Protein AF-A0A194VCU0-F1 (afdb_monomer)

Foldseek 3Di:
DDDDDDDDDDDDPPPPDDDDDDFPPDPPAGVVCVVVVHDGPGDDPPDDPPPDDDDDDDDDDDDDDDDDDDDDDDDDDDDDDDDDDDDDDDDDDDDDDDDDDDDDDDDDDDDDDDDDDDDDDDDDDDDDDDDDDDDDDDDDDDDDDDDDDDDDDDDDPPPPPDDDDDDDDDDDPDPQQQDALVRLLCVLVQDQQPCPDFQDPVLLVVLVVCQQPAQQVVLCLLLVANQLVADCDDPSHCCLVSVPRVLSSLSVSLVVLVPPPDPDPSSVSSSLSSLLVNLLVSLCSLVVDDAAADEEDQDDDHRSDSRQSSLSSVLLSLLLRLAADCDRRHYAQHNPDDPLSSLSNLLSSLSNQLRHDPDPVSVVVSLVSLVVSCPVRVSSLLSSLSSLLSNQVLVDDPPLVVVADPDADCVDSSSSNVVSLVLLVQLLDPPHNPGSSSNSSSVSSCSRRPVVNSNRDNPD

Nearest PDB structures (foldseek):
  6bqt-assembly4_K  TM=2.618E-01  e=9.697E+00  Homo sapiens
  7dgd-assembly1_B  TM=1.653E-01  e=5.837E+00  Homo sapiens

Solvent-accessible surface area (backbone atoms only — not comparable to full-atom values): 30221 Å² total; per-residue (Å²): 139,88,82,82,86,81,81,88,74,89,79,74,84,86,76,85,82,72,82,84,74,77,80,67,84,41,81,87,56,28,61,62,28,63,74,66,75,44,89,62,90,62,79,78,85,85,77,65,83,81,84,76,86,80,90,73,87,80,88,87,82,89,82,82,91,84,89,86,89,83,90,83,87,86,87,89,84,85,87,87,88,87,90,88,86,87,86,88,90,91,84,90,86,92,88,87,88,87,84,90,86,83,89,87,90,88,87,85,90,90,87,88,86,88,88,88,84,86,85,88,82,88,83,84,87,81,89,84,91,80,88,89,84,89,83,85,90,87,87,86,87,87,84,88,85,89,80,89,83,90,81,88,82,85,89,88,83,81,87,85,84,83,86,89,83,92,83,85,89,79,82,91,74,70,83,76,71,57,46,49,67,71,57,61,65,54,69,72,66,63,75,76,69,88,61,87,61,77,82,46,75,67,56,50,53,55,52,48,51,50,43,58,72,64,43,28,62,32,52,20,60,60,66,70,23,49,36,68,64,50,32,96,64,68,98,41,26,40,61,70,59,76,67,34,58,70,60,51,39,50,48,50,39,38,52,54,54,64,70,50,91,58,91,48,67,66,54,51,52,39,46,53,54,44,48,33,51,42,50,50,54,58,58,52,54,34,65,76,41,75,90,68,63,45,70,78,48,53,62,62,76,64,60,50,38,52,57,58,46,27,32,50,50,50,46,53,49,32,66,44,26,56,52,69,40,93,64,64,39,47,42,56,57,22,75,69,36,53,75,68,61,24,44,52,31,45,33,56,37,32,54,33,44,37,42,40,49,88,52,67,69,62,26,51,53,27,51,57,49,42,66,75,50,30,84,89,37,67,55,46,50,51,57,49,27,53,52,44,36,67,70,40,50,43,78,53,64,91,69,55,75,82,73,63,67,98,73,72,55,71,87,40,66,69,42,41,31,49,52,29,49,51,50,39,52,47,26,34,34,98,88,28,36,97,33,71,45,49,13,34,53,27,39,53,42,34,36,24,59,64,58,87,12,63,29,54,68,65,81,127

Secondary structure (DSSP, 8-state):
---PPPPP----TT------PPP---SSS-HHHHHHT-------TT-------------------------------------------------------------------------------------------------------------SSSSSS--------S------PPPPHHHHHHTT-PPPP---SPPPHHHHHHHHHHIIIIIHHHHHHHHT-GGGS-BSSSTTBTHHHHT-HHHHHHHHHHHHHHHS----HHHHHHHHHHHHHHHHHHHGGGGGSPP-PPPP-SSPPPTT-HHHHHHHHHHHHHHHHTPPPSS--SPP--TTS-HHHHHHHHHHHHHHHHHH--SHHHHHHHHHHHHHT-TT-HHHHHHHHHHHHHHHGGGS-TTGGGG--SS--TTSHHHHHHHHHHHHHHHTSTT-SSSHHHHHHHHHHHHHHTSS-TT-----

InterPro domains:
  IPR001138 Zn(2)Cys(6) fungal-type DNA-binding domain [cd00067] (19-40)
  IPR036864 Zn(2)-C6 fungal-type DNA-binding domain superfamily [G3DSA:4.10.240.10] (17-65)
  IPR036864 Zn(2)-C6 fungal-type DNA-binding domain superfamily [SSF57701] (18-46)
  IPR053175 DHMBA Cluster Regulating Transcription Factor [PTHR38791] (19-97)

Mean predicted aligned error: 19.29 Å

pLDDT: mean 71.58, std 27.47, range [25.47, 98.81]

Organism: Cytospora mali (NCBI:txid578113)

Structure (mmCIF, N/CA/C/O backbone):
data_AF-A0A194VCU0-F1
#
_entry.id   AF-A0A194VCU0-F1
#
loop_
_atom_site.group_PDB
_atom_site.id
_atom_site.type_symbol
_atom_site.label_atom_id
_atom_site.label_alt_id
_atom_site.label_comp_id
_atom_site.label_asym_id
_atom_site.label_entity_id
_atom_site.label_seq_id
_atom_site.pdbx_PDB_ins_code
_atom_site.Cartn_x
_atom_site.Cartn_y
_atom_site.Cartn_z
_atom_site.occupancy
_atom_site.B_iso_or_equiv
_atom_site.auth_seq_id
_atom_site.auth_comp_id
_atom_site.auth_asym_id
_atom_site.auth_atom_id
_atom_site.pdbx_PDB_model_num
ATOM 1 N N . MET A 1 1 ? -20.058 24.559 36.763 1.00 40.84 1 MET A N 1
ATOM 2 C CA . MET A 1 1 ? -18.798 25.332 36.704 1.00 40.84 1 MET A CA 1
ATOM 3 C C . MET A 1 1 ? -18.165 25.075 35.350 1.00 40.84 1 MET A C 1
ATOM 5 O O . MET A 1 1 ? -17.665 23.984 35.131 1.00 40.84 1 MET A O 1
ATOM 9 N N . GLY A 1 2 ? -18.308 26.016 34.417 1.00 33.47 2 GLY A N 1
ATOM 10 C CA . GLY A 1 2 ? -17.726 25.919 33.079 1.00 33.47 2 GLY A CA 1
ATOM 11 C C . GLY A 1 2 ? -16.385 26.645 33.022 1.00 33.47 2 GLY A C 1
ATOM 12 O O . GLY A 1 2 ? -16.276 27.763 33.519 1.00 33.47 2 GLY A O 1
ATOM 13 N N . MET A 1 3 ? -15.390 26.021 32.397 1.00 32.66 3 MET A N 1
ATOM 14 C CA . MET A 1 3 ? -14.140 26.660 31.985 1.00 32.66 3 MET A CA 1
ATOM 15 C C . MET A 1 3 ? -14.050 26.588 30.461 1.00 32.66 3 MET A C 1
ATOM 17 O O . MET A 1 3 ? -14.253 25.536 29.859 1.00 32.66 3 MET A O 1
ATOM 21 N N . ARG A 1 4 ? -13.834 27.760 29.861 1.00 31.41 4 ARG A N 1
ATOM 22 C CA . ARG A 1 4 ? -13.817 28.025 28.421 1.00 31.41 4 ARG A CA 1
ATOM 23 C C . ARG A 1 4 ? -12.513 27.513 27.805 1.00 31.41 4 ARG A C 1
ATOM 25 O O . ARG A 1 4 ? -11.439 27.849 28.291 1.00 31.41 4 ARG A O 1
ATOM 32 N N . TYR A 1 5 ? -12.623 26.764 26.712 1.00 34.56 5 TYR A N 1
ATOM 33 C CA . TYR A 1 5 ? -11.508 26.462 25.814 1.00 34.56 5 TYR A CA 1
ATOM 34 C C . TYR A 1 5 ? -11.119 27.725 25.026 1.00 34.56 5 TYR A C 1
ATOM 36 O O . TYR A 1 5 ? -11.992 28.413 24.494 1.00 34.56 5 TYR A O 1
ATOM 44 N N . ILE A 1 6 ? -9.820 28.025 24.948 1.00 37.00 6 ILE A N 1
ATOM 45 C CA . ILE A 1 6 ? -9.246 29.031 24.042 1.00 37.00 6 ILE A CA 1
ATOM 46 C C . ILE A 1 6 ? -8.748 28.282 22.794 1.00 37.00 6 ILE A C 1
ATOM 48 O O . ILE A 1 6 ? -7.950 27.357 22.948 1.00 37.00 6 ILE A O 1
ATOM 52 N N . PRO A 1 7 ? -9.185 28.638 21.574 1.00 35.50 7 PRO A N 1
ATOM 53 C CA . PRO A 1 7 ? -8.687 28.017 20.352 1.00 35.50 7 PRO A CA 1
ATOM 54 C C . PRO A 1 7 ? -7.359 28.658 19.903 1.00 35.50 7 PRO A C 1
ATOM 56 O O . PRO A 1 7 ? -7.217 29.883 19.978 1.00 35.50 7 PRO A O 1
ATOM 59 N N . PRO A 1 8 ? -6.390 27.882 19.390 1.00 36.38 8 PRO A N 1
ATOM 60 C CA . PRO A 1 8 ? -5.224 28.442 18.725 1.00 36.38 8 PRO A CA 1
ATOM 61 C C . PRO A 1 8 ? -5.575 28.913 17.301 1.00 36.38 8 PRO A C 1
ATOM 63 O O . PRO A 1 8 ? -5.913 28.114 16.437 1.00 36.38 8 PRO A O 1
ATOM 66 N N . GLY A 1 9 ? -5.450 30.227 17.087 1.00 34.12 9 GLY A N 1
ATOM 67 C CA . GLY A 1 9 ? -4.970 30.848 15.844 1.00 34.12 9 GLY A CA 1
ATOM 68 C C . GLY A 1 9 ? -5.833 30.738 14.584 1.00 34.12 9 GLY A C 1
ATOM 69 O O . GLY A 1 9 ? -5.638 29.847 13.767 1.00 34.12 9 GLY A O 1
ATOM 70 N N . LEU A 1 10 ? -6.670 31.753 14.355 1.00 32.94 10 LEU A N 1
ATOM 71 C CA . LEU A 1 10 ? -7.141 32.153 13.025 1.00 32.94 10 LEU A CA 1
ATOM 72 C C . LEU A 1 10 ? -5.953 32.661 12.189 1.00 32.94 10 LEU A C 1
ATOM 74 O O . LEU A 1 10 ? -5.435 33.747 12.444 1.00 32.94 10 LEU A O 1
ATOM 78 N N . TYR A 1 11 ? -5.537 31.898 11.183 1.00 35.34 11 TYR A N 1
ATOM 79 C CA . TYR A 1 11 ? -4.710 32.398 10.084 1.00 35.34 11 TYR A CA 1
ATOM 80 C C . TYR A 1 11 ? -5.622 33.082 9.052 1.00 35.34 11 TYR A C 1
ATOM 82 O O . TYR A 1 11 ? -6.497 32.452 8.461 1.00 35.34 11 TYR A O 1
ATOM 90 N N . ASP A 1 12 ? -5.425 34.390 8.872 1.00 32.22 12 ASP A N 1
ATOM 91 C CA . ASP A 1 12 ? -6.082 35.227 7.861 1.00 32.22 12 ASP A CA 1
ATOM 92 C C . ASP A 1 12 ? -5.668 34.771 6.439 1.00 32.22 12 ASP A C 1
ATOM 94 O O . ASP A 1 12 ? -4.474 34.799 6.122 1.00 32.22 12 ASP A O 1
ATOM 98 N N . PRO A 1 13 ? -6.601 34.370 5.551 1.00 35.56 13 PRO A N 1
ATOM 99 C CA . PRO A 1 13 ? -6.268 33.866 4.215 1.00 35.56 13 PRO A CA 1
ATOM 100 C C . PRO A 1 13 ? -5.786 34.926 3.207 1.00 35.56 13 PRO A C 1
ATOM 102 O O . PRO A 1 13 ? -5.643 34.613 2.027 1.00 35.56 13 PRO A O 1
ATOM 105 N N . ARG A 1 14 ? -5.540 36.186 3.595 1.00 34.75 14 ARG A N 1
ATOM 106 C CA . ARG A 1 14 ? -5.222 37.272 2.640 1.00 34.75 14 ARG A CA 1
ATOM 107 C C . ARG A 1 14 ? -3.744 37.522 2.327 1.00 34.75 14 ARG A C 1
ATOM 109 O O . ARG A 1 14 ? -3.429 38.532 1.706 1.00 34.75 14 ARG A O 1
ATOM 116 N N . MET A 1 15 ? -2.832 36.609 2.660 1.00 35.66 15 MET A N 1
ATOM 117 C CA . MET A 1 15 ? -1.406 36.738 2.298 1.00 35.66 15 MET A CA 1
ATOM 118 C C . MET A 1 15 ? -0.932 35.707 1.262 1.00 35.66 15 MET A C 1
ATOM 120 O O . MET A 1 15 ? 0.217 35.273 1.271 1.00 35.66 15 MET A O 1
ATOM 124 N N . THR A 1 16 ? -1.781 35.347 0.300 1.00 42.50 16 THR A N 1
ATOM 125 C CA . THR A 1 16 ? -1.320 34.712 -0.941 1.00 42.50 16 THR A CA 1
ATOM 126 C C . THR A 1 16 ? -0.751 35.776 -1.878 1.00 42.50 16 THR A C 1
ATOM 128 O O . THR A 1 16 ? -1.471 36.362 -2.685 1.00 42.50 16 THR A O 1
ATOM 131 N N . GLY A 1 17 ? 0.555 36.033 -1.771 1.00 44.88 17 GLY A N 1
ATOM 132 C CA . GLY A 1 17 ? 1.281 36.765 -2.809 1.00 44.88 17 GLY A CA 1
ATOM 133 C C . GLY A 1 17 ? 2.439 37.630 -2.331 1.00 44.88 17 GLY A C 1
ATOM 134 O O . GLY A 1 17 ? 2.417 38.839 -2.528 1.00 44.88 17 GLY A O 1
ATOM 135 N N . THR A 1 18 ? 3.514 37.039 -1.810 1.00 35.81 18 THR A N 1
ATOM 136 C CA . THR A 1 18 ? 4.816 37.724 -1.835 1.00 35.81 18 THR A CA 1
ATOM 137 C C . THR A 1 18 ? 5.916 36.775 -2.274 1.00 35.81 18 THR A C 1
ATOM 139 O O . THR A 1 18 ? 6.228 35.818 -1.575 1.00 35.81 18 THR A O 1
ATOM 142 N N . ARG A 1 19 ? 6.529 37.068 -3.433 1.00 47.62 19 ARG A N 1
ATOM 143 C CA . ARG A 1 19 ? 7.804 36.472 -3.861 1.00 47.62 19 ARG A CA 1
ATOM 144 C C . ARG A 1 19 ? 8.792 36.540 -2.697 1.00 47.62 19 ARG A C 1
ATOM 146 O O . ARG A 1 19 ? 9.108 37.643 -2.246 1.00 47.62 19 ARG A O 1
ATOM 153 N N . HIS A 1 20 ? 9.309 35.396 -2.253 1.00 56.28 20 HIS A N 1
ATOM 154 C CA . HIS A 1 20 ? 10.458 35.362 -1.353 1.00 56.28 20 HIS A CA 1
ATOM 155 C C . HIS A 1 20 ? 11.622 36.109 -2.018 1.00 56.28 20 HIS A C 1
ATOM 157 O O . HIS A 1 20 ? 12.102 35.736 -3.090 1.00 56.28 20 HIS A O 1
ATOM 163 N N . LYS A 1 21 ? 12.023 37.235 -1.423 1.00 64.19 21 LYS A N 1
ATOM 164 C CA . LYS A 1 21 ? 13.126 38.060 -1.919 1.00 64.19 21 LYS A CA 1
ATOM 165 C C . LYS A 1 21 ? 14.425 37.392 -1.469 1.00 64.19 21 LYS A C 1
ATOM 167 O O . LYS A 1 21 ? 14.605 37.197 -0.272 1.00 64.19 21 LYS A O 1
ATOM 172 N N . LYS A 1 22 ? 15.288 37.011 -2.416 1.00 67.06 22 LYS A N 1
ATOM 173 C CA . LYS A 1 22 ? 16.561 36.330 -2.122 1.00 67.06 22 LYS A CA 1
ATOM 174 C C . LYS A 1 22 ? 17.409 37.164 -1.148 1.00 67.06 22 LYS A C 1
ATOM 176 O O . LYS A 1 22 ? 17.577 38.370 -1.351 1.00 67.06 22 LYS A O 1
ATOM 181 N N . CYS A 1 23 ? 17.906 36.513 -0.099 1.00 78.12 23 CYS A N 1
ATOM 182 C CA . CYS A 1 23 ? 18.865 37.086 0.841 1.00 78.12 23 CYS A CA 1
ATOM 183 C C . CYS A 1 23 ? 20.226 37.236 0.144 1.00 78.12 23 CYS A C 1
ATOM 185 O O . CYS A 1 23 ? 20.592 36.370 -0.645 1.00 78.12 23 CYS A O 1
ATOM 187 N N . ASP A 1 24 ? 20.938 38.339 0.377 1.00 79.94 24 ASP A N 1
ATOM 188 C CA . ASP A 1 24 ? 22.233 38.643 -0.250 1.00 79.94 24 ASP A CA 1
ATOM 189 C C . ASP A 1 24 ? 23.434 38.441 0.689 1.00 79.94 24 ASP A C 1
ATOM 191 O O . ASP A 1 24 ? 24.523 38.919 0.395 1.00 79.94 24 ASP A O 1
ATOM 195 N N . GLU A 1 25 ? 23.238 37.743 1.813 1.00 78.69 25 GLU A N 1
ATOM 196 C CA . GLU A 1 25 ? 24.307 37.247 2.702 1.00 78.69 25 GLU A CA 1
ATOM 197 C C . GLU A 1 25 ? 25.254 38.319 3.280 1.00 78.69 25 GLU A C 1
ATOM 199 O O . GLU A 1 25 ? 26.279 38.003 3.876 1.00 78.69 25 GLU A O 1
ATOM 204 N N . THR A 1 26 ? 24.907 39.611 3.204 1.00 74.31 26 THR A N 1
ATOM 205 C CA . THR A 1 26 ? 25.687 40.670 3.861 1.00 74.31 26 THR A CA 1
ATOM 206 C C . THR A 1 26 ? 25.430 40.717 5.366 1.00 74.31 26 THR A C 1
ATOM 208 O O . THR A 1 26 ? 24.285 40.640 5.821 1.00 74.31 26 THR A O 1
ATOM 211 N N . HIS A 1 27 ? 26.500 40.886 6.147 1.00 77.50 27 HIS A N 1
ATOM 212 C CA . HIS A 1 27 ? 26.464 40.973 7.610 1.00 77.50 27 HIS A CA 1
ATOM 213 C C . HIS A 1 27 ? 26.631 42.436 8.072 1.00 77.50 27 HIS A C 1
ATOM 215 O O . HIS A 1 27 ? 27.390 43.184 7.454 1.00 77.50 27 HIS A O 1
ATOM 221 N N . PRO A 1 28 ? 25.955 42.876 9.154 1.00 73.06 28 PRO A N 1
ATOM 222 C CA . PRO A 1 28 ? 25.101 42.090 10.054 1.00 73.06 28 PRO A CA 1
ATOM 223 C C . PRO A 1 28 ? 23.640 41.945 9.586 1.00 73.06 28 PRO A C 1
ATOM 225 O O . PRO A 1 28 ? 22.886 41.192 10.190 1.00 73.06 28 PRO A O 1
ATOM 228 N N . THR A 1 29 ? 23.220 42.654 8.531 1.00 77.38 29 THR A N 1
ATOM 229 C CA . THR A 1 29 ? 21.867 42.550 7.949 1.00 77.38 29 THR A CA 1
ATOM 230 C C . THR A 1 29 ? 21.918 42.573 6.420 1.00 77.38 29 THR A C 1
ATOM 232 O O . THR A 1 29 ? 22.742 43.275 5.828 1.00 77.38 29 THR A O 1
ATOM 235 N N . CYS A 1 30 ? 21.020 41.821 5.777 1.00 87.81 30 CYS A N 1
ATOM 236 C CA . CYS A 1 30 ? 20.941 41.716 4.318 1.00 87.81 30 CYS A CA 1
ATOM 237 C C . CYS A 1 30 ? 20.548 43.069 3.679 1.00 87.81 30 CYS A C 1
ATOM 239 O O . CYS A 1 30 ? 19.638 43.747 4.183 1.00 87.81 30 CYS A O 1
ATOM 241 N N . ASN A 1 31 ? 21.172 43.502 2.571 1.00 83.56 31 ASN A N 1
ATOM 242 C CA . ASN A 1 31 ? 20.836 44.804 1.966 1.00 83.56 31 ASN A CA 1
ATOM 243 C C . ASN A 1 31 ? 19.409 44.824 1.423 1.00 83.56 31 ASN A C 1
ATOM 245 O O . ASN A 1 31 ? 18.759 45.873 1.421 1.00 83.56 31 ASN A O 1
ATOM 249 N N . ASN A 1 32 ? 18.881 43.674 0.999 1.00 82.75 32 ASN A N 1
ATOM 250 C CA . ASN A 1 32 ? 17.494 43.569 0.548 1.00 82.75 32 ASN A CA 1
ATOM 251 C C . ASN A 1 32 ? 16.487 43.815 1.687 1.00 82.75 32 ASN A C 1
ATOM 253 O O . ASN A 1 32 ? 15.443 44.440 1.470 1.00 82.75 32 ASN A O 1
ATOM 257 N N . CYS A 1 33 ? 16.824 43.399 2.905 1.00 83.75 33 CYS A N 1
ATOM 258 C CA . CYS A 1 33 ? 16.052 43.584 4.130 1.00 83.75 33 CYS A CA 1
ATOM 259 C C . CYS A 1 33 ? 16.108 45.059 4.551 1.00 83.75 33 CYS A C 1
ATOM 261 O O . CYS A 1 33 ? 15.076 45.713 4.717 1.00 83.75 33 CYS A O 1
ATOM 263 N N . LYS A 1 34 ? 17.320 45.631 4.545 1.00 80.94 34 LYS A N 1
ATOM 264 C CA . LYS A 1 34 ? 17.572 47.054 4.808 1.00 80.94 34 LYS A CA 1
ATOM 265 C C . LYS A 1 34 ? 16.821 47.969 3.837 1.00 80.94 34 LYS A C 1
ATOM 267 O O . LYS A 1 34 ? 16.155 48.912 4.255 1.00 80.94 34 LYS A O 1
ATOM 272 N N . LYS A 1 35 ? 16.869 47.672 2.534 1.00 83.25 35 LYS A N 1
ATOM 273 C CA . LYS A 1 35 ? 16.210 48.471 1.488 1.00 83.25 35 LYS A CA 1
ATOM 274 C C . LYS A 1 35 ? 14.687 48.345 1.518 1.00 83.25 35 LYS A C 1
ATOM 276 O O . LYS A 1 35 ? 13.994 49.294 1.166 1.00 83.25 35 LYS A O 1
ATOM 281 N N . SER A 1 36 ? 14.158 47.193 1.931 1.00 79.88 36 SER A N 1
ATOM 282 C CA . SER A 1 36 ? 12.709 46.971 2.036 1.00 79.88 36 SER A CA 1
ATOM 283 C C . SER A 1 36 ? 12.104 47.410 3.373 1.00 79.88 36 SER A C 1
ATOM 285 O O . SER A 1 36 ? 10.891 47.294 3.529 1.00 79.88 36 SER A O 1
ATOM 287 N N . LYS A 1 37 ? 12.920 47.938 4.303 1.00 80.00 37 LYS A N 1
ATOM 288 C CA . LYS A 1 37 ? 12.527 48.316 5.675 1.00 80.00 37 LYS A CA 1
ATOM 289 C C . LYS A 1 37 ? 11.800 47.192 6.429 1.00 80.00 37 LYS A C 1
ATOM 291 O O . LYS A 1 37 ? 10.953 47.463 7.275 1.00 80.00 37 LYS A O 1
ATOM 296 N N . ARG A 1 38 ? 12.108 45.936 6.103 1.00 80.75 38 ARG A N 1
ATOM 297 C CA . ARG A 1 38 ? 11.590 44.757 6.805 1.00 80.75 38 ARG A CA 1
ATOM 298 C C . ARG A 1 38 ? 12.615 44.284 7.825 1.00 80.75 38 ARG A C 1
ATOM 300 O O . ARG A 1 38 ? 13.817 44.465 7.626 1.00 80.75 38 ARG A O 1
ATOM 307 N N . GLU A 1 39 ? 12.129 43.675 8.897 1.00 78.31 39 GLU A N 1
ATOM 308 C CA . GLU A 1 39 ? 12.979 43.070 9.916 1.00 78.31 39 GLU A CA 1
ATOM 309 C C . GLU A 1 39 ? 13.788 41.916 9.308 1.00 78.31 39 GLU A C 1
ATOM 311 O O . GLU A 1 39 ? 13.244 41.018 8.664 1.00 78.31 39 GLU A O 1
ATOM 316 N N . CYS A 1 40 ? 15.112 41.989 9.445 1.00 78.81 40 CYS A N 1
ATOM 317 C CA . CYS A 1 40 ? 16.028 40.958 8.977 1.00 78.81 40 CYS A CA 1
ATOM 318 C C . CYS A 1 40 ? 16.182 39.945 10.106 1.00 78.81 40 CYS A C 1
ATOM 320 O O . CYS A 1 40 ? 16.806 40.267 11.112 1.00 78.81 40 CYS A O 1
ATOM 322 N N . LEU A 1 41 ? 15.661 38.731 9.929 1.00 74.12 41 LEU A N 1
ATOM 323 C CA . LEU A 1 41 ? 15.678 37.680 10.9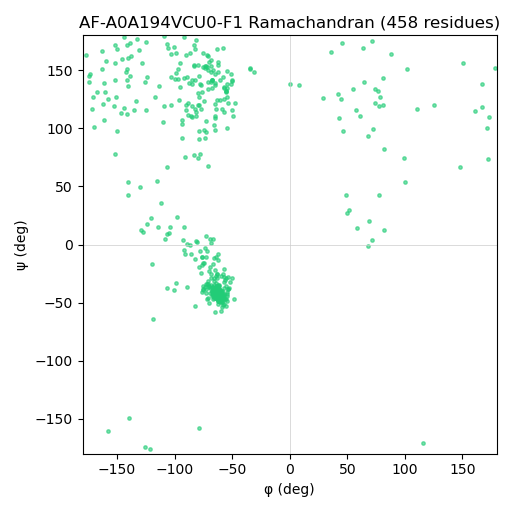59 1.00 74.12 41 LEU A CA 1
ATOM 324 C C . LEU A 1 41 ? 17.086 37.143 11.298 1.00 74.12 41 LEU A C 1
ATOM 326 O O . LEU A 1 41 ? 17.217 36.240 12.117 1.00 74.12 41 LEU A O 1
ATOM 330 N N . GLY A 1 42 ? 18.137 37.729 10.715 1.00 67.38 42 GLY A N 1
ATOM 331 C CA . GLY A 1 42 ? 19.533 37.382 10.974 1.00 67.38 42 GLY A CA 1
ATOM 332 C C . GLY A 1 42 ? 19.933 36.022 10.400 1.00 67.38 42 GLY A C 1
ATOM 333 O O . GLY A 1 42 ? 19.118 35.304 9.826 1.00 67.38 42 GLY A O 1
ATOM 334 N N . TYR A 1 43 ? 21.218 35.698 10.526 1.00 67.81 43 TYR A N 1
ATOM 335 C CA . TYR A 1 43 ? 21.757 34.373 10.215 1.00 67.81 43 TYR A CA 1
ATOM 336 C C . TYR A 1 43 ? 21.932 33.593 11.530 1.00 67.81 43 TYR A C 1
ATOM 338 O O . TYR A 1 43 ? 22.287 34.182 12.552 1.00 67.81 43 TYR A O 1
ATOM 346 N N . ASP A 1 44 ? 21.663 32.287 11.501 1.00 56.97 44 ASP A N 1
ATOM 347 C CA . ASP A 1 44 ? 21.771 31.352 12.633 1.00 56.97 44 ASP A CA 1
ATOM 348 C C . ASP A 1 44 ? 23.185 31.400 13.278 1.00 56.97 44 ASP A C 1
ATOM 350 O O . ASP A 1 44 ? 24.176 31.383 12.537 1.00 56.97 44 ASP A O 1
ATOM 354 N N . PRO A 1 45 ? 23.359 31.454 14.621 1.00 49.59 45 PRO A N 1
ATOM 355 C CA . PRO A 1 45 ? 24.678 31.626 15.247 1.00 49.59 45 PRO A CA 1
ATOM 356 C C . PRO A 1 45 ? 25.647 30.433 15.118 1.00 49.59 45 PRO A C 1
ATOM 358 O O . PRO A 1 45 ? 26.730 30.473 15.706 1.00 49.59 45 PRO A O 1
ATOM 361 N N . ILE A 1 46 ? 25.294 29.373 14.385 1.00 45.44 46 ILE A N 1
ATOM 362 C CA . ILE A 1 46 ? 26.048 28.107 14.331 1.00 45.44 46 ILE A CA 1
ATOM 363 C C . ILE A 1 46 ? 27.327 28.185 13.469 1.00 45.44 46 ILE A C 1
ATOM 365 O O . ILE A 1 46 ? 28.207 27.338 13.600 1.00 45.44 46 ILE A O 1
ATOM 369 N N . PHE A 1 47 ? 27.537 29.256 12.697 1.00 42.47 47 PHE A N 1
ATOM 370 C CA . PHE A 1 47 ? 28.805 29.510 11.999 1.00 42.47 47 PHE A CA 1
ATOM 371 C C . PHE A 1 47 ? 29.611 30.639 12.649 1.00 42.47 47 PHE A C 1
ATOM 373 O O . PHE A 1 47 ? 29.864 31.687 12.054 1.00 42.47 47 PHE A O 1
ATOM 380 N N . LYS A 1 48 ? 30.099 30.410 13.872 1.00 41.09 48 LYS A N 1
ATOM 381 C CA . LYS A 1 48 ? 31.358 31.043 14.279 1.00 41.09 48 LYS A CA 1
ATOM 382 C C . LYS A 1 48 ? 32.499 30.210 13.708 1.00 41.09 48 LYS A C 1
ATOM 384 O O . LYS A 1 48 ? 32.742 29.100 14.168 1.00 41.09 48 LYS A O 1
ATOM 389 N N . GLN A 1 49 ? 33.209 30.762 12.724 1.00 44.25 49 GLN A N 1
ATOM 390 C CA . GLN A 1 49 ? 34.557 30.314 12.381 1.00 44.25 49 GLN A CA 1
ATOM 391 C C . GLN A 1 49 ? 35.386 30.248 13.669 1.00 44.25 49 GLN A C 1
ATOM 393 O O . GLN A 1 49 ? 35.683 31.268 14.292 1.00 44.25 49 GLN A O 1
ATOM 398 N N . GLN A 1 50 ? 35.721 29.033 14.088 1.00 36.16 50 GLN A N 1
ATOM 399 C CA . GLN A 1 50 ? 36.632 28.774 15.188 1.00 36.16 50 GLN A CA 1
ATOM 400 C C . GLN A 1 50 ? 38.048 29.082 14.677 1.00 36.16 50 GLN A C 1
ATOM 402 O O . GLN A 1 50 ? 38.704 28.240 14.074 1.00 36.16 50 GLN A O 1
ATOM 407 N N . GLN A 1 51 ? 38.517 30.318 14.862 1.00 37.72 51 GLN A N 1
ATOM 408 C CA . GLN A 1 51 ? 39.950 30.601 14.818 1.00 37.72 51 GLN A CA 1
ATOM 409 C C . GLN A 1 51 ? 40.566 30.062 16.113 1.00 37.72 51 GLN A C 1
ATOM 411 O O . GLN A 1 51 ? 40.489 30.696 17.162 1.00 37.72 51 GLN A O 1
ATOM 416 N N . THR A 1 52 ? 41.153 28.870 16.053 1.00 32.94 52 THR A N 1
ATOM 417 C CA . THR A 1 52 ? 42.087 28.377 17.072 1.00 32.94 52 THR A CA 1
ATOM 418 C C . THR A 1 52 ? 43.511 28.788 16.687 1.00 32.94 52 THR A C 1
ATOM 420 O O . THR A 1 52 ? 43.978 28.358 15.631 1.00 32.94 52 THR A O 1
ATOM 423 N N . PRO A 1 53 ? 44.242 29.568 17.504 1.00 33.72 53 PRO A N 1
ATOM 424 C CA . PRO A 1 53 ? 45.676 29.736 17.328 1.00 33.72 53 PRO A CA 1
ATOM 425 C C . PRO A 1 53 ? 46.410 28.602 18.059 1.00 33.72 53 PRO A C 1
ATOM 427 O O . PRO A 1 53 ? 46.415 28.543 19.288 1.00 33.72 53 PRO A O 1
ATOM 430 N N . THR A 1 54 ? 47.034 27.691 17.310 1.00 34.84 54 THR A N 1
ATOM 431 C CA . THR A 1 54 ? 48.026 26.755 17.856 1.00 34.84 54 THR A CA 1
ATOM 432 C C . THR A 1 54 ? 49.412 27.356 17.664 1.00 34.84 54 THR A C 1
ATOM 434 O O . THR A 1 54 ? 49.958 27.372 16.564 1.00 34.84 54 THR A O 1
ATOM 437 N N . THR A 1 55 ? 49.977 27.871 18.752 1.00 30.83 55 THR A N 1
ATOM 438 C CA . THR A 1 55 ? 51.358 28.343 18.830 1.00 30.83 55 THR A CA 1
ATOM 439 C C . THR A 1 55 ? 52.285 27.135 18.992 1.00 30.83 55 THR A C 1
ATOM 441 O O . THR A 1 55 ? 52.467 26.630 20.096 1.00 30.83 55 THR A O 1
ATOM 444 N N . LEU A 1 56 ? 52.881 26.666 17.895 1.00 37.06 56 LEU A N 1
ATOM 445 C CA . LEU A 1 56 ? 54.140 25.920 17.919 1.00 37.06 56 LEU A CA 1
ATOM 446 C C . LEU A 1 56 ? 55.123 26.638 16.989 1.00 37.06 56 LEU A C 1
ATOM 448 O O . LEU A 1 56 ? 54.893 26.787 15.793 1.00 37.06 56 LEU A O 1
ATOM 452 N N . GLN A 1 57 ? 56.183 27.141 17.615 1.00 35.12 57 GLN A N 1
ATOM 453 C CA . GLN A 1 57 ? 57.331 27.851 17.051 1.00 35.12 57 GLN A CA 1
ATOM 454 C C . GLN A 1 57 ? 57.953 27.095 15.863 1.00 35.12 57 GLN A C 1
ATOM 456 O O . GLN A 1 57 ? 58.131 25.879 15.943 1.00 35.12 57 GLN A O 1
ATOM 461 N N . PRO A 1 58 ? 58.384 27.812 14.811 1.00 33.53 58 PRO A N 1
ATOM 462 C CA . PRO A 1 58 ? 59.829 27.992 14.622 1.00 33.53 58 PRO A CA 1
ATOM 463 C C . PRO A 1 58 ? 60.277 29.455 14.429 1.00 33.53 58 PRO A C 1
ATOM 465 O O . PRO A 1 58 ? 59.517 30.327 14.023 1.00 33.53 58 PRO A O 1
ATOM 468 N N . SER A 1 59 ? 61.553 29.675 14.752 1.00 29.94 59 SER A N 1
ATOM 469 C CA . SER A 1 59 ? 62.360 30.905 14.663 1.00 29.94 59 SER A CA 1
ATOM 470 C C . SER A 1 59 ? 62.478 31.540 13.249 1.00 29.94 59 SER A C 1
ATOM 472 O O . SER A 1 59 ? 62.088 30.912 12.268 1.00 29.94 59 SER A O 1
ATOM 474 N N . PRO A 1 60 ? 63.007 32.784 13.139 1.00 35.94 60 PRO A N 1
ATOM 475 C CA . PRO A 1 60 ? 62.478 33.852 12.278 1.00 35.94 60 PRO A CA 1
ATOM 476 C C . PRO A 1 60 ? 63.297 34.150 11.007 1.00 35.94 60 PRO A C 1
ATOM 478 O O . PRO A 1 60 ? 64.455 33.757 10.910 1.00 35.94 60 PRO A O 1
ATOM 481 N N . ASN A 1 61 ? 62.722 34.958 10.098 1.00 32.44 61 ASN A N 1
ATOM 482 C CA . ASN A 1 61 ? 63.418 36.110 9.497 1.00 32.44 61 ASN A CA 1
ATOM 483 C C . ASN A 1 61 ? 62.459 37.127 8.828 1.00 32.44 61 ASN A C 1
ATOM 485 O O . ASN A 1 61 ? 61.759 36.768 7.889 1.00 32.44 61 ASN A O 1
ATOM 489 N N . GLY A 1 62 ? 62.526 38.378 9.325 1.00 31.19 62 GLY A N 1
ATOM 490 C CA . GLY A 1 62 ? 62.211 39.688 8.703 1.00 31.19 62 GLY A CA 1
ATOM 491 C C . GLY A 1 62 ? 60.762 39.996 8.281 1.00 31.19 62 GLY A C 1
ATOM 492 O O . GLY A 1 62 ? 60.097 39.155 7.705 1.00 31.19 62 GLY A O 1
ATOM 493 N N . GLU A 1 63 ? 60.178 41.187 8.449 1.00 32.47 63 GLU A N 1
ATOM 494 C CA . GLU A 1 63 ? 60.616 42.485 8.977 1.00 32.47 63 GLU A CA 1
ATOM 495 C C . GLU A 1 63 ? 59.367 43.430 9.013 1.00 32.47 63 GLU A C 1
ATOM 497 O O . GLU A 1 63 ? 58.572 43.423 8.080 1.00 32.47 63 GLU A O 1
ATOM 502 N N . VAL A 1 64 ? 59.227 44.238 10.085 1.00 34.09 64 VAL A N 1
ATOM 503 C CA . VAL A 1 64 ? 58.594 45.593 10.193 1.00 34.09 64 VAL A CA 1
ATOM 504 C C . VAL A 1 64 ? 57.043 45.815 10.118 1.00 34.09 64 VAL A C 1
ATOM 506 O O . VAL A 1 64 ? 56.477 45.953 9.045 1.00 34.09 64 VAL A O 1
ATOM 509 N N . SER A 1 65 ? 56.410 45.968 11.312 1.00 37.75 65 SER A N 1
ATOM 510 C CA . SER A 1 65 ? 55.576 47.083 11.902 1.00 37.75 65 SER A CA 1
ATOM 511 C C . SER A 1 65 ? 54.594 47.988 11.095 1.00 37.75 65 SER A C 1
ATOM 513 O O . SER A 1 65 ? 54.823 48.196 9.910 1.00 37.75 65 SER A O 1
ATOM 515 N N . PRO A 1 66 ? 53.671 48.776 11.743 1.00 52.69 66 PRO A N 1
ATOM 516 C CA . PRO A 1 66 ? 53.019 48.653 13.078 1.00 52.69 66 PRO A CA 1
ATOM 517 C C . PRO A 1 66 ? 51.513 49.105 13.202 1.00 52.69 66 PRO A C 1
ATOM 519 O O . PRO A 1 66 ? 50.950 49.720 12.301 1.00 52.69 66 PRO A O 1
ATOM 522 N N . SER A 1 67 ? 50.972 48.930 14.435 1.00 37.28 67 SER A N 1
ATOM 523 C CA . SER A 1 67 ? 49.981 49.763 15.194 1.00 37.28 67 SER A CA 1
ATOM 524 C C . SER A 1 67 ? 48.463 49.639 14.908 1.00 37.28 67 SER A C 1
ATOM 526 O O . SER A 1 67 ? 48.064 49.523 13.763 1.00 37.28 67 SER A O 1
ATOM 528 N N . ALA A 1 68 ? 47.514 49.724 15.862 1.00 34.97 68 ALA A N 1
ATOM 529 C CA . ALA A 1 68 ? 47.502 49.940 17.321 1.00 34.97 68 ALA A CA 1
ATOM 530 C C . ALA A 1 68 ? 46.132 49.519 17.941 1.00 34.97 68 ALA A C 1
ATOM 532 O O . ALA A 1 68 ? 45.145 49.312 17.240 1.00 34.97 68 ALA A O 1
ATOM 533 N N . SER A 1 69 ? 46.130 49.406 19.272 1.00 34.53 69 SER A N 1
ATOM 534 C CA . SER A 1 69 ? 45.184 48.787 20.222 1.00 34.53 69 SER A CA 1
ATOM 535 C C . SER A 1 69 ? 43.943 49.609 20.640 1.00 34.53 69 SER A C 1
ATOM 537 O O . SER A 1 69 ? 43.924 50.821 20.454 1.00 34.53 69 SER A O 1
ATOM 539 N N . THR A 1 70 ? 42.966 48.958 21.308 1.00 33.38 70 THR A N 1
ATOM 540 C CA . THR A 1 70 ? 42.238 49.356 22.566 1.00 33.38 70 THR A CA 1
ATOM 541 C C . THR A 1 70 ? 41.074 48.350 22.826 1.00 33.38 70 THR A C 1
ATOM 543 O O . THR A 1 70 ? 40.259 48.143 21.939 1.00 33.38 70 THR A O 1
ATOM 546 N N . THR A 1 71 ? 41.075 47.456 23.841 1.00 30.84 71 THR A N 1
ATOM 547 C CA . THR A 1 71 ? 40.670 47.583 25.281 1.00 30.84 71 THR A CA 1
ATOM 548 C C . THR A 1 71 ? 39.227 48.107 25.475 1.00 30.84 71 THR A C 1
ATOM 550 O O . THR A 1 71 ? 38.908 49.117 24.874 1.00 30.84 71 THR A O 1
ATOM 553 N N . SER A 1 72 ? 38.303 47.600 26.312 1.00 28.70 72 SER A N 1
ATOM 554 C CA . SER A 1 72 ? 38.312 46.646 27.436 1.00 28.70 72 SER A CA 1
ATOM 555 C C . SER A 1 72 ? 36.866 46.414 27.971 1.00 28.70 72 SER A C 1
ATOM 557 O O . SER A 1 72 ? 36.009 47.277 27.807 1.00 28.70 72 SER A O 1
ATOM 559 N N . THR A 1 73 ? 36.687 45.322 28.736 1.00 29.97 73 THR A N 1
ATOM 560 C CA . THR A 1 73 ? 35.829 45.119 29.944 1.00 29.97 73 THR A CA 1
ATOM 561 C C . THR A 1 73 ? 34.287 44.989 29.909 1.00 29.97 73 THR A C 1
ATOM 563 O O . THR A 1 73 ? 33.551 45.907 29.571 1.00 29.97 73 THR A O 1
ATOM 566 N N . VAL A 1 74 ? 33.839 43.836 30.439 1.00 33.81 74 VAL A N 1
ATOM 567 C CA . VAL A 1 74 ? 32.525 43.482 31.044 1.00 33.81 74 VAL A CA 1
ATOM 568 C C . VAL A 1 74 ? 32.419 44.105 32.466 1.00 33.81 74 VAL A C 1
ATOM 570 O O . VAL A 1 74 ? 33.477 44.476 32.984 1.00 33.81 74 VAL A O 1
ATOM 573 N N . PRO A 1 75 ? 31.246 44.212 33.150 1.00 41.38 75 PRO A N 1
ATOM 574 C CA . PRO A 1 75 ? 30.643 43.064 33.865 1.00 41.38 75 PRO A CA 1
ATOM 575 C C . PRO A 1 75 ? 29.090 43.049 34.022 1.00 41.38 75 PRO A C 1
ATOM 577 O O . PRO A 1 75 ? 28.376 43.999 33.723 1.00 41.38 75 PRO A O 1
ATOM 580 N N . SER A 1 76 ? 28.635 41.892 34.516 1.00 28.86 76 SER A N 1
ATOM 581 C CA . SER A 1 76 ? 27.335 41.352 34.965 1.00 28.86 76 SER A CA 1
ATOM 582 C C . SER A 1 76 ? 26.302 42.255 35.675 1.00 28.86 76 SER A C 1
ATOM 584 O O . SER A 1 76 ? 26.689 43.099 36.470 1.00 28.86 76 SER A O 1
ATOM 586 N N . SER A 1 77 ? 24.995 41.944 35.537 1.00 29.73 77 SER A N 1
ATOM 587 C CA . SER A 1 77 ? 24.159 41.177 36.510 1.00 29.73 77 SER A CA 1
ATOM 588 C C . SER A 1 77 ? 22.651 41.540 36.511 1.00 29.73 77 SER A C 1
ATOM 590 O O . SER A 1 77 ? 22.264 42.675 36.257 1.00 29.73 77 SER A O 1
ATOM 592 N N . THR A 1 78 ? 21.836 40.574 36.977 1.00 28.11 78 THR A N 1
ATOM 593 C CA . THR A 1 78 ? 20.548 40.689 37.723 1.00 28.11 78 THR A CA 1
ATOM 594 C C . THR A 1 78 ? 19.203 40.972 37.014 1.00 28.11 78 THR A C 1
ATOM 596 O O . THR A 1 78 ? 18.964 42.031 36.453 1.00 28.11 78 THR A O 1
ATOM 599 N N . THR A 1 79 ? 18.272 40.019 37.182 1.00 34.31 79 THR A N 1
ATOM 600 C CA . THR A 1 79 ? 16.793 40.119 37.088 1.00 34.31 79 THR A CA 1
ATOM 601 C C . THR A 1 79 ? 16.185 40.843 38.304 1.00 34.31 79 THR A C 1
ATOM 603 O O . THR A 1 79 ? 16.783 40.755 39.380 1.00 34.31 79 THR A O 1
ATOM 606 N N . PRO A 1 80 ? 15.001 41.496 38.198 1.00 34.28 80 PRO A N 1
ATOM 607 C CA . PRO A 1 80 ? 13.728 40.868 38.633 1.00 34.28 80 PRO A CA 1
ATOM 608 C C . PRO A 1 80 ? 12.440 41.301 37.861 1.00 34.28 80 PRO A C 1
ATOM 610 O O . PRO A 1 80 ? 12.439 42.256 37.093 1.00 34.28 80 PRO A O 1
ATOM 613 N N . ALA A 1 81 ? 11.344 40.556 38.082 1.00 29.38 81 ALA A N 1
ATOM 614 C CA . ALA A 1 81 ? 9.968 40.686 37.543 1.00 29.38 81 ALA A CA 1
ATOM 615 C C . ALA A 1 81 ? 9.115 41.787 38.247 1.00 29.38 81 ALA A C 1
ATOM 617 O O . ALA A 1 81 ? 9.682 42.528 39.049 1.00 29.38 81 ALA A O 1
ATOM 618 N N . PRO A 1 82 ? 7.755 41.772 38.219 1.00 56.16 82 PRO A N 1
ATOM 619 C CA . PRO A 1 82 ? 6.714 41.710 37.156 1.00 56.16 82 PRO A CA 1
ATOM 620 C C . PRO A 1 82 ? 5.771 42.954 37.234 1.00 56.16 82 PRO A C 1
ATOM 622 O O . PRO A 1 82 ? 6.029 43.792 38.072 1.00 56.16 82 PRO A O 1
ATOM 625 N N . TYR A 1 83 ? 4.688 43.096 36.436 1.00 25.47 83 TYR A N 1
ATOM 626 C CA . TYR A 1 83 ? 3.366 43.643 36.868 1.00 25.47 83 TYR A CA 1
ATOM 627 C C . TYR A 1 83 ? 2.274 43.550 35.767 1.00 25.47 83 TYR A C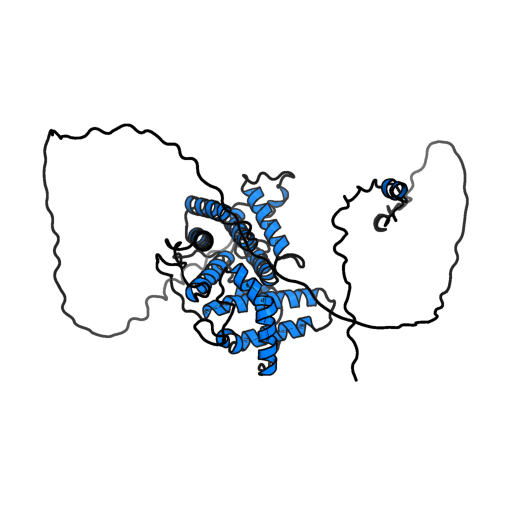 1
ATOM 629 O O . TYR A 1 83 ? 2.519 43.664 34.572 1.00 25.47 83 TYR A O 1
ATOM 637 N N . THR A 1 84 ? 1.063 43.314 36.267 1.00 29.62 84 THR A N 1
ATOM 638 C CA . THR A 1 84 ? -0.303 43.097 35.740 1.00 29.62 84 THR A CA 1
ATOM 639 C C . THR A 1 84 ? -0.969 44.235 34.944 1.00 29.62 84 THR A C 1
ATOM 641 O O . THR A 1 84 ? -0.700 45.395 35.232 1.00 29.62 84 THR A O 1
ATOM 644 N N . THR A 1 85 ? -1.963 43.924 34.082 1.00 30.11 85 THR A N 1
ATOM 645 C CA . THR A 1 85 ? -3.411 44.312 34.199 1.00 30.11 85 THR A CA 1
ATOM 646 C C . THR A 1 85 ? -4.231 44.080 32.901 1.00 30.11 85 THR A C 1
ATOM 648 O O . THR A 1 85 ? -3.774 44.371 31.802 1.00 30.11 85 THR A O 1
ATOM 651 N N . HIS A 1 86 ? -5.461 43.557 33.045 1.00 30.22 86 HIS A N 1
ATOM 652 C CA . HIS A 1 86 ? -6.545 43.495 32.033 1.00 30.22 86 HIS A CA 1
ATOM 653 C C . HIS A 1 86 ? -7.441 44.757 32.106 1.00 30.22 86 HIS A C 1
ATOM 655 O O . HIS A 1 86 ? -7.405 45.421 33.146 1.00 30.22 86 HIS A O 1
ATOM 661 N N . PRO A 1 87 ? -8.272 45.088 31.080 1.00 42.91 87 PRO A N 1
ATOM 662 C CA . PRO A 1 87 ? -9.697 44.662 31.081 1.00 42.91 87 PRO A CA 1
ATOM 663 C C . PRO A 1 87 ? -10.394 44.459 29.693 1.00 42.91 87 PRO A C 1
ATOM 665 O O . PRO A 1 87 ? -10.027 45.053 28.687 1.00 42.91 87 PRO A O 1
ATOM 668 N N . THR A 1 88 ? -11.451 43.629 29.672 1.00 32.81 88 THR A N 1
ATOM 669 C CA . THR A 1 88 ? -12.579 43.492 28.685 1.00 32.81 88 THR A CA 1
ATOM 670 C C . THR A 1 88 ? -13.692 44.552 28.943 1.00 32.81 88 THR A C 1
ATOM 672 O O . THR A 1 88 ? -13.544 45.179 29.995 1.00 32.81 88 THR A O 1
ATOM 675 N N . PRO A 1 89 ? -14.827 44.759 28.182 1.00 48.09 89 PRO A N 1
ATOM 676 C CA . PRO A 1 89 ? -15.721 43.771 27.492 1.00 48.09 89 PRO A CA 1
ATOM 677 C C . PRO A 1 89 ? -16.618 44.264 26.285 1.00 48.09 89 PRO A C 1
ATOM 679 O O . PRO A 1 89 ? -16.394 45.345 25.755 1.00 48.09 89 PRO A O 1
ATOM 682 N N . VAL A 1 90 ? -17.684 43.478 25.954 1.00 30.34 90 VAL A N 1
ATOM 683 C CA . VAL A 1 90 ? -18.987 43.774 25.243 1.00 30.34 90 VAL A CA 1
ATOM 684 C C . VAL A 1 90 ? -19.079 43.351 23.746 1.00 30.34 90 VAL A C 1
ATOM 686 O O . VAL A 1 90 ? -18.096 43.486 23.036 1.00 30.34 90 VAL A O 1
ATOM 689 N N . LEU A 1 91 ? -20.226 43.008 23.117 1.00 29.31 91 LEU A N 1
ATOM 690 C CA . LEU A 1 91 ? -21.242 41.915 23.178 1.00 29.31 91 LEU A CA 1
ATOM 691 C C . LEU A 1 91 ? -22.138 42.039 21.893 1.00 29.31 91 LEU A C 1
ATOM 693 O O . LEU A 1 91 ? -22.686 43.116 21.691 1.00 29.31 91 LEU A O 1
ATOM 697 N N . THR A 1 92 ? -22.377 40.939 21.136 1.00 28.67 92 THR A N 1
ATOM 698 C CA . THR A 1 92 ? -23.589 40.577 20.298 1.00 28.67 92 THR A CA 1
ATOM 699 C C . THR A 1 92 ? -24.027 41.428 19.062 1.00 28.67 92 THR A C 1
ATOM 701 O O . THR A 1 92 ? -23.627 42.584 18.996 1.00 28.67 92 THR A O 1
ATOM 704 N N . PRO A 1 93 ? -24.978 41.004 18.169 1.00 40.94 93 PRO A N 1
ATOM 705 C CA . PRO A 1 93 ? -25.328 39.680 17.564 1.00 40.94 93 PRO A CA 1
ATOM 706 C C . PRO A 1 93 ? -25.762 39.678 16.038 1.00 40.94 93 PRO A C 1
ATOM 708 O O . PRO A 1 93 ? -26.064 40.722 15.476 1.00 40.94 93 PRO A O 1
ATOM 711 N N . SER A 1 94 ? -25.901 38.462 15.453 1.00 31.75 94 SER A N 1
ATOM 712 C CA . SER A 1 94 ? -26.941 37.935 14.501 1.00 31.75 94 SER A CA 1
ATOM 713 C C . SER A 1 94 ? -27.066 38.239 12.969 1.00 31.75 94 SER A C 1
ATOM 715 O O . SER A 1 94 ? -27.187 39.384 12.551 1.00 31.75 94 SER A O 1
ATOM 717 N N . ASP A 1 95 ? -27.251 37.122 12.216 1.00 32.19 95 ASP A N 1
ATOM 718 C CA . ASP A 1 95 ? -28.117 36.837 11.020 1.00 32.19 95 ASP A CA 1
ATOM 719 C C . ASP A 1 95 ? -27.617 37.100 9.548 1.00 32.19 95 ASP A C 1
ATOM 721 O O . ASP A 1 95 ? -26.571 37.715 9.367 1.00 32.19 95 ASP A O 1
ATOM 725 N N . PRO A 1 96 ? -28.258 36.549 8.468 1.00 43.16 96 PRO A N 1
ATOM 726 C CA . PRO A 1 96 ? -27.902 35.315 7.713 1.00 43.16 96 PRO A CA 1
ATOM 727 C C . PRO A 1 96 ? -27.736 35.550 6.165 1.00 43.16 96 PRO A C 1
ATOM 729 O O . PRO A 1 96 ? -27.789 36.702 5.732 1.00 43.16 96 PRO A O 1
ATOM 732 N N . PRO A 1 97 ? -27.532 34.530 5.281 1.00 44.53 97 PRO A N 1
ATOM 733 C CA . PRO A 1 97 ? -27.273 34.757 3.846 1.00 44.53 97 PRO A CA 1
ATOM 734 C C . PRO A 1 97 ? -28.536 34.675 2.953 1.00 44.53 97 PRO A C 1
ATOM 736 O O . PRO A 1 97 ? -29.484 33.971 3.310 1.00 44.53 97 PRO A O 1
ATOM 739 N N . PRO A 1 98 ? -28.551 35.315 1.761 1.00 44.03 98 PRO A N 1
ATOM 740 C CA . PRO A 1 98 ? -29.624 35.149 0.778 1.00 44.03 98 PRO A CA 1
ATOM 741 C C . PRO A 1 98 ? -29.301 34.145 -0.362 1.00 44.03 98 PRO A C 1
ATOM 743 O O . PRO A 1 98 ? -28.135 33.786 -0.549 1.00 44.03 98 PRO A O 1
ATOM 746 N N . PRO A 1 99 ? -30.326 33.695 -1.126 1.00 48.06 99 PRO A N 1
ATOM 747 C CA . PRO A 1 99 ? -30.303 32.466 -1.923 1.00 48.06 99 PRO A CA 1
ATOM 748 C C . PRO A 1 99 ? -30.255 32.654 -3.462 1.00 48.06 99 PRO A C 1
ATOM 750 O O . PRO A 1 99 ? -30.264 33.760 -3.997 1.00 48.06 99 PRO A O 1
ATOM 753 N N . THR A 1 100 ? -30.218 31.491 -4.119 1.00 38.03 100 THR A N 1
ATOM 754 C CA . THR A 1 100 ? -30.301 31.063 -5.532 1.00 38.03 100 THR A CA 1
ATOM 755 C C . THR A 1 100 ? -31.205 31.855 -6.495 1.00 38.03 100 THR A C 1
ATOM 757 O O . THR A 1 100 ? -32.279 32.318 -6.112 1.00 38.03 100 THR A O 1
ATOM 760 N N . ARG A 1 101 ? -30.849 31.862 -7.796 1.00 31.41 101 ARG A N 1
ATOM 761 C CA . ARG A 1 101 ? -31.806 32.035 -8.909 1.00 31.41 101 ARG A CA 1
ATOM 762 C C . ARG A 1 101 ? -31.359 31.329 -10.202 1.00 31.41 101 ARG A C 1
ATOM 764 O O . ARG A 1 101 ? -30.253 31.557 -10.683 1.00 31.41 101 ARG A O 1
ATOM 771 N N . ASP A 1 102 ? -32.268 30.513 -10.732 1.00 30.78 102 ASP A N 1
ATOM 772 C CA . ASP A 1 102 ? -32.238 29.773 -12.001 1.00 30.78 102 ASP A CA 1
ATOM 773 C C . ASP A 1 102 ? -32.563 30.636 -13.246 1.00 30.78 102 ASP A C 1
ATOM 775 O O . ASP A 1 102 ? -33.425 31.510 -13.153 1.00 30.78 102 ASP A O 1
ATOM 779 N N . GLN A 1 103 ? -31.884 30.304 -14.369 1.00 34.56 103 GLN A N 1
ATOM 780 C CA . GLN A 1 103 ? -32.292 30.197 -15.807 1.00 34.56 103 GLN A CA 1
ATOM 781 C C . GLN A 1 103 ? -33.163 31.278 -16.516 1.00 34.56 103 GLN A C 1
ATOM 783 O O . GLN A 1 103 ? -33.797 32.095 -15.855 1.00 34.56 103 GLN A O 1
ATOM 788 N N . PRO A 1 104 ? -33.387 31.203 -17.857 1.00 49.53 104 PRO A N 1
ATOM 789 C CA . PRO A 1 104 ? -32.550 30.795 -19.016 1.00 49.53 104 PRO A CA 1
ATOM 790 C C . PRO A 1 104 ? -32.635 31.827 -20.187 1.00 49.53 104 PRO A C 1
ATOM 792 O O . PRO A 1 104 ? -33.433 32.752 -20.105 1.00 49.53 104 PRO A O 1
ATOM 795 N N . ASP A 1 105 ? -31.887 31.654 -21.296 1.00 30.67 105 ASP A N 1
ATOM 796 C CA . ASP A 1 105 ? -32.443 31.949 -22.638 1.00 30.67 105 ASP A CA 1
ATOM 797 C C . ASP A 1 105 ? -31.671 31.342 -23.831 1.00 30.67 105 ASP A C 1
ATOM 799 O O . ASP A 1 105 ? -30.465 31.094 -23.788 1.00 30.67 105 ASP A O 1
ATOM 803 N N . GLU A 1 106 ? -32.453 31.096 -24.878 1.00 34.88 106 GLU A N 1
ATOM 804 C CA . GLU A 1 106 ? -32.259 30.370 -26.139 1.00 34.88 106 GLU A CA 1
ATOM 805 C C . GLU A 1 106 ? -31.574 31.210 -27.243 1.00 34.88 106 GLU A C 1
ATOM 807 O O . GLU A 1 106 ? -31.746 32.426 -27.266 1.00 34.88 106 GLU A O 1
ATOM 812 N N . SER A 1 107 ? -30.882 30.586 -28.218 1.00 33.47 107 SER A N 1
ATOM 813 C CA . SER A 1 107 ? -30.770 31.057 -29.626 1.00 33.47 107 SER A CA 1
ATOM 814 C C . SER A 1 107 ? -30.049 30.049 -30.544 1.00 33.47 107 SER A C 1
ATOM 816 O O . SER A 1 107 ? -29.147 29.330 -30.127 1.00 33.47 107 SER A O 1
ATOM 818 N N . ALA A 1 108 ? -30.474 30.013 -31.810 1.00 32.09 108 ALA A N 1
ATOM 819 C CA . ALA A 1 108 ? -30.514 28.846 -32.690 1.00 32.09 108 ALA A CA 1
ATOM 820 C C . ALA A 1 108 ? -29.388 28.670 -33.747 1.00 32.09 108 ALA A C 1
ATOM 822 O O . ALA A 1 108 ? -28.589 29.556 -34.034 1.00 32.09 108 ALA A O 1
ATOM 823 N N . ALA A 1 109 ? -29.434 27.464 -34.330 1.00 31.27 109 ALA A N 1
ATOM 824 C CA . ALA A 1 109 ? -28.745 26.808 -35.452 1.00 31.27 109 ALA A CA 1
ATOM 825 C C . ALA A 1 109 ? -28.241 27.611 -36.677 1.00 31.27 109 ALA A C 1
ATOM 827 O O . ALA A 1 109 ? -28.953 28.459 -37.205 1.00 31.27 109 ALA A O 1
ATOM 828 N N . VAL A 1 110 ? -27.132 27.122 -37.274 1.00 31.83 110 VAL A N 1
ATOM 829 C CA . VAL A 1 110 ? -26.924 27.020 -38.741 1.00 31.83 110 VAL A CA 1
ATOM 830 C C . VAL A 1 110 ? -26.183 25.709 -39.084 1.00 31.83 110 VAL A C 1
ATOM 832 O O . VAL A 1 110 ? -25.299 25.263 -38.362 1.00 31.83 110 VAL A O 1
ATOM 835 N N . LYS A 1 111 ? -26.604 25.099 -40.196 1.00 31.41 111 LYS A N 1
ATOM 836 C CA . LYS A 1 111 ? -26.367 23.748 -40.727 1.00 31.41 111 LYS A CA 1
ATOM 837 C C . LYS A 1 111 ? -25.537 23.845 -42.016 1.00 31.41 111 LYS A C 1
ATOM 839 O O . LYS A 1 111 ? -25.909 24.675 -42.834 1.00 31.41 111 LYS A O 1
ATOM 844 N N . TYR A 1 112 ? -24.519 23.003 -42.236 1.00 27.05 112 TYR A N 1
ATOM 845 C CA . TYR A 1 112 ? -23.996 22.673 -43.581 1.00 27.05 112 TYR A CA 1
ATOM 846 C C . TYR A 1 112 ? -23.236 21.323 -43.600 1.00 27.05 112 TYR A C 1
ATOM 848 O O . TYR A 1 112 ? -22.293 21.114 -42.846 1.00 27.05 112 TYR A O 1
ATOM 856 N N . GLU A 1 113 ? -23.678 20.451 -44.506 1.00 31.47 113 GLU A N 1
ATOM 857 C CA . GLU A 1 113 ? -23.055 19.264 -45.149 1.00 31.47 113 GLU A CA 1
ATOM 858 C C . GLU A 1 113 ? -23.168 19.538 -46.685 1.00 31.47 113 GLU A C 1
ATOM 860 O O . GLU A 1 113 ? -23.876 20.512 -46.993 1.00 31.47 113 GLU A O 1
ATOM 865 N N . PRO A 1 114 ? -22.635 18.780 -47.690 1.00 43.28 114 PRO A N 1
ATOM 866 C CA . PRO A 1 114 ? -21.979 17.440 -47.771 1.00 43.28 114 PRO A CA 1
ATOM 867 C C . PRO A 1 114 ? -20.754 17.468 -48.774 1.00 43.28 114 PRO A C 1
ATOM 869 O O . PRO A 1 114 ? -20.210 18.568 -48.905 1.00 43.28 114 PRO A O 1
ATOM 872 N N . PRO A 1 115 ? -20.284 16.428 -49.542 1.00 43.16 115 PRO A N 1
ATOM 873 C CA . PRO A 1 115 ? -20.678 15.008 -49.690 1.00 43.16 115 PRO A CA 1
ATOM 874 C C . PRO A 1 115 ? -19.552 13.931 -49.803 1.00 43.16 115 PRO A C 1
ATOM 876 O O . PRO A 1 115 ? -18.362 14.211 -49.931 1.00 43.16 115 PRO A O 1
ATOM 879 N N . GLU A 1 116 ? -20.000 12.670 -49.793 1.00 38.75 116 GLU A N 1
ATOM 880 C CA . GLU A 1 116 ? -19.308 11.385 -50.034 1.00 38.75 116 GLU A CA 1
ATOM 881 C C . GLU A 1 116 ? -19.259 11.017 -51.543 1.00 38.75 116 GLU A C 1
ATOM 883 O O . GLU A 1 116 ? -20.055 11.558 -52.318 1.00 38.75 116 GLU A O 1
ATOM 888 N N . PRO A 1 117 ? -18.412 10.052 -51.972 1.00 40.94 117 PRO A N 1
ATOM 889 C CA . PRO A 1 117 ? -18.805 9.177 -53.082 1.00 40.94 117 PRO A CA 1
ATOM 890 C C . PRO A 1 117 ? -18.545 7.665 -52.860 1.00 40.94 117 PRO A C 1
ATOM 892 O O . PRO A 1 117 ? -17.426 7.222 -52.622 1.00 40.94 117 PRO A O 1
ATOM 895 N N . GLU A 1 118 ? -19.643 6.914 -52.992 1.00 31.42 118 GLU A N 1
ATOM 896 C CA . GLU A 1 118 ? -19.909 5.659 -53.731 1.00 31.42 118 GLU A CA 1
ATOM 897 C C . GLU A 1 118 ? -18.928 4.455 -53.771 1.00 31.42 118 GLU A C 1
ATOM 899 O O . GLU A 1 118 ? -17.779 4.516 -54.205 1.00 31.42 118 GLU A O 1
ATOM 904 N N . LYS A 1 119 ? -19.508 3.279 -53.463 1.00 33.81 119 LYS A N 1
ATOM 905 C CA . LYS A 1 119 ? -19.046 1.910 -53.784 1.00 33.81 119 LYS A CA 1
ATOM 906 C C . LYS A 1 119 ? -19.198 1.575 -55.278 1.00 33.81 119 LYS A C 1
ATOM 908 O O . LYS A 1 119 ? -20.123 2.065 -55.920 1.00 33.81 119 LYS A O 1
ATOM 913 N N . PRO A 1 120 ? -18.498 0.521 -55.743 1.00 34.91 120 PRO A N 1
ATOM 914 C CA . PRO A 1 120 ? -19.203 -0.541 -56.467 1.00 34.91 120 PRO A CA 1
ATOM 915 C C . PRO A 1 120 ? -18.879 -1.966 -55.980 1.00 34.91 120 PRO A C 1
ATOM 917 O O . PRO A 1 120 ? -17.986 -2.206 -55.170 1.00 34.91 120 PRO A O 1
ATOM 920 N N . ALA A 1 121 ? -19.700 -2.902 -56.455 1.00 30.23 121 ALA A N 1
ATOM 921 C CA . ALA A 1 121 ? -19.929 -4.240 -55.935 1.00 30.23 121 ALA A CA 1
ATOM 922 C C . ALA A 1 121 ? -19.302 -5.376 -56.780 1.00 30.23 121 ALA A C 1
ATOM 924 O O . ALA A 1 121 ? -18.916 -5.183 -57.927 1.00 30.23 121 ALA A O 1
ATOM 925 N N . THR A 1 122 ? -19.388 -6.590 -56.216 1.00 31.14 122 THR A N 1
ATOM 926 C CA . THR A 1 122 ? -19.487 -7.926 -56.854 1.00 31.14 122 THR A CA 1
ATOM 927 C C . THR A 1 122 ? -18.275 -8.592 -57.531 1.00 31.14 122 THR A C 1
ATOM 929 O O . THR A 1 122 ? -17.663 -8.049 -58.439 1.00 31.14 122 THR A O 1
ATOM 932 N N . ASN A 1 123 ? -18.143 -9.881 -57.171 1.00 28.34 123 ASN A N 1
ATOM 933 C CA . ASN A 1 123 ? -17.918 -11.073 -58.010 1.00 28.34 123 ASN A CA 1
ATOM 934 C C . ASN A 1 123 ? -16.563 -11.817 -57.977 1.00 28.34 123 ASN A C 1
ATOM 936 O O . ASN A 1 123 ? -15.553 -11.342 -58.472 1.00 28.34 123 ASN A O 1
ATOM 940 N N . ILE A 1 124 ? -16.689 -13.078 -57.527 1.00 31.16 124 ILE A N 1
ATOM 941 C CA . ILE A 1 124 ? -16.281 -14.332 -58.195 1.00 31.16 124 ILE A CA 1
ATOM 942 C C . ILE A 1 124 ? -14.788 -14.726 -58.186 1.00 31.16 124 ILE A C 1
ATOM 944 O O . ILE A 1 124 ? -13.919 -14.075 -58.752 1.00 31.16 124 ILE A O 1
ATOM 948 N N . ASP A 1 125 ? -14.574 -15.896 -57.580 1.00 37.66 125 ASP A N 1
ATOM 949 C CA . ASP A 1 125 ? -13.422 -16.809 -57.610 1.00 37.66 125 ASP A CA 1
ATOM 950 C C . ASP A 1 125 ? -13.152 -17.368 -59.029 1.00 37.66 125 ASP A C 1
ATOM 952 O O . ASP A 1 125 ? -14.104 -17.596 -59.783 1.00 37.66 125 ASP A O 1
ATOM 956 N N . PRO A 1 126 ? -11.889 -17.653 -59.407 1.00 36.09 126 PRO A N 1
ATOM 957 C CA . PRO A 1 126 ? -11.601 -19.035 -59.806 1.00 36.09 126 PRO A CA 1
ATOM 958 C C . PRO A 1 126 ? -10.201 -19.551 -59.403 1.00 36.09 126 PRO A C 1
ATOM 960 O O . PRO A 1 126 ? -9.170 -19.105 -59.902 1.00 36.09 126 PRO A O 1
ATOM 963 N N . ALA A 1 127 ? -10.200 -20.585 -58.561 1.00 30.36 127 ALA A N 1
ATOM 964 C CA . ALA A 1 127 ? -9.607 -21.919 -58.756 1.00 30.36 127 ALA A CA 1
ATOM 965 C C . ALA A 1 127 ? -8.361 -22.096 -59.664 1.00 30.36 127 ALA A C 1
ATOM 967 O O . ALA A 1 127 ? -8.441 -21.914 -60.875 1.00 30.36 127 ALA A O 1
ATOM 968 N N . LEU A 1 128 ? -7.297 -22.709 -59.109 1.00 31.20 128 LEU A N 1
ATOM 969 C CA . LEU A 1 128 ? -6.639 -23.927 -59.649 1.00 31.20 128 LEU A CA 1
ATOM 970 C C . LEU A 1 128 ? -5.617 -24.493 -58.628 1.00 31.20 128 LEU A C 1
ATOM 972 O O . LEU A 1 128 ? -4.595 -23.880 -58.352 1.00 31.20 128 LEU A O 1
ATOM 976 N N . ASN A 1 129 ? -5.962 -25.548 -57.882 1.00 29.44 129 ASN A N 1
ATOM 977 C CA . ASN A 1 129 ? -5.683 -26.976 -58.137 1.00 29.44 129 ASN A CA 1
ATOM 978 C C . ASN A 1 129 ? -4.199 -27.392 -58.216 1.00 29.44 129 ASN A C 1
ATOM 980 O O . ASN A 1 129 ? -3.559 -27.205 -59.249 1.00 29.44 129 ASN A O 1
ATOM 984 N N . LYS A 1 130 ? -3.740 -28.150 -57.201 1.00 31.98 130 LYS A N 1
ATOM 985 C CA . LYS A 1 130 ? -3.347 -29.571 -57.358 1.00 31.98 130 LYS A CA 1
ATOM 986 C C . LYS A 1 130 ? -3.044 -30.265 -56.011 1.00 31.98 130 LYS A C 1
ATOM 988 O O . LYS A 1 130 ? -2.102 -29.889 -55.331 1.00 31.98 130 LYS A O 1
ATOM 993 N N . THR A 1 131 ? -3.872 -31.281 -55.708 1.00 31.80 131 THR A N 1
ATOM 994 C CA . THR A 1 131 ? -3.551 -32.650 -55.207 1.00 31.80 131 THR A CA 1
ATOM 995 C C . THR A 1 131 ? -2.514 -32.794 -54.079 1.00 31.80 131 THR A C 1
ATOM 997 O O . THR A 1 131 ? -1.372 -32.404 -54.265 1.00 31.80 131 THR A O 1
ATOM 1000 N N . GLY A 1 132 ? -2.750 -33.427 -52.927 1.00 27.97 132 GLY A N 1
ATOM 1001 C CA . GLY A 1 132 ? -3.741 -34.430 -52.523 1.00 27.97 132 GLY A CA 1
ATOM 1002 C C . GLY A 1 132 ? -3.009 -35.649 -51.936 1.00 27.97 132 GLY A C 1
ATOM 1003 O O . GLY A 1 132 ? -2.204 -36.227 -52.654 1.00 27.97 132 GLY A O 1
ATOM 1004 N N . SER A 1 133 ? -3.274 -36.001 -50.669 1.00 31.39 133 SER A N 1
ATOM 1005 C CA . SER A 1 133 ? -3.349 -37.383 -50.137 1.00 31.39 133 SER A CA 1
ATOM 1006 C C . SER A 1 133 ? -3.461 -37.387 -48.601 1.00 31.39 133 SER A C 1
ATOM 1008 O O . SER A 1 133 ? -2.481 -37.181 -47.887 1.00 31.39 133 SER A O 1
ATOM 1010 N N . ASP A 1 134 ? -4.698 -37.570 -48.146 1.00 29.83 134 ASP A N 1
ATOM 1011 C CA . ASP A 1 134 ? -5.209 -38.368 -47.019 1.00 29.83 134 ASP A CA 1
ATOM 1012 C C . ASP A 1 134 ? -4.226 -39.027 -46.027 1.00 29.83 134 ASP A C 1
ATOM 1014 O O . ASP A 1 134 ? -3.298 -39.716 -46.434 1.00 29.83 134 ASP A O 1
ATOM 1018 N N . PHE A 1 135 ? -4.535 -38.945 -44.720 1.00 33.12 135 PHE A N 1
ATOM 1019 C CA . PHE A 1 135 ? -4.984 -40.108 -43.926 1.00 33.12 135 PHE A CA 1
ATOM 1020 C C . PHE A 1 135 ? -5.699 -39.692 -42.612 1.00 33.12 135 PHE A C 1
ATOM 1022 O O . PHE A 1 135 ? -5.313 -38.746 -41.931 1.00 33.12 135 PHE A O 1
ATOM 1029 N N . ALA A 1 136 ? -6.777 -40.436 -42.329 1.00 28.88 136 ALA A N 1
ATOM 1030 C CA . ALA A 1 136 ? -7.813 -40.377 -41.283 1.00 28.88 136 ALA A CA 1
ATOM 1031 C C . ALA A 1 136 ? -7.321 -40.258 -39.816 1.00 28.88 136 ALA A C 1
ATOM 1033 O O . ALA A 1 136 ? -6.265 -40.774 -39.473 1.00 28.88 136 ALA A O 1
ATOM 1034 N N . VAL A 1 137 ? -7.973 -39.487 -38.928 1.00 30.59 137 VAL A N 1
ATOM 1035 C CA . VAL A 1 137 ? -9.221 -39.734 -38.145 1.00 30.59 137 VAL A CA 1
ATOM 1036 C C . VAL A 1 137 ? -9.182 -40.976 -37.244 1.00 30.59 137 VAL A C 1
ATOM 1038 O O . VAL A 1 137 ? -9.240 -42.094 -37.740 1.00 30.59 137 VAL A O 1
ATOM 1041 N N . ALA A 1 138 ? -9.262 -40.758 -35.924 1.00 28.44 138 ALA A N 1
ATOM 1042 C CA . ALA A 1 138 ? -10.113 -41.544 -35.021 1.00 28.44 138 ALA A CA 1
ATOM 1043 C C . ALA A 1 138 ? -10.345 -40.794 -33.696 1.00 28.44 138 ALA A C 1
ATOM 1045 O O . ALA A 1 138 ? -9.465 -40.699 -32.844 1.00 28.44 138 ALA A O 1
ATOM 1046 N N . ALA A 1 139 ? -11.563 -40.280 -33.532 1.00 30.64 139 ALA A N 1
ATOM 1047 C CA . ALA A 1 139 ? -12.168 -39.985 -32.242 1.00 30.64 139 ALA A CA 1
ATOM 1048 C C . ALA A 1 139 ? -12.969 -41.215 -31.790 1.00 30.64 139 ALA A C 1
ATOM 1050 O O . ALA A 1 139 ? -13.627 -41.845 -32.616 1.00 30.64 139 ALA A O 1
ATOM 1051 N N . ALA A 1 140 ? -12.979 -41.515 -30.491 1.00 27.75 140 ALA A N 1
ATOM 1052 C CA . ALA A 1 140 ? -14.028 -42.326 -29.881 1.00 27.75 140 ALA A CA 1
ATOM 1053 C C . ALA A 1 140 ? -14.191 -41.958 -28.401 1.00 27.75 140 ALA A C 1
ATOM 1055 O O . ALA A 1 140 ? -13.268 -42.084 -27.600 1.00 27.75 140 ALA A O 1
ATOM 1056 N N . ALA A 1 141 ? -15.394 -41.504 -28.064 1.00 31.03 141 ALA A N 1
ATOM 1057 C CA . ALA A 1 141 ? -15.921 -41.391 -26.714 1.00 31.03 141 ALA A CA 1
ATOM 1058 C C . ALA A 1 141 ? -16.792 -42.619 -26.418 1.00 31.03 141 ALA A C 1
ATOM 1060 O O . ALA A 1 141 ? -17.558 -43.009 -27.299 1.00 31.03 141 ALA A O 1
ATOM 1061 N N . THR A 1 142 ? -16.777 -43.170 -25.196 1.00 28.78 142 THR A N 1
ATOM 1062 C CA . THR A 1 142 ? -17.984 -43.758 -24.567 1.00 28.78 142 THR A CA 1
ATOM 1063 C C . THR A 1 142 ? -17.864 -43.874 -23.036 1.00 28.78 142 THR A C 1
ATOM 1065 O O . THR A 1 142 ? -16.777 -43.851 -22.471 1.00 28.78 142 THR A O 1
ATOM 1068 N N . ALA A 1 143 ? -19.041 -43.937 -22.412 1.00 29.64 143 ALA A N 1
ATOM 1069 C CA . ALA A 1 143 ? -19.458 -43.676 -21.038 1.00 29.64 143 ALA A CA 1
ATOM 1070 C C . ALA A 1 143 ? -19.038 -44.635 -19.894 1.00 29.64 143 ALA A C 1
ATOM 1072 O O . ALA A 1 143 ? -18.820 -45.826 -20.076 1.00 29.64 143 ALA A O 1
ATOM 1073 N N . ALA A 1 144 ? -19.059 -44.025 -18.700 1.00 28.97 144 ALA A N 1
ATOM 1074 C CA . ALA A 1 144 ? -19.374 -44.464 -17.329 1.00 28.97 144 ALA A CA 1
ATOM 1075 C C . ALA A 1 144 ? -19.792 -45.918 -17.009 1.00 28.97 144 ALA A C 1
ATOM 1077 O O . ALA A 1 144 ? -20.745 -46.409 -17.599 1.00 28.97 144 ALA A O 1
ATOM 1078 N N . VAL A 1 145 ? -19.244 -46.461 -15.900 1.00 29.45 145 VAL A N 1
ATOM 1079 C CA . VAL A 1 145 ? -19.960 -47.169 -14.802 1.00 29.45 145 VAL A CA 1
ATOM 1080 C C . VAL A 1 145 ? -19.175 -46.997 -13.480 1.00 29.45 145 VAL A C 1
ATOM 1082 O O . VAL A 1 145 ? -17.948 -46.990 -13.468 1.00 29.45 145 VAL A O 1
ATOM 1085 N N . ALA A 1 146 ? -19.910 -46.827 -12.378 1.00 31.56 146 ALA A N 1
ATOM 1086 C CA . ALA A 1 146 ? -19.467 -46.619 -10.999 1.00 31.56 146 ALA A CA 1
ATOM 1087 C C . ALA A 1 146 ? -18.841 -47.851 -10.308 1.00 31.56 146 ALA A C 1
ATOM 1089 O O . ALA A 1 146 ? -19.301 -48.967 -10.528 1.00 31.56 146 ALA A O 1
ATOM 1090 N N . ALA A 1 147 ? -17.909 -47.616 -9.371 1.00 28.91 147 ALA A N 1
ATOM 1091 C CA . ALA A 1 147 ? -17.773 -48.346 -8.098 1.00 28.91 147 ALA A CA 1
ATOM 1092 C C . ALA A 1 147 ? -16.737 -47.661 -7.175 1.00 28.91 147 ALA A C 1
ATOM 1094 O O . ALA A 1 147 ? -15.596 -47.441 -7.571 1.00 28.91 147 ALA A O 1
ATOM 1095 N N . ASN A 1 148 ? -17.137 -47.353 -5.936 1.00 30.62 148 ASN A N 1
ATOM 1096 C CA . ASN A 1 148 ? -16.236 -47.065 -4.807 1.00 30.62 148 ASN A CA 1
ATOM 1097 C C . ASN A 1 148 ? -15.454 -48.340 -4.422 1.00 30.62 148 ASN A C 1
ATOM 1099 O O . ASN A 1 148 ? -16.007 -49.436 -4.544 1.00 30.62 148 ASN A O 1
ATOM 1103 N N . PRO A 1 149 ? -14.221 -48.219 -3.890 1.00 35.88 149 PRO A N 1
ATOM 1104 C CA . PRO A 1 149 ? -14.092 -48.308 -2.434 1.00 35.88 149 PRO A CA 1
ATOM 1105 C C . PRO A 1 149 ? -13.061 -47.352 -1.803 1.00 35.88 149 PRO A C 1
ATOM 1107 O O . PRO A 1 149 ? -12.013 -47.025 -2.350 1.00 35.88 149 PRO A O 1
ATOM 1110 N N . THR A 1 150 ? -13.405 -46.960 -0.582 1.00 29.58 150 THR A N 1
ATOM 1111 C CA . THR A 1 150 ? -12.635 -46.272 0.457 1.00 29.58 150 THR A CA 1
ATOM 1112 C C . THR A 1 150 ? -11.358 -47.030 0.851 1.00 29.58 150 THR A C 1
ATOM 1114 O O . THR A 1 150 ? -11.460 -48.224 1.117 1.00 29.58 150 THR A O 1
ATOM 1117 N N . ALA A 1 151 ? -10.208 -46.342 0.973 1.00 29.22 151 ALA A N 1
ATOM 1118 C CA . ALA A 1 151 ? -9.240 -46.446 2.091 1.00 29.22 151 ALA A CA 1
ATOM 1119 C C . ALA A 1 151 ? -7.881 -45.765 1.781 1.00 29.22 151 ALA A C 1
ATOM 1121 O O . ALA A 1 151 ? -7.149 -46.180 0.891 1.00 29.22 151 ALA A O 1
ATOM 1122 N N . THR A 1 152 ? -7.557 -44.746 2.589 1.00 31.78 152 THR A N 1
ATOM 1123 C CA . THR A 1 152 ? -6.228 -44.393 3.146 1.00 31.78 152 THR A CA 1
ATOM 1124 C C . THR A 1 152 ? -4.978 -44.464 2.257 1.00 31.78 152 THR A C 1
ATOM 1126 O O . THR A 1 152 ? -4.407 -45.534 2.059 1.00 31.78 152 THR A O 1
ATOM 1129 N N . THR A 1 153 ? -4.422 -43.299 1.898 1.00 32.09 153 THR A N 1
ATOM 1130 C CA . THR A 1 153 ? -2.962 -43.129 1.745 1.00 32.09 153 THR A CA 1
ATOM 1131 C C . THR A 1 153 ? -2.551 -41.675 2.021 1.00 32.09 153 THR A C 1
ATOM 1133 O O . THR A 1 153 ? -2.306 -40.879 1.121 1.00 32.09 153 THR A O 1
ATOM 1136 N N . GLU A 1 154 ? -2.487 -41.316 3.303 1.00 33.06 154 GLU A N 1
ATOM 1137 C CA . GLU A 1 154 ? -1.468 -40.371 3.771 1.00 33.06 154 GLU A CA 1
ATOM 1138 C C . GLU A 1 154 ? -0.104 -41.082 3.664 1.00 33.06 154 GLU A C 1
ATOM 1140 O O . GLU A 1 154 ? -0.058 -42.310 3.759 1.00 33.06 154 GLU A O 1
ATOM 1145 N N . THR A 1 155 ? 0.998 -40.335 3.511 1.00 36.53 155 THR A N 1
ATOM 1146 C CA . THR A 1 155 ? 2.413 -40.801 3.458 1.00 36.53 155 THR A CA 1
ATOM 1147 C C . THR A 1 155 ? 3.075 -40.924 2.069 1.00 36.53 155 THR A C 1
ATOM 1149 O O . THR A 1 155 ? 3.685 -41.942 1.775 1.00 36.53 155 THR A O 1
ATOM 1152 N N . ILE A 1 156 ? 3.071 -39.869 1.233 1.00 31.94 156 ILE A N 1
ATOM 1153 C CA . ILE A 1 156 ? 4.128 -39.651 0.199 1.00 31.94 156 ILE A CA 1
ATOM 1154 C C . ILE A 1 156 ? 4.516 -38.153 0.096 1.00 31.94 156 ILE A C 1
ATOM 1156 O O . ILE A 1 156 ? 4.677 -37.597 -0.984 1.00 31.94 156 ILE A O 1
ATOM 1160 N N . ALA A 1 157 ? 4.657 -37.455 1.229 1.00 34.50 157 ALA A N 1
ATOM 1161 C CA . ALA A 1 157 ? 5.106 -36.049 1.249 1.00 34.50 157 ALA A CA 1
ATOM 1162 C C . ALA A 1 157 ? 6.267 -35.769 2.226 1.00 34.50 157 ALA A C 1
ATOM 1164 O O . ALA A 1 157 ? 6.578 -34.614 2.495 1.00 34.50 157 ALA A O 1
ATOM 1165 N N . GLN A 1 158 ? 6.931 -36.804 2.758 1.00 33.00 158 GLN A N 1
ATOM 1166 C CA . GLN A 1 158 ? 7.942 -36.653 3.820 1.00 33.00 158 GLN A CA 1
ATOM 1167 C C . GLN A 1 158 ? 9.330 -37.242 3.510 1.00 33.00 158 GLN A C 1
ATOM 1169 O O . GLN A 1 158 ? 10.141 -37.381 4.415 1.00 33.00 158 GLN A O 1
ATOM 1174 N N . GLN A 1 159 ? 9.673 -37.525 2.249 1.00 30.34 159 GLN A N 1
ATOM 1175 C CA . GLN A 1 159 ? 11.011 -38.042 1.897 1.00 30.34 159 GLN A CA 1
ATOM 1176 C C . GLN A 1 159 ? 11.683 -37.281 0.745 1.00 30.34 159 GLN A C 1
ATOM 1178 O O . GLN A 1 159 ? 12.202 -37.872 -0.195 1.00 30.34 159 GLN A O 1
ATOM 1183 N N . ALA A 1 160 ? 11.702 -35.948 0.833 1.00 31.05 160 ALA A N 1
ATOM 1184 C CA . ALA A 1 160 ? 12.547 -35.099 -0.018 1.00 31.05 160 ALA A CA 1
ATOM 1185 C C . ALA A 1 160 ? 13.412 -34.101 0.783 1.00 31.05 160 ALA A C 1
ATOM 1187 O O . ALA A 1 160 ? 14.013 -33.204 0.201 1.00 31.05 160 ALA A O 1
ATOM 1188 N N . ALA A 1 161 ? 13.484 -34.243 2.114 1.00 34.25 161 ALA A N 1
ATOM 1189 C CA . ALA A 1 161 ? 14.130 -33.274 3.006 1.00 34.25 161 ALA A CA 1
ATOM 1190 C C . ALA A 1 161 ? 15.491 -33.719 3.579 1.00 34.25 161 ALA A C 1
ATOM 1192 O O . ALA A 1 161 ? 16.021 -33.040 4.452 1.00 34.25 161 ALA A O 1
ATOM 1193 N N . GLU A 1 162 ? 16.084 -34.823 3.117 1.00 32.59 162 GLU A N 1
ATOM 1194 C CA . GLU A 1 162 ? 17.238 -35.401 3.819 1.00 32.59 162 GLU A CA 1
ATOM 1195 C C . GLU A 1 162 ? 18.332 -35.943 2.893 1.00 32.59 162 GLU A C 1
ATOM 1197 O O . GLU A 1 162 ? 18.755 -37.079 3.020 1.00 32.59 162 GLU A O 1
ATOM 1202 N N . VAL A 1 163 ? 18.835 -35.124 1.963 1.00 33.28 163 VAL A N 1
ATOM 1203 C CA . VAL A 1 163 ? 20.198 -35.292 1.423 1.00 33.28 163 VAL A CA 1
ATOM 1204 C C . VAL A 1 163 ? 20.735 -33.918 1.027 1.00 33.28 163 VAL A C 1
ATOM 1206 O O . VAL A 1 163 ? 20.399 -33.415 -0.037 1.00 33.28 163 VAL A O 1
ATOM 1209 N N . THR A 1 164 ? 21.526 -33.289 1.901 1.00 32.03 164 THR A N 1
ATOM 1210 C CA . THR A 1 164 ? 22.771 -32.536 1.607 1.00 32.03 164 THR A CA 1
ATOM 1211 C C . THR A 1 164 ? 23.206 -31.839 2.901 1.00 32.03 164 THR A C 1
ATOM 1213 O O . THR A 1 164 ? 23.075 -30.631 3.077 1.00 32.03 164 THR A O 1
ATOM 1216 N N . GLN A 1 165 ? 23.732 -32.615 3.843 1.00 36.22 165 GLN A N 1
ATOM 1217 C CA . GLN A 1 165 ? 24.722 -32.108 4.787 1.00 36.22 165 GLN A CA 1
ATOM 1218 C C . GLN A 1 165 ? 25.951 -33.005 4.685 1.00 36.22 165 GLN A C 1
ATOM 1220 O O . GLN A 1 165 ? 25.811 -34.209 4.496 1.00 36.22 165 GLN A O 1
ATOM 1225 N N . LEU A 1 166 ? 27.126 -32.383 4.834 1.00 32.72 166 LEU A N 1
ATOM 1226 C CA . LEU A 1 166 ? 28.492 -32.930 4.770 1.00 32.72 166 LEU A CA 1
ATOM 1227 C C . LEU A 1 166 ? 29.235 -32.736 3.433 1.00 32.72 166 LEU A C 1
ATOM 1229 O O . LEU A 1 166 ? 29.545 -33.691 2.728 1.00 32.72 166 LEU A O 1
ATOM 1233 N N . ARG A 1 167 ? 29.687 -31.499 3.174 1.00 29.42 167 ARG A N 1
ATOM 1234 C CA . ARG A 1 167 ? 31.107 -31.245 2.847 1.00 29.42 167 ARG A CA 1
ATOM 1235 C C . ARG A 1 167 ? 31.468 -29.774 3.071 1.00 29.42 167 ARG A C 1
ATOM 1237 O O . ARG A 1 167 ? 30.722 -28.887 2.678 1.00 29.42 167 ARG A O 1
ATOM 1244 N N . GLY A 1 168 ? 32.571 -29.542 3.780 1.00 25.94 168 GLY A N 1
ATOM 1245 C CA . GLY A 1 168 ? 32.917 -28.252 4.372 1.00 25.94 168 GLY A CA 1
ATOM 1246 C C . GLY A 1 168 ? 33.606 -27.230 3.464 1.00 25.94 168 GLY A C 1
ATOM 1247 O O . GLY A 1 168 ? 34.074 -27.548 2.376 1.00 25.94 168 GLY A O 1
ATOM 1248 N N . GLY A 1 169 ? 33.721 -26.020 4.024 1.00 31.20 169 GLY A N 1
ATOM 1249 C CA . GLY A 1 169 ? 34.790 -25.052 3.760 1.00 31.20 169 GLY A CA 1
ATOM 1250 C C . GLY A 1 169 ? 34.646 -24.177 2.515 1.00 31.20 169 GLY A C 1
ATOM 1251 O O . GLY A 1 169 ? 35.317 -24.429 1.523 1.00 31.20 169 GLY A O 1
ATOM 1252 N N . GLY A 1 170 ? 33.871 -23.088 2.602 1.00 27.08 170 GLY A N 1
ATOM 1253 C CA . GLY A 1 170 ? 33.943 -21.980 1.639 1.00 27.08 170 GLY A CA 1
ATOM 1254 C C . GLY A 1 170 ? 32.706 -21.077 1.622 1.00 27.08 170 GLY A C 1
ATOM 1255 O O . GLY A 1 170 ? 31.640 -21.524 1.232 1.00 27.08 170 GLY A O 1
ATOM 1256 N N . SER A 1 171 ? 32.882 -19.812 2.024 1.00 33.72 171 SER A N 1
ATOM 1257 C CA . SER A 1 171 ? 31.988 -18.651 1.831 1.00 33.72 171 SER A CA 1
ATOM 1258 C C . SER A 1 171 ? 30.485 -18.838 2.117 1.00 33.72 171 SER A C 1
ATOM 1260 O O . SER A 1 171 ? 29.695 -19.264 1.278 1.00 33.72 171 SER A O 1
ATOM 1262 N N . GLN A 1 172 ? 30.079 -18.436 3.320 1.00 34.44 172 GLN A N 1
ATOM 1263 C CA . GLN A 1 172 ? 28.709 -18.477 3.822 1.00 34.44 172 GLN A CA 1
ATOM 1264 C C . GLN A 1 172 ? 27.872 -17.320 3.238 1.00 34.44 172 GLN A C 1
ATOM 1266 O O . GLN A 1 172 ? 27.612 -16.334 3.917 1.00 34.44 172 GLN A O 1
ATOM 1271 N N . PHE A 1 173 ? 27.430 -17.435 1.986 1.00 34.66 173 PHE A N 1
ATOM 1272 C CA . PHE A 1 173 ? 26.199 -16.766 1.557 1.00 34.66 173 PHE A CA 1
ATOM 1273 C C . PHE A 1 173 ? 25.068 -17.774 1.722 1.00 34.66 173 PHE A C 1
ATOM 1275 O O . PHE A 1 173 ? 24.808 -18.608 0.857 1.00 34.66 173 PHE A O 1
ATOM 1282 N N . THR A 1 174 ? 24.440 -17.751 2.895 1.00 38.50 174 THR A N 1
ATOM 1283 C CA . THR A 1 174 ? 23.151 -18.402 3.104 1.00 38.50 174 THR A CA 1
ATOM 1284 C C . THR A 1 174 ? 22.176 -17.860 2.062 1.00 38.50 174 THR A C 1
ATOM 1286 O O . THR A 1 174 ? 22.085 -16.650 1.867 1.00 38.50 174 THR A O 1
ATOM 1289 N N . TYR A 1 175 ? 21.438 -18.740 1.384 1.00 40.91 175 TYR A N 1
ATOM 1290 C CA . TYR A 1 175 ? 20.213 -18.345 0.694 1.00 40.91 175 TYR A CA 1
ATOM 1291 C C . TYR A 1 175 ? 19.329 -17.656 1.739 1.00 40.91 175 TYR A C 1
ATOM 1293 O O . TYR A 1 175 ? 18.755 -18.326 2.600 1.00 40.91 175 TYR A O 1
ATOM 1301 N N . LEU A 1 176 ? 19.308 -16.322 1.752 1.00 53.94 176 LEU A N 1
ATOM 1302 C CA . LEU A 1 176 ? 18.500 -15.570 2.700 1.00 53.94 176 LEU A CA 1
ATOM 1303 C C . LEU A 1 176 ? 17.042 -15.879 2.370 1.00 53.94 176 LEU A C 1
ATOM 1305 O O . LEU A 1 176 ? 16.538 -15.523 1.306 1.00 53.94 176 LEU A O 1
ATOM 1309 N N . LYS A 1 177 ? 16.391 -16.615 3.271 1.00 69.62 177 LYS A N 1
ATOM 1310 C CA . LYS A 1 177 ? 14.948 -16.828 3.256 1.00 69.62 177 LYS A CA 1
ATOM 1311 C C . LYS A 1 177 ? 14.288 -15.447 3.215 1.00 69.62 177 LYS A C 1
ATOM 1313 O O . LYS A 1 177 ? 14.532 -14.642 4.111 1.00 69.62 177 LYS A O 1
ATOM 1318 N N . THR A 1 178 ? 13.471 -15.186 2.196 1.00 80.75 178 THR A N 1
ATOM 1319 C CA . THR A 1 178 ? 12.618 -13.992 2.157 1.00 80.75 178 THR A CA 1
ATOM 1320 C C . THR A 1 178 ? 11.749 -13.958 3.412 1.00 80.75 178 THR A C 1
ATOM 1322 O O . THR A 1 178 ? 11.154 -14.973 3.788 1.00 80.75 178 THR A O 1
ATOM 1325 N N . MET A 1 179 ? 11.693 -12.808 4.071 1.00 88.06 179 MET A N 1
ATOM 1326 C CA . MET A 1 179 ? 10.954 -12.606 5.309 1.00 88.06 179 MET A CA 1
ATOM 1327 C C . MET A 1 179 ? 9.504 -12.225 5.026 1.00 88.06 179 MET A C 1
ATOM 1329 O O . MET A 1 179 ? 9.218 -11.408 4.148 1.00 88.06 179 MET A O 1
ATOM 1333 N N . LYS A 1 180 ? 8.580 -12.782 5.808 1.00 92.38 180 LYS A N 1
ATOM 1334 C CA . LYS A 1 180 ? 7.167 -12.380 5.770 1.00 92.38 180 LYS A CA 1
ATOM 1335 C C . LYS A 1 180 ? 6.988 -10.997 6.396 1.00 92.38 180 LYS A C 1
ATOM 1337 O O . LYS A 1 180 ? 7.727 -10.636 7.311 1.00 92.38 180 LYS A O 1
ATOM 1342 N N . VAL A 1 181 ? 5.965 -10.252 5.971 1.00 92.69 181 VAL A N 1
ATOM 1343 C CA . VAL A 1 181 ? 5.641 -8.923 6.524 1.00 92.69 181 VAL A CA 1
ATOM 1344 C C . VAL A 1 181 ? 5.606 -8.917 8.057 1.00 92.69 181 VAL A C 1
ATOM 1346 O O . VAL A 1 181 ? 6.230 -8.060 8.680 1.00 92.69 181 VAL A O 1
ATOM 1349 N N . ASP A 1 182 ? 4.933 -9.888 8.678 1.00 92.25 182 ASP A N 1
ATOM 1350 C CA . ASP A 1 182 ? 4.864 -9.983 10.141 1.00 92.25 182 ASP A CA 1
ATOM 1351 C C . ASP A 1 182 ? 6.248 -10.193 10.787 1.00 92.25 182 ASP A C 1
ATOM 1353 O O . ASP A 1 182 ? 6.533 -9.620 11.838 1.00 92.25 182 ASP A O 1
ATOM 1357 N N . GLU A 1 183 ? 7.145 -10.952 10.150 1.00 91.56 183 GLU A N 1
ATOM 1358 C CA . GLU A 1 183 ? 8.524 -11.124 10.626 1.00 91.56 183 GLU A CA 1
ATOM 1359 C C . GLU A 1 183 ? 9.295 -9.795 10.539 1.00 91.56 183 GLU A C 1
ATOM 1361 O O . GLU A 1 183 ? 9.950 -9.407 11.504 1.00 91.56 183 GLU A O 1
ATOM 1366 N N . ILE A 1 184 ? 9.150 -9.048 9.436 1.00 90.81 184 ILE A N 1
ATOM 1367 C CA . ILE A 1 184 ? 9.793 -7.735 9.229 1.00 90.81 184 ILE A CA 1
ATOM 1368 C C . ILE A 1 184 ? 9.339 -6.720 10.279 1.00 90.81 184 ILE A C 1
ATOM 1370 O O . ILE A 1 184 ? 10.156 -5.985 10.836 1.00 90.81 184 ILE A O 1
ATOM 1374 N N . ILE A 1 185 ? 8.039 -6.687 10.577 1.00 90.31 185 ILE A N 1
ATOM 1375 C CA . ILE A 1 185 ? 7.474 -5.813 11.610 1.00 90.31 185 ILE A CA 1
ATOM 1376 C C . ILE A 1 185 ? 8.048 -6.155 12.993 1.00 90.31 185 ILE A C 1
ATOM 1378 O O . ILE A 1 185 ? 8.281 -5.259 13.808 1.00 90.31 185 ILE A O 1
ATOM 1382 N N . ASN A 1 186 ? 8.312 -7.434 13.262 1.00 86.25 186 ASN A N 1
ATOM 1383 C CA . ASN A 1 186 ? 8.780 -7.897 14.566 1.00 86.25 186 ASN A CA 1
ATOM 1384 C C . ASN A 1 186 ? 10.276 -7.669 14.826 1.00 86.25 186 ASN A C 1
ATOM 1386 O O . ASN A 1 186 ? 10.670 -7.596 15.989 1.00 86.25 186 ASN A O 1
ATOM 1390 N N . ILE A 1 187 ? 11.095 -7.456 13.791 1.00 81.56 187 ILE A N 1
ATOM 1391 C CA . ILE A 1 187 ? 12.530 -7.140 13.946 1.00 81.56 187 ILE A CA 1
ATOM 1392 C C . ILE A 1 187 ? 12.757 -5.816 14.686 1.00 81.56 187 ILE A C 1
ATOM 1394 O O . ILE A 1 187 ? 13.774 -5.653 15.354 1.00 81.56 187 ILE A O 1
ATOM 1398 N N . GLY A 1 188 ? 11.794 -4.889 14.635 1.00 66.44 188 GLY A N 1
ATOM 1399 C CA . GLY A 1 188 ? 11.856 -3.621 15.367 1.00 66.44 188 GLY A CA 1
ATOM 1400 C C . GLY A 1 188 ? 11.893 -3.765 16.895 1.00 66.44 188 GLY A C 1
ATOM 1401 O O . GLY A 1 188 ? 12.070 -2.765 17.583 1.00 66.44 188 GLY A O 1
ATOM 1402 N N . GLY A 1 189 ? 11.710 -4.976 17.439 1.00 60.66 189 GLY A N 1
ATOM 1403 C CA . GLY A 1 189 ? 11.980 -5.294 18.846 1.00 60.66 189 GLY A CA 1
ATOM 1404 C C . GLY A 1 189 ? 11.049 -4.637 19.867 1.00 60.66 189 GLY A C 1
ATOM 1405 O O . GLY A 1 189 ? 11.187 -4.900 21.056 1.00 60.66 189 GLY A O 1
ATOM 1406 N N . ALA A 1 190 ? 10.088 -3.816 19.432 1.00 68.06 190 ALA A N 1
ATOM 1407 C CA . ALA A 1 190 ? 9.087 -3.226 20.307 1.00 68.06 190 ALA A CA 1
ATOM 1408 C C . ALA A 1 190 ? 8.306 -4.357 21.004 1.00 68.06 190 ALA A C 1
ATOM 1410 O O . ALA A 1 190 ? 7.643 -5.139 20.305 1.00 68.06 190 ALA A O 1
ATOM 1411 N N . PRO A 1 191 ? 8.364 -4.492 22.343 1.00 72.75 191 PRO A N 1
ATOM 1412 C CA . PRO A 1 191 ? 7.519 -5.451 23.037 1.00 72.75 191 PRO A CA 1
ATOM 1413 C C . PRO A 1 191 ? 6.055 -5.126 22.730 1.00 72.75 191 PRO A C 1
ATOM 1415 O O . PRO A 1 191 ? 5.689 -3.968 22.527 1.00 72.75 191 PRO A O 1
ATOM 1418 N N . LEU A 1 192 ? 5.209 -6.147 22.600 1.00 74.62 192 LEU A N 1
ATOM 1419 C CA . LEU A 1 192 ? 3.775 -5.881 22.545 1.00 74.62 192 LEU A CA 1
ATOM 1420 C C . LEU A 1 192 ? 3.360 -5.296 23.902 1.00 74.62 192 LEU A C 1
ATOM 1422 O O . LEU A 1 192 ? 3.845 -5.790 24.922 1.00 74.62 192 LEU A O 1
ATOM 1426 N N . PRO A 1 193 ? 2.492 -4.270 23.940 1.00 69.69 193 PRO A N 1
ATOM 1427 C CA . PRO A 1 193 ? 1.980 -3.768 25.203 1.00 69.69 193 PRO A CA 1
ATOM 1428 C C . PRO A 1 193 ? 1.351 -4.929 25.979 1.00 69.69 193 PRO A C 1
ATOM 1430 O O . PRO A 1 193 ? 0.500 -5.642 25.435 1.00 69.69 193 PRO A O 1
ATOM 1433 N N . GLU A 1 194 ? 1.763 -5.128 27.234 1.00 60.97 194 GLU A N 1
ATOM 1434 C CA . GLU A 1 194 ? 1.167 -6.110 28.147 1.00 60.97 194 GLU A CA 1
ATOM 1435 C C . GLU A 1 194 ? -0.233 -5.646 28.570 1.00 60.97 194 GLU A C 1
ATOM 1437 O O . GLU A 1 194 ? -0.504 -5.282 29.711 1.00 60.97 194 GLU A O 1
ATOM 1442 N N . THR A 1 195 ? -1.160 -5.619 27.621 1.00 59.19 195 THR A N 1
ATOM 1443 C CA . THR A 1 195 ? -2.553 -5.267 27.877 1.00 59.19 195 THR A CA 1
ATOM 1444 C C . THR A 1 195 ? -3.306 -6.553 28.193 1.00 59.19 195 THR A C 1
ATOM 1446 O O . THR A 1 195 ? -4.054 -7.075 27.376 1.00 59.19 195 THR A O 1
ATOM 1449 N N . ASN A 1 196 ? -3.099 -7.083 29.404 1.00 55.00 196 ASN A N 1
ATOM 1450 C CA . ASN A 1 196 ? -3.881 -8.207 29.948 1.00 55.00 196 ASN A CA 1
ATOM 1451 C C . ASN A 1 196 ? -5.344 -7.825 30.259 1.00 55.00 196 ASN A C 1
ATOM 1453 O O . ASN A 1 196 ? -6.118 -8.640 30.760 1.00 55.00 196 ASN A O 1
ATOM 1457 N N . LEU A 1 197 ? -5.731 -6.576 29.995 1.00 60.00 197 LEU A N 1
ATOM 1458 C CA . LEU A 1 197 ? -7.083 -6.082 30.196 1.00 60.00 197 LEU A CA 1
ATOM 1459 C C . LEU A 1 197 ? -7.928 -6.410 28.964 1.00 60.00 197 LEU A C 1
ATOM 1461 O O . LEU A 1 197 ? -7.640 -5.946 27.859 1.00 60.00 197 LEU A O 1
ATOM 1465 N N . MET A 1 198 ? -8.984 -7.202 29.163 1.00 68.81 198 MET A N 1
ATOM 1466 C CA . MET A 1 198 ? -10.022 -7.365 28.147 1.00 68.81 198 MET A CA 1
ATOM 1467 C C . MET A 1 198 ? -10.604 -5.989 27.787 1.00 68.81 198 MET A C 1
ATOM 1469 O O . MET A 1 198 ? -10.897 -5.210 28.701 1.00 68.81 198 MET A O 1
ATOM 1473 N N . PRO A 1 199 ? -10.804 -5.684 26.493 1.00 77.94 199 PRO A N 1
ATOM 1474 C CA . PRO A 1 199 ? -11.436 -4.437 26.086 1.00 77.94 199 PRO A CA 1
ATOM 1475 C C . PRO A 1 199 ? -12.823 -4.287 26.721 1.00 77.94 199 PRO A C 1
ATOM 1477 O O . PRO A 1 199 ? -13.676 -5.165 26.593 1.00 77.94 199 PRO A O 1
ATOM 1480 N N . THR A 1 200 ? -13.066 -3.174 27.414 1.00 85.19 200 THR A N 1
ATOM 1481 C CA . THR A 1 200 ? -14.406 -2.840 27.915 1.00 85.19 200 THR A CA 1
ATOM 1482 C C . THR A 1 200 ? -15.287 -2.358 26.757 1.00 85.19 200 THR A C 1
ATOM 1484 O O . THR A 1 200 ? -14.756 -1.766 25.813 1.00 85.19 200 THR A O 1
ATOM 1487 N N . PRO A 1 201 ? -16.624 -2.513 26.815 1.00 86.81 201 PRO A N 1
ATOM 1488 C CA . PRO A 1 201 ? -17.513 -2.021 25.758 1.00 86.81 201 PRO A CA 1
ATOM 1489 C C . PRO A 1 201 ? -17.321 -0.531 25.435 1.00 86.81 201 PRO A C 1
ATOM 1491 O O . PRO A 1 201 ? -17.322 -0.152 24.269 1.00 86.81 201 PRO A O 1
ATOM 1494 N N . GLN A 1 202 ? -17.079 0.298 26.457 1.00 87.62 202 GLN A N 1
ATOM 1495 C CA . GLN A 1 202 ? -16.790 1.722 26.277 1.00 87.62 202 GLN A CA 1
ATOM 1496 C C . GLN A 1 202 ? -15.471 1.949 25.523 1.00 87.62 202 GLN A C 1
ATOM 1498 O O . GLN A 1 202 ? -15.434 2.732 24.578 1.00 87.62 202 GLN A O 1
ATOM 1503 N N . SER A 1 203 ? -14.403 1.231 25.893 1.00 86.88 203 SER A N 1
ATOM 1504 C CA . SER A 1 203 ? -13.123 1.342 25.184 1.00 86.88 203 SER A CA 1
ATOM 1505 C C . SER A 1 203 ? -13.256 0.916 23.721 1.00 86.88 203 SER A C 1
ATOM 1507 O O . SER A 1 203 ? -12.717 1.574 22.841 1.00 86.88 203 SER A O 1
ATOM 1509 N N . VAL A 1 204 ? -14.048 -0.121 23.427 1.00 91.19 204 VAL A N 1
ATOM 1510 C CA . VAL A 1 204 ? -14.312 -0.556 22.048 1.00 91.19 204 VAL A CA 1
ATOM 1511 C C . VAL A 1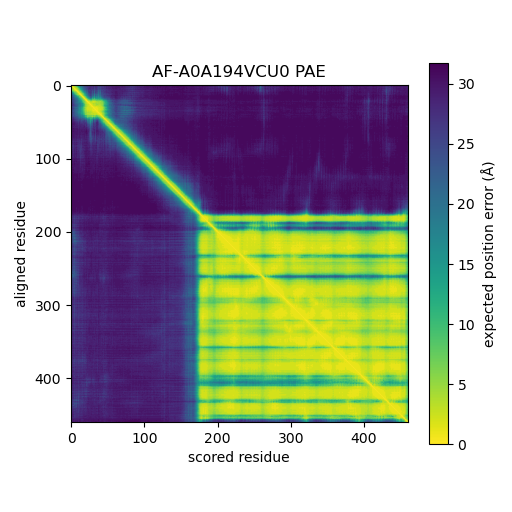 204 ? -15.014 0.545 21.251 1.00 91.19 204 VAL A C 1
ATOM 1513 O O . VAL A 1 204 ? -14.661 0.765 20.094 1.00 91.19 204 VAL A O 1
ATOM 1516 N N . GLU A 1 205 ? -15.970 1.266 21.842 1.00 93.06 205 GLU A N 1
ATOM 1517 C CA . GLU A 1 205 ? -16.664 2.374 21.173 1.00 93.06 205 GLU A CA 1
ATOM 1518 C C . GLU A 1 205 ? -15.711 3.535 20.842 1.00 93.06 205 GLU A C 1
ATOM 1520 O O . GLU A 1 205 ? -15.710 4.039 19.718 1.00 93.06 205 GLU A O 1
ATOM 1525 N N . GLU A 1 206 ? -14.866 3.938 21.793 1.00 93.50 206 GLU A N 1
ATOM 1526 C CA . GLU A 1 206 ? -13.864 4.996 21.598 1.00 93.50 206 GLU A CA 1
ATOM 1527 C C . GLU A 1 206 ? -12.837 4.607 20.523 1.00 93.50 206 GLU A C 1
ATOM 1529 O O . GLU A 1 206 ? -12.567 5.374 19.598 1.00 93.50 206 GLU A O 1
ATOM 1534 N N . LEU A 1 207 ? -12.332 3.374 20.582 1.00 94.62 207 LEU A N 1
ATOM 1535 C CA . LEU A 1 207 ? -11.405 2.828 19.592 1.00 94.62 207 LEU A CA 1
ATOM 1536 C C . LEU A 1 207 ? -12.041 2.705 18.203 1.00 94.62 207 LEU A C 1
ATOM 1538 O O . LEU A 1 207 ? -11.368 2.916 17.195 1.00 94.62 207 LEU A O 1
ATOM 1542 N N . THR A 1 208 ? -13.342 2.419 18.141 1.00 95.62 208 THR A N 1
ATOM 1543 C CA . THR A 1 208 ? -14.104 2.401 16.888 1.00 95.62 208 THR A CA 1
ATOM 1544 C C . THR A 1 208 ? -14.178 3.794 16.263 1.00 95.62 208 THR A C 1
ATOM 1546 O O . THR A 1 208 ? -13.978 3.923 15.057 1.00 95.62 208 THR A O 1
ATOM 1549 N N . LYS A 1 209 ? -14.396 4.852 17.056 1.00 96.06 209 LYS A N 1
ATOM 1550 C CA . LYS A 1 209 ? -14.383 6.240 16.551 1.00 96.06 209 LYS A CA 1
ATOM 1551 C C . LYS A 1 209 ? -13.021 6.594 15.954 1.00 96.06 209 LYS A C 1
ATOM 1553 O O . LYS A 1 209 ? -12.953 7.043 14.814 1.00 96.06 209 LYS A O 1
ATOM 1558 N N . ILE A 1 210 ? -11.940 6.279 16.669 1.00 95.94 210 ILE A N 1
ATOM 1559 C CA . ILE A 1 210 ? -10.564 6.510 16.198 1.00 95.94 210 ILE A CA 1
ATOM 1560 C C . ILE A 1 210 ? -10.277 5.730 14.910 1.00 95.94 210 ILE A C 1
ATOM 1562 O O . ILE A 1 210 ? -9.653 6.263 13.993 1.00 95.94 210 ILE A O 1
ATOM 1566 N N . TYR A 1 211 ? -10.746 4.484 14.813 1.00 96.94 211 TYR A N 1
ATOM 1567 C CA . TYR A 1 211 ? -10.634 3.693 13.590 1.00 96.94 211 TYR A CA 1
ATOM 1568 C C . TYR A 1 211 ? -11.244 4.417 12.380 1.00 96.94 211 TYR A C 1
ATOM 1570 O O . TYR A 1 211 ? -10.555 4.603 11.371 1.00 96.94 211 TYR A O 1
ATOM 1578 N N . PHE A 1 212 ? -12.497 4.868 12.498 1.00 97.50 212 PHE A N 1
ATOM 1579 C CA . PHE A 1 212 ? -13.198 5.569 11.420 1.00 97.50 212 PHE A CA 1
ATOM 1580 C C . PHE A 1 212 ? -12.585 6.929 11.081 1.00 97.50 212 PHE A C 1
ATOM 1582 O O . PHE A 1 212 ? -12.499 7.273 9.906 1.00 97.50 212 PHE A O 1
ATOM 1589 N N . GLU A 1 213 ? -12.152 7.697 12.078 1.00 96.50 213 GLU A N 1
ATOM 1590 C CA . GLU A 1 213 ? -11.634 9.050 11.861 1.00 96.50 213 GLU A CA 1
ATOM 1591 C C . GLU A 1 213 ? -10.213 9.054 11.289 1.00 96.50 213 GLU A C 1
ATOM 1593 O O . GLU A 1 213 ? -9.907 9.843 10.397 1.00 96.50 213 GLU A O 1
ATOM 1598 N N . ILE A 1 214 ? -9.340 8.171 11.783 1.00 95.69 214 ILE A N 1
ATOM 1599 C CA . ILE A 1 214 ? -7.900 8.240 11.498 1.00 95.69 214 ILE A CA 1
ATOM 1600 C C . ILE A 1 214 ? -7.471 7.248 10.416 1.00 95.69 214 ILE A C 1
ATOM 1602 O O . ILE A 1 214 ? -6.628 7.576 9.579 1.00 95.69 214 ILE A O 1
ATOM 1606 N N . TYR A 1 215 ? -8.022 6.031 10.415 1.00 97.88 215 TYR A N 1
ATOM 1607 C CA . TYR A 1 215 ? -7.478 4.935 9.606 1.00 97.88 215 TYR A CA 1
ATOM 1608 C C . TYR A 1 215 ? -8.322 4.595 8.381 1.00 97.88 215 TYR A C 1
ATOM 1610 O O . TYR A 1 215 ? -7.751 4.300 7.331 1.00 97.88 215 TYR A O 1
ATOM 1618 N N . VAL A 1 216 ? -9.655 4.654 8.473 1.00 97.94 216 VAL A N 1
ATOM 1619 C CA . VAL A 1 216 ? -10.542 4.315 7.344 1.00 97.94 216 VAL A CA 1
ATOM 1620 C C . VAL A 1 216 ? -10.242 5.141 6.086 1.00 97.94 216 VAL A C 1
ATOM 1622 O O . VAL A 1 216 ? -10.077 4.519 5.036 1.00 97.94 216 VAL A O 1
ATOM 1625 N N . PRO A 1 217 ? -10.076 6.482 6.135 1.00 97.62 217 PRO A N 1
ATOM 1626 C CA . PRO A 1 217 ? -9.780 7.258 4.930 1.00 97.62 217 PRO A CA 1
ATOM 1627 C C . PRO A 1 217 ? -8.499 6.787 4.231 1.00 97.62 217 PRO A C 1
ATOM 1629 O O . PRO A 1 217 ? -8.506 6.560 3.022 1.00 97.62 217 PRO A O 1
ATOM 1632 N N . GLY A 1 218 ? -7.425 6.565 4.996 1.00 97.69 218 GLY A N 1
ATOM 1633 C CA . GLY A 1 218 ? -6.142 6.105 4.463 1.00 97.69 218 GLY A CA 1
ATOM 1634 C C . GLY A 1 218 ? -6.195 4.678 3.916 1.00 97.69 218 GLY A C 1
ATOM 1635 O O . GLY A 1 218 ? -5.681 4.425 2.830 1.00 97.69 218 GLY A O 1
ATOM 1636 N N . LEU A 1 219 ? -6.860 3.750 4.614 1.00 98.56 219 LEU A N 1
ATOM 1637 C CA . LEU A 1 219 ? -7.028 2.365 4.156 1.00 98.56 219 LEU A CA 1
ATOM 1638 C C . LEU A 1 219 ? -7.850 2.300 2.864 1.00 98.56 219 LEU A C 1
ATOM 1640 O O . LEU A 1 219 ? -7.444 1.629 1.911 1.00 98.56 219 LEU A O 1
ATOM 1644 N N . CYS A 1 220 ? -8.969 3.027 2.809 1.00 98.19 220 CYS A N 1
ATOM 1645 C CA . CYS A 1 220 ? -9.824 3.064 1.628 1.00 98.19 220 CYS A CA 1
ATOM 1646 C C . CYS A 1 220 ? -9.103 3.672 0.425 1.00 98.19 220 CYS A C 1
ATOM 1648 O O . CYS A 1 220 ? -9.185 3.131 -0.677 1.00 98.19 220 CYS A O 1
ATOM 1650 N N . GLN A 1 221 ? -8.376 4.774 0.625 1.00 97.50 221 GLN A N 1
ATOM 1651 C CA . GLN A 1 221 ? -7.625 5.422 -0.448 1.00 97.50 221 GLN A CA 1
ATOM 1652 C C . GLN A 1 221 ? -6.427 4.587 -0.911 1.00 97.50 221 GLN A C 1
ATOM 1654 O O . GLN A 1 221 ? -6.130 4.583 -2.104 1.00 97.50 221 GLN A O 1
ATOM 1659 N N . PHE A 1 222 ? -5.721 3.904 -0.004 1.00 98.50 222 PHE A N 1
ATOM 1660 C CA . PHE A 1 222 ? -4.534 3.125 -0.362 1.00 98.50 222 PHE A CA 1
ATOM 1661 C C . PHE A 1 222 ? -4.893 1.867 -1.155 1.00 98.50 222 PHE A C 1
ATOM 1663 O O . PHE A 1 222 ? -4.289 1.601 -2.189 1.00 98.50 222 PHE A O 1
ATOM 1670 N N . PHE A 1 223 ? -5.903 1.115 -0.706 1.00 98.50 223 PHE A N 1
ATOM 1671 C CA . PHE A 1 223 ? -6.357 -0.110 -1.378 1.00 98.50 223 PHE A CA 1
ATOM 1672 C C . PHE A 1 223 ? -7.436 0.134 -2.448 1.00 98.50 223 PHE A C 1
ATOM 1674 O O . PHE A 1 223 ? -7.918 -0.816 -3.069 1.00 98.50 223 PHE A O 1
ATOM 1681 N N . GLU A 1 224 ? -7.825 1.394 -2.664 1.00 98.00 224 GLU A N 1
ATOM 1682 C CA . GLU A 1 224 ? -8.910 1.827 -3.556 1.00 98.00 224 GLU A CA 1
ATOM 1683 C C . GLU A 1 224 ? -10.220 1.037 -3.332 1.00 98.00 224 GLU A C 1
ATOM 1685 O O . GLU A 1 224 ? -10.886 0.615 -4.272 1.00 98.00 224 GLU A O 1
ATOM 1690 N N . SER A 1 225 ? -10.587 0.787 -2.071 1.00 97.69 225 SER A N 1
ATOM 1691 C CA . SER A 1 225 ? -11.789 0.020 -1.716 1.00 97.69 225 SER A CA 1
ATOM 1692 C C . SER A 1 225 ? -12.506 0.609 -0.511 1.00 97.69 225 SER A C 1
ATOM 1694 O O . SER A 1 225 ? -11.886 0.901 0.504 1.00 97.69 225 SER A O 1
ATOM 1696 N N . GLN A 1 226 ? -13.834 0.687 -0.585 1.00 97.38 226 GLN A N 1
ATOM 1697 C CA . GLN A 1 226 ? -14.680 1.135 0.524 1.00 97.38 226 GLN A CA 1
ATOM 1698 C C . GLN A 1 226 ? -14.944 0.042 1.567 1.00 97.38 226 GLN A C 1
ATOM 1700 O O . GLN A 1 226 ? -15.672 0.275 2.528 1.00 97.38 226 GLN A O 1
ATOM 1705 N N . TRP A 1 227 ? -14.367 -1.155 1.417 1.00 97.69 227 TRP A N 1
ATOM 1706 C CA . TRP A 1 227 ? -14.648 -2.281 2.311 1.00 97.69 227 TRP A CA 1
ATOM 1707 C C . TRP A 1 227 ? -14.265 -1.999 3.771 1.00 97.69 227 TRP A C 1
ATOM 1709 O O . TRP A 1 227 ? -15.007 -2.388 4.673 1.00 97.69 227 TRP A O 1
ATOM 1719 N N . PHE A 1 228 ? -13.170 -1.263 4.000 1.00 97.81 228 PHE A N 1
ATOM 1720 C CA . PHE A 1 228 ? -12.736 -0.843 5.339 1.00 97.81 228 PHE A CA 1
ATOM 1721 C C . PHE A 1 228 ? -13.704 0.149 6.001 1.00 97.81 228 PHE A C 1
ATOM 1723 O O . PHE A 1 228 ? -13.674 0.325 7.212 1.00 97.81 228 PHE A O 1
ATOM 1730 N N . ASN A 1 229 ? -14.599 0.787 5.248 1.00 97.00 229 ASN A N 1
ATOM 1731 C CA . ASN A 1 229 ? -15.661 1.596 5.829 1.00 97.00 229 ASN A CA 1
ATOM 1732 C C . ASN A 1 229 ? -16.802 0.684 6.310 1.00 97.00 229 ASN A C 1
ATOM 1734 O O . ASN A 1 229 ? -17.836 0.536 5.649 1.00 97.00 229 ASN A O 1
ATOM 1738 N N . PHE A 1 230 ? -16.558 -0.005 7.428 1.00 96.12 230 PHE A N 1
ATOM 1739 C CA . PHE A 1 230 ? -17.467 -1.016 7.948 1.00 96.12 230 PHE A CA 1
ATOM 1740 C C . PHE A 1 230 ? -18.850 -0.447 8.275 1.00 96.12 230 PHE A C 1
ATOM 1742 O O . PHE A 1 230 ? -19.000 0.644 8.822 1.00 96.12 230 PHE A O 1
ATOM 1749 N N . LYS A 1 231 ? -19.880 -1.237 7.977 1.00 92.25 231 LYS A N 1
ATOM 1750 C CA . LYS A 1 231 ? -21.288 -0.886 8.186 1.00 92.25 231 LYS A CA 1
ATOM 1751 C C . LYS A 1 231 ? -21.834 -1.590 9.425 1.00 92.25 231 LYS A C 1
ATOM 1753 O O . LYS A 1 231 ? -21.259 -2.559 9.913 1.00 92.25 231 LYS A O 1
ATOM 1758 N N . SER A 1 232 ? -22.977 -1.138 9.935 1.00 88.50 232 SER A N 1
ATOM 1759 C CA . SER A 1 232 ? -23.648 -1.807 11.062 1.00 88.50 232 SER A CA 1
ATOM 1760 C C . SER A 1 232 ? -24.097 -3.234 10.723 1.00 88.50 232 SER A C 1
ATOM 1762 O O . SER A 1 232 ? -24.172 -4.079 11.612 1.00 88.50 232 SER A O 1
ATOM 1764 N N . GLN A 1 233 ? -24.390 -3.505 9.448 1.00 79.69 233 GLN A N 1
ATOM 1765 C CA . GLN A 1 233 ? -24.784 -4.810 8.919 1.00 79.69 233 GLN A CA 1
ATOM 1766 C C . GLN A 1 233 ? -24.244 -4.995 7.492 1.00 79.69 233 GLN A C 1
ATOM 1768 O O . GLN A 1 233 ? -23.945 -4.019 6.805 1.00 79.69 233 GLN A O 1
ATOM 1773 N N . GLY A 1 234 ? -24.158 -6.248 7.037 1.00 81.56 234 GLY A N 1
ATOM 1774 C CA . GLY A 1 234 ? -23.720 -6.615 5.686 1.00 81.56 234 GLY A CA 1
ATOM 1775 C C . GLY A 1 234 ? -22.416 -7.413 5.663 1.00 81.56 234 GLY A C 1
ATOM 1776 O O . GLY A 1 234 ? -21.917 -7.856 6.697 1.00 81.56 234 GLY A O 1
ATOM 1777 N N . HIS A 1 235 ? -21.864 -7.606 4.464 1.00 78.44 235 HIS A N 1
ATOM 1778 C CA . HIS A 1 235 ? -20.643 -8.397 4.256 1.00 78.44 235 HIS A CA 1
ATOM 1779 C C . HIS A 1 235 ? -19.373 -7.736 4.818 1.00 78.44 235 HIS A C 1
ATOM 1781 O O . HIS A 1 235 ? -18.392 -8.427 5.070 1.00 78.44 235 HIS A O 1
ATOM 1787 N N . ASN A 1 236 ? -19.394 -6.423 5.054 1.00 88.50 236 ASN A N 1
ATOM 1788 C CA . ASN A 1 236 ? -18.345 -5.665 5.732 1.00 88.50 236 ASN A CA 1
ATOM 1789 C C . ASN A 1 236 ? -18.881 -5.085 7.059 1.00 88.50 236 ASN A C 1
ATOM 1791 O O . ASN A 1 236 ? -18.883 -3.880 7.298 1.00 88.50 236 ASN A O 1
ATOM 1795 N N . SER A 1 237 ? -19.415 -5.960 7.912 1.00 93.06 237 SER A N 1
ATOM 1796 C CA . SER A 1 237 ? -19.954 -5.582 9.223 1.00 93.06 237 SER A CA 1
ATOM 1797 C C . SER A 1 237 ? -18.857 -5.105 10.182 1.00 93.06 237 SER A C 1
ATOM 1799 O O . SER A 1 237 ? -17.797 -5.723 10.276 1.00 93.06 237 SER A O 1
ATOM 1801 N N . ILE A 1 238 ? -19.150 -4.076 10.984 1.00 94.62 238 ILE A N 1
ATOM 1802 C CA . ILE A 1 238 ? -18.265 -3.543 12.036 1.00 94.62 238 ILE A CA 1
ATOM 1803 C C . ILE A 1 238 ? -17.858 -4.597 13.070 1.00 94.62 238 ILE A C 1
ATOM 1805 O O . ILE A 1 238 ? -16.818 -4.464 13.711 1.00 94.62 238 ILE A O 1
ATOM 1809 N N . SER A 1 239 ? -18.623 -5.688 13.184 1.00 93.31 239 SER A N 1
ATOM 1810 C CA . SER A 1 239 ? -18.259 -6.848 14.003 1.00 93.31 239 SER A CA 1
ATOM 1811 C C . SER A 1 239 ? -16.893 -7.441 13.641 1.00 93.31 239 SER A C 1
ATOM 1813 O O . SER A 1 239 ? -16.227 -7.970 14.523 1.00 93.31 239 SER A O 1
ATOM 1815 N N . ILE A 1 240 ? -16.446 -7.317 12.383 1.00 93.94 240 ILE A N 1
ATOM 1816 C CA . ILE A 1 240 ? -15.114 -7.760 11.933 1.00 93.94 240 ILE A CA 1
ATOM 1817 C C . ILE A 1 240 ? -14.003 -7.049 12.719 1.00 93.94 240 ILE A C 1
ATOM 1819 O O . ILE A 1 240 ? -13.010 -7.670 13.095 1.00 93.94 240 ILE A O 1
ATOM 1823 N N . PHE A 1 241 ? -14.183 -5.756 12.991 1.00 94.69 241 PHE A N 1
ATOM 1824 C CA . PHE A 1 241 ? -13.269 -4.965 13.808 1.00 94.69 241 PHE A CA 1
ATOM 1825 C C . PHE A 1 241 ? -13.541 -5.161 15.303 1.00 94.69 241 PHE A C 1
ATOM 1827 O O . PHE A 1 241 ? -12.632 -5.512 16.053 1.00 94.69 241 PHE A O 1
ATOM 1834 N N . SER A 1 242 ? -14.789 -4.977 15.744 1.00 92.19 242 SER A N 1
ATOM 1835 C CA . SER A 1 242 ? -15.114 -4.898 17.174 1.00 92.19 242 SER A CA 1
ATOM 1836 C C . SER A 1 242 ? -14.978 -6.226 17.924 1.00 92.19 242 SER A C 1
ATOM 1838 O O . SER A 1 242 ? -14.773 -6.213 19.134 1.00 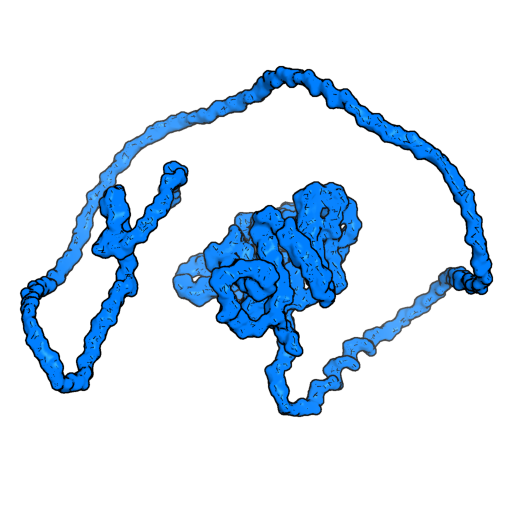92.19 242 SER A O 1
ATOM 1840 N N . GLN A 1 243 ? -15.048 -7.369 17.231 1.00 91.12 243 GLN A N 1
ATOM 1841 C CA . GLN A 1 243 ? -14.830 -8.695 17.825 1.00 91.12 243 GLN A CA 1
ATOM 1842 C C . GLN A 1 243 ? -13.368 -9.161 17.736 1.00 91.12 243 GLN A C 1
ATOM 1844 O O . GLN A 1 243 ? -13.016 -10.206 18.287 1.00 91.12 243 GLN A O 1
ATOM 1849 N N . ASN A 1 244 ? -12.490 -8.401 17.072 1.00 92.56 244 ASN A N 1
ATOM 1850 C CA . ASN A 1 244 ? -11.069 -8.719 16.995 1.00 92.56 244 ASN A CA 1
ATOM 1851 C C . ASN A 1 244 ? -10.335 -8.211 18.245 1.00 92.56 244 ASN A C 1
ATOM 1853 O O . ASN A 1 244 ? -9.644 -7.193 18.219 1.00 92.56 244 ASN A O 1
ATOM 1857 N N . ASN A 1 245 ? -10.480 -8.945 19.353 1.00 90.31 245 ASN A N 1
ATOM 1858 C CA . ASN A 1 245 ? -9.918 -8.569 20.656 1.00 90.31 245 ASN A CA 1
ATOM 1859 C C . ASN A 1 245 ? -8.413 -8.263 20.599 1.00 90.31 245 ASN A C 1
ATOM 1861 O O . ASN A 1 245 ? -7.957 -7.336 21.256 1.00 90.31 245 ASN A O 1
ATOM 1865 N N . GLN A 1 246 ? -7.644 -9.004 19.794 1.00 90.50 246 GLN A N 1
ATOM 1866 C CA . GLN A 1 246 ? -6.199 -8.788 19.661 1.00 90.50 246 GLN A CA 1
ATOM 1867 C C . GLN A 1 246 ? -5.875 -7.434 19.024 1.00 90.50 246 GLN A C 1
ATOM 1869 O O . GLN A 1 246 ? -5.024 -6.703 19.528 1.00 90.50 246 GLN A O 1
ATOM 1874 N N . LEU A 1 247 ? -6.569 -7.080 17.939 1.00 92.81 247 LEU A N 1
ATOM 1875 C CA . LEU A 1 247 ? -6.411 -5.787 17.279 1.00 92.81 247 LEU A CA 1
ATOM 1876 C C . LEU A 1 247 ? -6.872 -4.636 18.179 1.00 92.81 247 LEU A C 1
ATOM 1878 O O . LEU A 1 247 ? -6.193 -3.615 18.258 1.00 92.81 247 LEU A O 1
ATOM 1882 N N . ILE A 1 248 ? -7.998 -4.806 18.874 1.00 92.56 248 ILE A N 1
ATOM 1883 C CA . ILE A 1 248 ? -8.520 -3.802 19.804 1.00 92.56 248 ILE A CA 1
ATOM 1884 C C . ILE A 1 248 ? -7.522 -3.555 20.943 1.00 92.56 248 ILE A C 1
ATOM 1886 O O . ILE A 1 248 ? -7.197 -2.403 21.226 1.00 92.56 248 ILE A O 1
ATOM 1890 N N . SER A 1 249 ? -6.974 -4.611 21.552 1.00 90.56 249 SER A N 1
ATOM 1891 C CA . SER A 1 249 ? -5.935 -4.487 22.581 1.00 90.56 249 SER A CA 1
ATOM 1892 C C . SER A 1 249 ? -4.660 -3.830 22.041 1.00 90.56 249 SER A C 1
ATOM 1894 O O . SER A 1 249 ? -4.084 -2.982 22.718 1.00 90.56 249 SER A O 1
ATOM 1896 N N . LEU A 1 250 ? -4.235 -4.162 20.816 1.00 92.31 250 LEU A N 1
ATOM 1897 C CA . LEU A 1 250 ? -3.075 -3.541 20.169 1.00 92.31 250 LEU A CA 1
ATOM 1898 C C . LEU A 1 250 ? -3.287 -2.037 19.934 1.00 92.31 250 LEU A C 1
ATOM 1900 O O . LEU A 1 250 ? -2.407 -1.240 20.260 1.00 92.31 250 LEU A O 1
ATOM 1904 N N . LEU A 1 251 ? -4.447 -1.645 19.400 1.00 93.50 251 LEU A N 1
ATOM 1905 C CA . LEU A 1 251 ? -4.790 -0.244 19.158 1.00 93.50 251 LEU A CA 1
ATOM 1906 C C . LEU A 1 251 ? -4.911 0.533 20.477 1.00 93.50 251 LEU A C 1
ATOM 1908 O O . LEU A 1 251 ? -4.361 1.626 20.593 1.00 93.50 251 LEU A O 1
ATOM 1912 N N . GLY A 1 252 ? -5.559 -0.045 21.491 1.00 91.62 252 GLY A N 1
ATOM 1913 C CA . GLY A 1 252 ? -5.638 0.546 22.827 1.00 91.62 252 GLY A CA 1
ATOM 1914 C C . GLY A 1 252 ? -4.260 0.743 23.460 1.00 91.62 252 GLY A C 1
ATOM 1915 O O . GLY A 1 252 ? -3.937 1.842 23.908 1.00 91.62 252 GLY A O 1
ATOM 1916 N N . GLY A 1 253 ? -3.407 -0.285 23.433 1.00 90.00 253 GLY A N 1
ATOM 1917 C CA . GLY A 1 253 ? -2.040 -0.209 23.954 1.00 90.00 253 GLY A CA 1
ATOM 1918 C C . GLY A 1 253 ? -1.170 0.815 23.217 1.00 90.00 253 GLY A C 1
ATOM 1919 O O . GLY A 1 253 ? -0.383 1.527 23.845 1.00 90.00 253 GLY A O 1
ATOM 1920 N N . PHE A 1 254 ? -1.345 0.949 21.900 1.00 91.88 254 PHE A N 1
ATOM 1921 C CA . PHE A 1 254 ? -0.709 2.002 21.110 1.00 91.88 254 PHE A CA 1
ATOM 1922 C C . PHE A 1 254 ? -1.129 3.402 21.573 1.00 91.88 254 PHE A C 1
ATOM 1924 O O . PHE A 1 254 ? -0.265 4.237 21.839 1.00 91.88 254 PHE A O 1
ATOM 1931 N N . LEU A 1 255 ? -2.429 3.655 21.739 1.00 90.75 255 LEU A N 1
ATOM 1932 C CA . LEU A 1 255 ? -2.920 4.965 22.172 1.00 90.75 255 LEU A CA 1
ATOM 1933 C C . LEU A 1 255 ? -2.465 5.315 23.592 1.00 90.75 255 LEU A C 1
ATOM 1935 O O . LEU A 1 255 ? -2.036 6.440 23.837 1.00 90.75 255 LEU A O 1
ATOM 1939 N N . VAL A 1 256 ? -2.467 4.350 24.517 1.00 88.94 256 VAL A N 1
ATOM 1940 C CA . VAL A 1 256 ? -1.907 4.545 25.867 1.00 88.94 256 VAL A CA 1
ATOM 1941 C C . VAL A 1 256 ? -0.422 4.924 25.792 1.00 88.94 256 VAL A C 1
ATOM 1943 O O . VAL A 1 256 ? 0.023 5.846 26.480 1.00 88.94 256 VAL A O 1
ATOM 1946 N N . SER A 1 257 ? 0.340 4.264 24.915 1.00 87.44 257 SER A N 1
ATOM 1947 C CA . SER A 1 257 ? 1.763 4.563 24.709 1.00 87.44 257 SER A CA 1
ATOM 1948 C C . SER A 1 257 ? 1.976 5.970 24.138 1.00 87.44 257 SER A C 1
ATOM 1950 O O . SER A 1 257 ? 2.871 6.678 24.597 1.00 87.44 257 SER A O 1
ATOM 1952 N N . LEU A 1 258 ? 1.123 6.412 23.206 1.00 86.44 258 LEU A N 1
ATOM 1953 C CA . LEU A 1 258 ? 1.152 7.775 22.663 1.00 86.44 258 LEU A CA 1
ATOM 1954 C C . LEU A 1 258 ? 0.819 8.850 23.704 1.00 86.44 258 LEU A C 1
ATOM 1956 O O . LEU A 1 258 ? 1.430 9.915 23.696 1.00 86.44 258 LEU A O 1
ATOM 1960 N N . HIS A 1 259 ? -0.138 8.590 24.597 1.00 84.00 259 HIS A N 1
ATOM 1961 C CA . HIS A 1 259 ? -0.528 9.540 25.646 1.00 84.00 259 HIS A CA 1
ATOM 1962 C C . HIS A 1 259 ? 0.489 9.641 26.785 1.00 84.00 259 HIS A C 1
ATOM 1964 O O . HIS A 1 259 ? 0.459 10.597 27.564 1.00 84.00 259 HIS A O 1
ATOM 1970 N N . THR A 1 260 ? 1.402 8.677 26.888 1.00 82.31 260 THR A N 1
ATOM 1971 C CA . THR A 1 260 ? 2.487 8.727 27.864 1.00 82.31 260 THR A CA 1
ATOM 1972 C C . THR A 1 260 ? 3.498 9.780 27.416 1.00 82.31 260 THR A C 1
ATOM 1974 O O . THR A 1 260 ? 4.245 9.566 26.462 1.00 82.31 260 THR A O 1
ATOM 1977 N N . VAL A 1 261 ? 3.514 10.935 28.092 1.00 69.44 261 VAL A N 1
ATOM 1978 C CA . VAL A 1 261 ? 4.450 12.031 27.799 1.00 69.44 261 VAL A CA 1
ATOM 1979 C C . VAL A 1 261 ? 5.870 11.563 28.101 1.00 69.44 261 VAL A C 1
ATOM 1981 O O . VAL A 1 261 ? 6.316 11.567 29.246 1.00 69.44 261 VAL A O 1
ATOM 1984 N N . ASN A 1 262 ? 6.578 11.150 27.058 1.00 74.44 262 ASN A N 1
ATOM 1985 C CA . ASN A 1 262 ? 7.970 10.751 27.125 1.00 74.44 262 ASN A CA 1
ATOM 1986 C C . ASN A 1 262 ? 8.682 11.252 25.863 1.00 74.44 262 ASN A C 1
ATOM 1988 O O . ASN A 1 262 ? 8.388 10.812 24.754 1.00 74.44 262 ASN A O 1
ATOM 1992 N N . ALA A 1 263 ? 9.595 12.206 26.050 1.00 75.62 263 ALA A N 1
ATOM 1993 C CA . ALA A 1 263 ? 10.367 12.822 24.972 1.00 75.62 263 ALA A CA 1
ATOM 1994 C C . ALA A 1 263 ? 11.576 11.974 24.529 1.00 75.62 263 ALA A C 1
ATOM 1996 O O . ALA A 1 263 ? 12.354 12.420 23.688 1.00 75.62 263 ALA A O 1
ATOM 1997 N N . ASP A 1 264 ? 11.759 10.774 25.094 1.00 83.12 264 ASP A N 1
ATOM 1998 C CA . ASP A 1 264 ? 12.808 9.843 24.684 1.00 83.12 264 ASP A CA 1
ATOM 1999 C C . ASP A 1 264 ? 12.622 9.446 23.202 1.00 83.12 264 ASP A C 1
ATOM 2001 O O . ASP A 1 264 ? 11.562 8.924 22.821 1.00 83.12 264 ASP A O 1
ATOM 2005 N N . PRO A 1 265 ? 13.640 9.648 22.342 1.00 82.12 265 PRO A N 1
ATOM 2006 C CA . PRO A 1 265 ? 13.626 9.163 20.964 1.00 82.12 265 PRO A CA 1
ATOM 2007 C C . PRO A 1 265 ? 13.308 7.666 20.843 1.00 82.12 265 PRO A C 1
ATOM 2009 O O . PRO A 1 265 ? 12.648 7.255 19.885 1.00 82.12 265 PRO A O 1
ATOM 2012 N N . ASN A 1 266 ? 13.711 6.847 21.821 1.00 85.06 266 ASN A N 1
ATOM 2013 C CA . ASN A 1 266 ? 13.391 5.419 21.843 1.00 85.06 266 ASN A CA 1
ATOM 2014 C C . ASN A 1 266 ? 11.891 5.173 22.030 1.00 85.06 266 ASN A C 1
ATOM 2016 O O . ASN A 1 266 ? 11.332 4.288 21.384 1.00 85.06 266 ASN A O 1
ATOM 2020 N N . HIS A 1 267 ? 11.223 5.985 22.857 1.00 85.44 267 HIS A N 1
ATOM 2021 C CA . HIS A 1 267 ? 9.772 5.920 23.049 1.00 85.44 267 HIS A CA 1
ATOM 2022 C C . HIS A 1 267 ? 9.021 6.351 21.789 1.00 85.44 267 HIS A C 1
ATOM 2024 O O . HIS A 1 267 ? 8.068 5.699 21.371 1.00 85.44 267 HIS A O 1
ATOM 2030 N N . THR A 1 268 ? 9.503 7.398 21.117 1.00 85.25 268 THR A N 1
ATOM 2031 C CA . THR A 1 268 ? 8.933 7.844 19.835 1.00 85.25 268 THR A CA 1
ATOM 2032 C C . THR A 1 268 ? 9.054 6.753 18.764 1.00 85.25 268 THR A C 1
ATOM 2034 O O . THR A 1 268 ? 8.086 6.445 18.068 1.00 85.25 268 THR A O 1
ATOM 2037 N N . SER A 1 269 ? 10.223 6.109 18.672 1.00 85.69 269 SER A N 1
ATOM 2038 C CA . SER A 1 269 ? 10.456 4.961 17.787 1.00 85.69 269 SER A CA 1
ATOM 2039 C C . SER A 1 269 ? 9.557 3.773 18.142 1.00 85.69 269 SER A C 1
ATOM 2041 O O . SER A 1 269 ? 8.969 3.147 17.259 1.00 85.69 269 SER A O 1
ATOM 2043 N N . TYR A 1 270 ? 9.395 3.474 19.431 1.00 87.62 270 TYR A N 1
ATOM 2044 C CA . TYR A 1 270 ? 8.497 2.431 19.923 1.00 87.62 270 TYR A CA 1
ATOM 2045 C C . TYR A 1 270 ? 7.038 2.679 19.509 1.00 87.62 270 TYR A C 1
ATOM 2047 O O . TYR A 1 270 ? 6.415 1.798 18.915 1.00 87.62 270 TYR A O 1
ATOM 2055 N N . CYS A 1 271 ? 6.517 3.890 19.725 1.00 89.00 271 CYS A N 1
ATOM 2056 C CA . CYS A 1 271 ? 5.178 4.278 19.278 1.00 89.00 271 CYS A CA 1
ATOM 2057 C C . CYS A 1 271 ? 5.024 4.144 17.756 1.00 89.00 271 CYS A C 1
ATOM 2059 O O . CYS A 1 271 ? 4.025 3.600 17.289 1.00 89.00 271 CYS A O 1
ATOM 2061 N N . GLY A 1 272 ? 6.038 4.554 16.986 1.00 89.31 272 GLY A N 1
ATOM 2062 C CA . GLY A 1 272 ? 6.058 4.376 15.534 1.00 89.31 272 GLY A CA 1
ATOM 2063 C C . GLY A 1 272 ? 5.936 2.908 15.111 1.00 89.31 272 GLY A C 1
ATOM 2064 O O . GLY A 1 272 ? 5.136 2.596 14.231 1.00 89.31 272 GLY A O 1
ATOM 2065 N N . HIS A 1 273 ? 6.663 1.998 15.771 1.00 89.44 273 HIS A N 1
ATOM 2066 C CA . HIS A 1 273 ? 6.567 0.553 15.528 1.00 89.44 273 HIS A CA 1
ATOM 2067 C C . HIS A 1 273 ? 5.192 -0.027 15.878 1.00 89.44 273 HIS A C 1
ATOM 2069 O O . HIS A 1 273 ? 4.682 -0.880 15.146 1.00 89.44 273 HIS A O 1
ATOM 2075 N N . LEU A 1 274 ? 4.595 0.407 16.992 1.00 91.94 274 LEU A N 1
ATOM 2076 C CA . LEU A 1 274 ? 3.248 -0.020 17.370 1.00 91.94 274 LEU A CA 1
ATOM 2077 C C . LEU A 1 274 ? 2.213 0.428 16.341 1.00 91.94 274 LEU A C 1
ATOM 2079 O O . LEU A 1 274 ? 1.358 -0.364 15.956 1.00 91.94 274 LEU A O 1
ATOM 2083 N N . GLU A 1 275 ? 2.316 1.655 15.843 1.00 94.06 275 GLU A N 1
ATOM 2084 C CA . GLU A 1 275 ? 1.415 2.142 14.804 1.00 94.06 275 GLU A CA 1
ATOM 2085 C C . GLU A 1 275 ? 1.588 1.360 13.492 1.00 94.06 275 GLU A C 1
ATOM 2087 O O . GLU A 1 275 ? 0.592 0.997 12.869 1.00 94.06 275 GLU A O 1
ATOM 2092 N N . THR A 1 276 ? 2.819 0.995 13.096 1.00 94.56 276 THR A N 1
ATOM 2093 C CA . THR A 1 276 ? 3.032 0.098 11.942 1.00 94.56 276 THR A CA 1
ATOM 2094 C C . THR A 1 276 ? 2.304 -1.239 12.134 1.00 94.56 276 THR A C 1
ATOM 2096 O O . THR A 1 276 ? 1.657 -1.730 11.206 1.00 94.56 276 THR A O 1
ATOM 2099 N N . ARG A 1 277 ? 2.364 -1.823 13.343 1.00 94.56 277 ARG A N 1
ATOM 2100 C CA . ARG A 1 277 ? 1.630 -3.057 13.682 1.00 94.56 277 ARG A CA 1
ATOM 2101 C C . ARG A 1 277 ? 0.122 -2.861 13.581 1.00 94.56 277 ARG A C 1
ATOM 2103 O O . ARG A 1 277 ? -0.546 -3.719 13.012 1.00 94.56 277 ARG A O 1
ATOM 2110 N N . VAL A 1 278 ? -0.400 -1.754 14.110 1.00 96.25 278 VAL A N 1
ATOM 2111 C CA . VAL A 1 278 ? -1.825 -1.400 14.038 1.00 96.25 278 VAL A CA 1
ATOM 2112 C C . VAL A 1 278 ? -2.272 -1.302 12.582 1.00 96.25 278 VAL A C 1
ATOM 2114 O O . VAL A 1 278 ? -3.208 -1.992 12.193 1.00 96.25 278 VAL A O 1
ATOM 2117 N N . VAL A 1 279 ? -1.583 -0.508 11.758 1.00 97.81 279 VAL A N 1
ATOM 2118 C CA . VAL A 1 279 ? -1.941 -0.307 10.345 1.00 97.81 279 VAL A CA 1
ATOM 2119 C C . VAL A 1 279 ? -1.923 -1.628 9.575 1.00 97.81 279 VAL A C 1
ATOM 2121 O O . VAL A 1 279 ? -2.867 -1.921 8.840 1.00 97.81 279 VAL A O 1
ATOM 2124 N N . TRP A 1 280 ? -0.900 -2.464 9.777 1.00 97.75 280 TRP A N 1
ATOM 2125 C CA . TRP A 1 280 ? -0.846 -3.774 9.126 1.00 97.75 280 TRP A CA 1
ATOM 2126 C C . TRP A 1 280 ? -1.949 -4.720 9.614 1.00 97.75 280 TRP A C 1
ATOM 2128 O O . TRP A 1 280 ? -2.595 -5.390 8.809 1.00 97.75 280 TRP A O 1
ATOM 2138 N N . ALA A 1 281 ? -2.219 -4.757 10.920 1.00 97.38 281 ALA A N 1
ATOM 2139 C CA . ALA A 1 281 ? -3.291 -5.573 11.482 1.00 97.38 281 ALA A CA 1
ATOM 2140 C C . ALA A 1 281 ? -4.681 -5.137 10.979 1.00 97.38 281 ALA A C 1
ATOM 2142 O O . ALA A 1 281 ? -5.523 -5.994 10.713 1.00 97.38 281 ALA A O 1
ATOM 2143 N N . LEU A 1 282 ? -4.898 -3.833 10.773 1.00 98.38 282 LEU A N 1
ATOM 2144 C CA . LEU A 1 282 ? -6.114 -3.296 10.158 1.00 98.38 282 LEU A CA 1
ATOM 2145 C C . LEU A 1 282 ? -6.255 -3.723 8.693 1.00 98.38 282 LEU A C 1
ATOM 2147 O O . LEU A 1 282 ? -7.326 -4.182 8.300 1.00 98.38 282 LEU A O 1
ATOM 2151 N N . ALA A 1 283 ? -5.185 -3.641 7.894 1.00 98.38 283 ALA A N 1
ATOM 2152 C CA . ALA A 1 283 ? -5.198 -4.126 6.511 1.00 98.38 283 ALA A CA 1
ATOM 2153 C C . ALA A 1 283 ? -5.522 -5.632 6.444 1.00 98.38 283 ALA A C 1
ATOM 2155 O O . ALA A 1 283 ? -6.349 -6.065 5.638 1.00 98.38 283 ALA A O 1
ATOM 2156 N N . LYS A 1 284 ? -4.945 -6.426 7.359 1.00 97.88 284 LYS A N 1
ATOM 2157 C CA . LYS A 1 284 ? -5.187 -7.873 7.469 1.00 97.88 284 LYS A CA 1
ATOM 2158 C C . LYS A 1 284 ? -6.613 -8.254 7.864 1.00 97.88 284 LYS A C 1
ATOM 2160 O O . LYS A 1 284 ? -6.963 -9.421 7.699 1.00 97.88 284 LYS A O 1
ATOM 2165 N N . LEU A 1 285 ? -7.469 -7.325 8.304 1.00 97.75 285 LEU A N 1
ATOM 2166 C CA . LEU A 1 285 ? -8.893 -7.629 8.493 1.00 97.75 285 LEU A CA 1
ATOM 2167 C C . LEU A 1 285 ? -9.530 -8.170 7.207 1.00 97.75 285 LEU A C 1
ATOM 2169 O O . LEU A 1 285 ? -10.413 -9.023 7.286 1.00 97.75 285 LEU A O 1
ATOM 2173 N N . ALA A 1 286 ? -9.047 -7.758 6.029 1.00 97.50 286 ALA A N 1
ATOM 2174 C CA . ALA A 1 286 ? -9.522 -8.272 4.746 1.00 97.50 286 ALA A CA 1
ATOM 2175 C C . ALA A 1 286 ? -9.361 -9.800 4.610 1.00 97.50 286 ALA A C 1
ATOM 2177 O O . ALA A 1 286 ? -10.153 -10.439 3.920 1.00 97.50 286 ALA A O 1
ATOM 2178 N N . TYR A 1 287 ? -8.408 -10.415 5.323 1.00 97.25 287 TYR A N 1
ATOM 2179 C CA . TYR A 1 287 ? -8.199 -11.869 5.345 1.00 97.25 287 TYR A CA 1
ATOM 2180 C C . TYR A 1 287 ? -9.238 -12.659 6.141 1.00 97.25 287 TYR A C 1
ATOM 2182 O O . TYR A 1 287 ? -9.216 -13.886 6.108 1.00 97.25 287 TYR A O 1
ATOM 2190 N N . THR A 1 288 ? -10.197 -11.987 6.782 1.00 95.12 288 THR A N 1
ATOM 2191 C CA . THR A 1 288 ? -11.439 -12.648 7.219 1.00 95.12 288 THR A CA 1
ATOM 2192 C C . THR A 1 288 ? -12.277 -13.131 6.033 1.00 95.12 288 THR A C 1
ATOM 2194 O O . THR A 1 288 ? -13.063 -14.068 6.171 1.00 95.12 288 THR A O 1
ATOM 2197 N N . THR A 1 289 ? -12.075 -12.543 4.850 1.00 95.50 289 THR A N 1
ATOM 2198 C CA . THR A 1 289 ? -12.659 -13.027 3.601 1.00 95.50 289 THR A CA 1
ATOM 2199 C C . THR A 1 289 ? -11.853 -14.217 3.067 1.00 95.50 289 THR A C 1
ATOM 2201 O O . THR A 1 289 ? -10.627 -14.105 2.932 1.00 95.50 289 THR A O 1
ATOM 2204 N N . PRO A 1 290 ? -12.505 -15.342 2.709 1.00 94.69 290 PRO A N 1
ATOM 2205 C CA . PRO A 1 290 ? -11.828 -16.510 2.153 1.00 94.69 290 PRO A CA 1
ATOM 2206 C C . PRO A 1 290 ? -10.965 -16.193 0.927 1.00 94.69 290 PRO A C 1
ATOM 2208 O O . PRO A 1 290 ? -11.270 -15.296 0.138 1.00 94.69 290 PRO A O 1
ATOM 2211 N N . SER A 1 291 ? -9.886 -16.957 0.753 1.00 94.50 291 SER A N 1
ATOM 2212 C CA . SER A 1 291 ? -9.051 -16.876 -0.442 1.00 94.50 291 SER A CA 1
ATOM 2213 C C . SER A 1 291 ? -9.781 -17.384 -1.682 1.00 94.50 291 SER A C 1
ATOM 2215 O O . SER A 1 291 ? -10.495 -18.382 -1.646 1.00 94.50 291 SER A O 1
ATOM 2217 N N . GLY A 1 292 ? -9.578 -16.692 -2.800 1.00 93.06 292 GLY A N 1
ATOM 2218 C CA . GLY A 1 292 ? -10.145 -17.059 -4.090 1.00 93.06 292 GLY A CA 1
ATOM 2219 C C . GLY A 1 292 ? -9.763 -16.043 -5.158 1.00 93.06 292 GLY A C 1
ATOM 2220 O O . GLY A 1 292 ? -9.522 -14.878 -4.846 1.00 93.06 292 GLY A O 1
ATOM 2221 N N . ALA A 1 293 ? -9.685 -16.492 -6.409 1.00 93.81 293 ALA A N 1
ATOM 2222 C CA . ALA A 1 293 ? -9.510 -15.603 -7.550 1.00 93.81 293 ALA A CA 1
ATOM 2223 C C . ALA A 1 293 ? -10.872 -15.063 -8.004 1.00 93.81 293 ALA A C 1
ATOM 2225 O O . ALA A 1 293 ? -11.853 -15.809 -8.074 1.00 93.81 293 ALA A O 1
ATOM 2226 N N . ASN A 1 294 ? -10.926 -13.776 -8.336 1.00 94.81 294 ASN A N 1
ATOM 2227 C CA . ASN A 1 294 ? -12.129 -13.168 -8.883 1.00 94.81 294 ASN A CA 1
ATOM 2228 C C . ASN A 1 294 ? -12.265 -13.514 -10.368 1.00 94.81 294 ASN A C 1
ATOM 2230 O O . ASN A 1 294 ? -11.414 -13.177 -11.188 1.00 94.81 294 ASN A O 1
ATOM 2234 N N . MET A 1 295 ? -13.364 -14.182 -10.718 1.00 93.88 295 MET A N 1
ATOM 2235 C CA . MET A 1 295 ? -13.639 -14.553 -12.104 1.00 93.88 295 MET A CA 1
ATOM 2236 C C . MET A 1 295 ? -13.944 -13.316 -12.965 1.00 93.88 295 MET A C 1
ATOM 2238 O O . MET A 1 295 ? -14.556 -12.372 -12.456 1.00 93.88 295 MET A O 1
ATOM 2242 N N . PRO A 1 296 ? -13.591 -13.329 -14.267 1.00 95.31 296 PRO A N 1
ATOM 2243 C CA . PRO A 1 296 ? -13.925 -12.248 -15.189 1.00 95.31 296 PRO A CA 1
ATOM 2244 C C . PRO A 1 296 ? -15.425 -11.943 -15.207 1.00 95.31 296 PRO A C 1
ATOM 2246 O O . PRO A 1 296 ? -16.251 -12.860 -15.231 1.00 95.31 296 PRO A O 1
ATOM 2249 N N . ARG A 1 297 ? -15.774 -10.654 -15.223 1.00 94.94 297 ARG A N 1
ATOM 2250 C CA . ARG A 1 297 ? -17.148 -10.161 -15.383 1.00 94.94 297 ARG A CA 1
ATOM 2251 C C . ARG A 1 297 ? -17.155 -8.910 -16.251 1.00 94.94 297 ARG A C 1
ATOM 2253 O O . ARG A 1 297 ? -16.184 -8.157 -16.254 1.00 94.94 297 ARG A O 1
ATOM 2260 N N . ASP A 1 298 ? -18.257 -8.694 -16.964 1.00 95.88 298 ASP A N 1
ATOM 2261 C CA . ASP A 1 298 ? -18.438 -7.478 -17.760 1.00 95.88 298 ASP A CA 1
ATOM 2262 C C . ASP A 1 298 ? -18.765 -6.268 -16.873 1.00 95.88 298 ASP A C 1
ATOM 2264 O O . ASP A 1 298 ? -18.268 -5.173 -17.137 1.00 95.88 298 ASP A O 1
ATOM 2268 N N . ASP A 1 299 ? -19.527 -6.469 -15.795 1.00 97.25 299 ASP A N 1
ATOM 2269 C CA . ASP A 1 299 ? -19.910 -5.414 -14.854 1.00 97.25 299 ASP A CA 1
ATOM 2270 C C . ASP A 1 299 ? -18.896 -5.243 -13.711 1.00 97.25 299 ASP A C 1
ATOM 2272 O O . ASP A 1 299 ? -18.334 -6.236 -13.225 1.00 97.25 299 ASP A O 1
ATOM 2276 N N . PRO A 1 300 ? -18.664 -4.001 -13.242 1.00 96.75 300 PRO A N 1
ATOM 2277 C CA . PRO A 1 300 ? -17.787 -3.747 -12.108 1.00 96.75 300 PRO A CA 1
ATOM 2278 C C . PRO A 1 300 ? -18.323 -4.355 -10.809 1.00 96.75 300 PRO A C 1
ATOM 2280 O O . PRO A 1 300 ? -19.528 -4.413 -10.564 1.00 96.75 300 PRO A O 1
ATOM 2283 N N . LEU A 1 301 ? -17.402 -4.786 -9.944 1.00 95.69 301 LEU A N 1
ATOM 2284 C CA . LEU A 1 301 ? -17.747 -5.201 -8.586 1.00 95.69 301 LEU A CA 1
ATOM 2285 C C . LEU A 1 301 ? -18.083 -3.967 -7.729 1.00 95.69 301 LEU A C 1
ATOM 2287 O O . LEU A 1 301 ? -17.497 -2.901 -7.955 1.00 95.69 301 LEU A O 1
ATOM 2291 N N . PRO A 1 302 ? -18.943 -4.116 -6.701 1.00 95.12 302 PRO A N 1
ATOM 2292 C CA . PRO A 1 302 ? -19.157 -3.077 -5.697 1.00 95.12 302 PRO A CA 1
ATOM 2293 C C . PRO A 1 302 ? -17.837 -2.564 -5.103 1.00 95.12 302 PRO A C 1
ATOM 2295 O O . PRO A 1 302 ? -16.879 -3.325 -4.949 1.00 95.12 302 PRO A O 1
ATOM 2298 N N . GLU A 1 303 ? -17.778 -1.282 -4.741 1.00 94.50 303 GLU A N 1
ATOM 2299 C CA . GLU A 1 303 ? -16.561 -0.663 -4.188 1.00 94.50 303 GLU A CA 1
ATOM 2300 C C . GLU A 1 303 ? -16.117 -1.277 -2.850 1.00 94.50 303 GLU A C 1
ATOM 2302 O O . GLU A 1 303 ? -14.932 -1.259 -2.506 1.00 94.50 303 GLU A O 1
ATOM 2307 N N . ASP A 1 304 ? -17.064 -1.853 -2.111 1.00 95.44 304 ASP A N 1
ATOM 2308 C CA . ASP A 1 304 ? -16.875 -2.579 -0.858 1.00 95.44 304 ASP A CA 1
ATOM 2309 C C . ASP A 1 304 ? -16.824 -4.105 -1.057 1.00 95.44 304 ASP A C 1
ATOM 2311 O O . ASP A 1 304 ? -17.091 -4.869 -0.129 1.00 95.44 304 ASP A O 1
ATOM 2315 N N . ASN A 1 305 ? -16.477 -4.591 -2.255 1.00 96.38 305 ASN A N 1
ATOM 2316 C CA . ASN A 1 305 ? -16.351 -6.025 -2.494 1.00 96.38 305 ASN A CA 1
ATOM 2317 C C . ASN A 1 305 ? -15.221 -6.648 -1.650 1.00 96.38 305 ASN A C 1
ATOM 2319 O O . ASN A 1 305 ? -14.037 -6.367 -1.842 1.00 96.38 305 ASN A O 1
ATOM 2323 N N . ALA A 1 306 ? -15.608 -7.559 -0.756 1.00 96.56 306 ALA A N 1
ATOM 2324 C CA . ALA A 1 306 ? -14.721 -8.192 0.215 1.00 96.56 306 ALA A CA 1
ATOM 2325 C C . ALA A 1 306 ? -13.613 -9.055 -0.420 1.00 96.56 306 ALA A C 1
ATOM 2327 O O . ALA A 1 306 ? -12.478 -9.071 0.055 1.00 96.56 306 ALA A O 1
ATOM 2328 N N . SER A 1 307 ? -13.918 -9.767 -1.510 1.00 97.31 307 SER A N 1
ATOM 2329 C CA . SER A 1 307 ? -12.936 -10.635 -2.171 1.00 97.31 307 SER A CA 1
ATOM 2330 C C . SER A 1 307 ? -11.884 -9.815 -2.919 1.00 97.31 307 SER A C 1
ATOM 2332 O O . SER A 1 307 ? -10.690 -10.088 -2.813 1.00 97.31 307 SER A O 1
ATOM 2334 N N . GLU A 1 308 ? -12.311 -8.755 -3.607 1.00 97.88 308 GLU A N 1
ATOM 2335 C CA . GLU A 1 308 ? -11.418 -7.843 -4.321 1.00 97.88 308 GLU A CA 1
ATOM 2336 C C . GLU A 1 308 ? -10.442 -7.132 -3.373 1.00 97.88 308 GLU A C 1
ATOM 2338 O O . GLU A 1 308 ? -9.236 -7.180 -3.610 1.00 97.88 308 GLU A O 1
ATOM 2343 N N . VAL A 1 309 ? -10.907 -6.554 -2.255 1.00 98.19 309 VAL A N 1
ATOM 2344 C CA . VAL A 1 309 ? -9.994 -5.909 -1.289 1.00 98.19 309 VAL A CA 1
ATOM 2345 C C . VAL A 1 309 ? -9.018 -6.907 -0.666 1.00 98.19 309 VAL A C 1
ATOM 2347 O O . VAL A 1 309 ? -7.831 -6.613 -0.543 1.00 98.19 309 VAL A O 1
ATOM 2350 N N . ARG A 1 310 ? -9.478 -8.122 -0.344 1.00 98.12 310 ARG A N 1
ATOM 2351 C CA . ARG A 1 310 ? -8.632 -9.196 0.182 1.00 98.12 310 ARG A CA 1
ATOM 2352 C C . ARG A 1 310 ? -7.518 -9.552 -0.800 1.00 98.12 310 ARG A C 1
ATOM 2354 O O . ARG A 1 310 ? -6.368 -9.737 -0.401 1.00 98.12 310 ARG A O 1
ATOM 2361 N N . ASN A 1 311 ? -7.840 -9.608 -2.087 1.00 98.62 311 ASN A N 1
ATOM 2362 C CA . ASN A 1 311 ? -6.869 -9.878 -3.138 1.00 98.62 311 ASN A CA 1
ATOM 2363 C C . ASN A 1 311 ? -5.900 -8.708 -3.348 1.00 98.62 311 ASN A C 1
ATOM 2365 O O . ASN A 1 311 ? -4.712 -8.957 -3.533 1.00 98.62 311 ASN A O 1
ATOM 2369 N N . ARG A 1 312 ? -6.339 -7.451 -3.213 1.00 98.69 312 ARG A N 1
ATOM 2370 C CA . ARG A 1 312 ? -5.445 -6.278 -3.253 1.00 98.69 312 ARG A CA 1
ATOM 2371 C C . ARG A 1 312 ? -4.471 -6.239 -2.078 1.00 98.69 312 ARG A C 1
ATOM 2373 O O . ARG A 1 312 ? -3.284 -6.001 -2.292 1.00 98.69 312 ARG A O 1
ATOM 2380 N N . VAL A 1 313 ? -4.932 -6.554 -0.863 1.00 98.69 313 VAL A N 1
ATOM 2381 C CA . VAL A 1 313 ? -4.050 -6.713 0.310 1.00 98.69 313 VAL A CA 1
ATOM 2382 C C . VAL A 1 313 ? -3.037 -7.832 0.058 1.00 98.69 313 VAL A C 1
ATOM 2384 O O . VAL A 1 313 ? -1.851 -7.634 0.297 1.00 98.69 313 VAL A O 1
ATOM 2387 N N . SER A 1 314 ? -3.465 -8.958 -0.522 1.00 98.31 314 SER A N 1
ATOM 2388 C CA . SER A 1 314 ? -2.571 -10.069 -0.880 1.00 98.31 314 SER A CA 1
ATOM 2389 C C . SER A 1 314 ? -1.543 -9.704 -1.956 1.00 98.31 314 SER A C 1
ATOM 2391 O O . SER A 1 314 ? -0.386 -10.111 -1.852 1.00 98.31 314 SER A O 1
ATOM 2393 N N . VAL A 1 315 ? -1.921 -8.915 -2.964 1.00 98.62 315 VAL A N 1
ATOM 2394 C CA . VAL A 1 315 ? -1.010 -8.393 -3.998 1.00 98.62 315 VAL A CA 1
ATOM 2395 C C . VAL A 1 315 ? 0.027 -7.461 -3.377 1.00 98.62 315 VAL A C 1
ATOM 2397 O O . VAL A 1 315 ? 1.219 -7.613 -3.638 1.00 98.62 315 VAL A O 1
ATOM 2400 N N . PHE A 1 316 ? -0.402 -6.546 -2.506 1.00 98.62 316 PHE A N 1
ATOM 2401 C CA . PHE A 1 316 ? 0.507 -5.666 -1.777 1.00 98.62 316 PHE A CA 1
ATOM 2402 C C . PHE A 1 316 ? 1.438 -6.447 -0.837 1.00 98.62 316 PHE A C 1
ATOM 2404 O O . PHE A 1 316 ? 2.644 -6.223 -0.836 1.00 98.62 316 PHE A O 1
ATOM 2411 N N . GLU A 1 317 ? 0.923 -7.424 -0.090 1.00 97.69 317 GLU A N 1
ATOM 2412 C CA . GLU A 1 317 ? 1.747 -8.290 0.757 1.00 97.69 317 GLU A CA 1
ATOM 2413 C C . GLU A 1 317 ? 2.793 -9.049 -0.068 1.00 97.69 317 GLU A C 1
ATOM 2415 O O . GLU A 1 317 ? 3.968 -9.108 0.293 1.00 97.69 317 GLU A O 1
ATOM 2420 N N . THR A 1 318 ? 2.378 -9.584 -1.216 1.00 96.75 318 THR A N 1
ATOM 2421 C CA . THR A 1 318 ? 3.266 -10.293 -2.138 1.00 96.75 318 THR A CA 1
ATOM 2422 C C . THR A 1 318 ? 4.348 -9.362 -2.669 1.00 96.75 318 THR A C 1
ATOM 2424 O O . THR A 1 318 ? 5.510 -9.767 -2.713 1.00 96.75 318 THR A O 1
ATOM 2427 N N . LEU A 1 319 ? 3.997 -8.111 -3.005 1.00 96.62 319 LEU A N 1
ATOM 2428 C CA . LEU A 1 319 ? 4.937 -7.066 -3.419 1.00 96.62 319 LEU A CA 1
ATOM 2429 C C . LEU A 1 319 ? 6.047 -6.877 -2.377 1.00 96.62 319 LEU A C 1
ATOM 2431 O O . LEU A 1 319 ? 7.218 -6.850 -2.759 1.00 96.62 319 LEU A O 1
ATOM 2435 N N . LEU A 1 320 ? 5.691 -6.838 -1.090 1.00 95.62 320 LEU A N 1
ATOM 2436 C CA . LEU A 1 320 ? 6.630 -6.669 0.022 1.00 95.62 320 LEU A CA 1
ATOM 2437 C C . LEU A 1 320 ? 7.448 -7.923 0.341 1.00 95.62 320 LEU A C 1
ATOM 2439 O O . LEU A 1 320 ? 8.629 -7.804 0.656 1.00 95.62 320 LEU A O 1
ATOM 2443 N N . ASN A 1 321 ? 6.853 -9.114 0.259 1.00 91.69 321 ASN A N 1
ATOM 2444 C CA . ASN A 1 321 ? 7.497 -10.377 0.641 1.00 91.69 321 ASN A CA 1
ATOM 2445 C C . ASN A 1 321 ? 8.585 -10.847 -0.340 1.00 91.69 321 ASN A C 1
ATOM 2447 O O . ASN A 1 321 ? 9.292 -11.807 -0.053 1.00 91.69 321 ASN A O 1
ATOM 2451 N N . GLY A 1 322 ? 8.702 -10.234 -1.522 1.00 85.12 322 GLY A N 1
ATOM 2452 C CA . GLY A 1 322 ? 9.601 -10.719 -2.579 1.00 85.12 322 GLY A CA 1
ATOM 2453 C C . GLY A 1 322 ? 9.131 -12.020 -3.252 1.00 85.12 322 GLY A C 1
ATOM 2454 O O . GLY A 1 322 ? 9.808 -12.536 -4.139 1.00 85.12 322 GLY A O 1
ATOM 2455 N N . GLU A 1 323 ? 7.954 -12.533 -2.879 1.00 90.25 323 GLU A N 1
ATOM 2456 C CA . GLU A 1 323 ? 7.335 -13.740 -3.442 1.00 90.25 323 GLU A CA 1
ATOM 2457 C C . GLU A 1 323 ? 6.639 -13.458 -4.773 1.00 90.25 323 GLU A C 1
ATOM 2459 O O . GLU A 1 323 ? 6.215 -12.334 -5.028 1.00 90.25 323 GLU A O 1
ATOM 2464 N N . VAL A 1 324 ? 6.493 -14.468 -5.626 1.00 92.50 324 VAL A N 1
ATOM 2465 C CA . VAL A 1 324 ? 5.766 -14.352 -6.900 1.00 92.50 324 VAL A CA 1
ATOM 2466 C C . VAL A 1 324 ? 4.347 -14.894 -6.772 1.00 92.50 324 VAL A C 1
ATOM 2468 O O . VAL A 1 324 ? 4.099 -15.847 -6.033 1.00 92.50 324 VAL A O 1
ATOM 2471 N N . LEU A 1 325 ? 3.410 -14.306 -7.513 1.00 95.31 325 LEU A N 1
ATOM 2472 C CA . LEU A 1 325 ? 2.044 -14.818 -7.590 1.00 95.31 325 LEU A CA 1
ATOM 2473 C C . LEU A 1 325 ? 1.983 -16.035 -8.521 1.00 95.31 325 LEU A C 1
ATOM 2475 O O . LEU A 1 325 ? 2.550 -16.018 -9.609 1.00 95.31 325 LEU A O 1
ATOM 2479 N N . ALA A 1 326 ? 1.244 -17.076 -8.131 1.00 93.62 326 ALA A N 1
ATOM 2480 C CA . ALA A 1 326 ? 0.986 -18.225 -9.008 1.00 93.62 326 ALA A CA 1
ATOM 2481 C C . ALA A 1 326 ? -0.051 -17.894 -10.098 1.00 93.62 326 ALA A C 1
ATOM 2483 O O . ALA A 1 326 ? 0.077 -18.297 -11.252 1.00 93.62 326 ALA A O 1
ATOM 2484 N N . THR A 1 327 ? -1.084 -17.139 -9.727 1.00 95.62 327 THR A N 1
ATOM 2485 C CA . THR A 1 327 ? -2.148 -16.645 -10.611 1.00 95.62 327 THR A CA 1
ATOM 2486 C C . THR A 1 327 ? -2.504 -15.221 -10.209 1.00 95.62 327 THR A C 1
ATOM 2488 O O . THR A 1 327 ? -2.183 -14.801 -9.097 1.00 95.62 327 THR A O 1
ATOM 2491 N N . ASN A 1 328 ? -3.147 -14.469 -11.101 1.00 97.75 328 ASN A N 1
ATOM 2492 C CA . ASN A 1 328 ? -3.667 -13.153 -10.761 1.00 97.75 328 ASN A CA 1
ATOM 2493 C C . ASN A 1 328 ? -5.015 -13.314 -10.045 1.00 97.75 328 ASN A C 1
ATOM 2495 O O . ASN A 1 328 ? -5.958 -13.819 -10.658 1.00 97.75 328 ASN A O 1
ATOM 2499 N N . PRO A 1 329 ? -5.116 -12.948 -8.756 1.00 97.88 329 PRO A N 1
ATOM 2500 C CA . PRO A 1 329 ? -6.340 -13.161 -7.997 1.00 97.88 329 PRO A CA 1
ATOM 2501 C C . PRO A 1 329 ? -7.384 -12.059 -8.239 1.00 97.88 329 PRO A C 1
ATOM 2503 O O . PRO A 1 329 ? -8.531 -12.203 -7.818 1.00 97.88 329 PRO A O 1
ATOM 2506 N N . LEU A 1 330 ? -7.002 -10.948 -8.873 1.00 98.44 330 LEU A N 1
ATOM 2507 C CA . LEU A 1 330 ? -7.869 -9.795 -9.088 1.00 98.44 330 LEU A CA 1
ATOM 2508 C C . LEU A 1 330 ? -8.757 -9.984 -10.311 1.00 98.44 330 LEU A C 1
ATOM 2510 O O . LEU A 1 330 ? -8.398 -10.675 -11.266 1.00 98.44 330 LEU A O 1
ATOM 2514 N N . ILE A 1 331 ? -9.907 -9.314 -10.301 1.00 97.50 331 ILE A N 1
ATOM 2515 C CA . ILE A 1 331 ? -10.776 -9.302 -11.472 1.00 97.50 331 ILE A CA 1
ATOM 2516 C C . ILE A 1 331 ? -10.094 -8.531 -12.620 1.00 97.50 331 ILE A C 1
ATOM 2518 O O . ILE A 1 331 ? -9.552 -7.443 -12.391 1.00 97.50 331 ILE A O 1
ATOM 2522 N N . PRO A 1 332 ? -10.102 -9.045 -13.863 1.00 97.25 332 PRO A N 1
ATOM 2523 C CA . PRO A 1 332 ? -9.673 -8.253 -15.009 1.00 97.25 332 PRO A CA 1
ATOM 2524 C C . PRO A 1 332 ? -10.584 -7.029 -15.209 1.00 97.25 332 PRO A C 1
ATOM 2526 O O . PRO A 1 332 ? -11.754 -7.077 -14.828 1.00 97.25 332 PRO A O 1
ATOM 2529 N N . PRO A 1 333 ? -10.084 -5.946 -15.837 1.00 97.12 333 PRO A N 1
ATOM 2530 C CA . PRO A 1 333 ? -10.849 -4.723 -16.074 1.00 97.12 333 PRO A CA 1
ATOM 2531 C C . PRO A 1 333 ? -12.222 -4.990 -16.718 1.00 97.12 333 PRO A C 1
ATOM 2533 O O . PRO A 1 333 ? -12.275 -5.457 -17.860 1.00 97.12 333 PRO A O 1
ATOM 2536 N N . PRO A 1 334 ? -13.332 -4.689 -16.018 1.00 96.88 334 PRO A N 1
ATOM 2537 C CA . PRO A 1 334 ? -14.678 -4.928 -16.524 1.00 96.88 334 PRO A CA 1
ATOM 2538 C C . PRO A 1 334 ? -15.008 -4.024 -17.718 1.00 96.88 334 PRO A C 1
ATOM 2540 O O . PRO A 1 334 ? -14.654 -2.838 -17.750 1.00 96.88 334 PRO A O 1
ATOM 2543 N N . ARG A 1 335 ? -15.722 -4.572 -18.707 1.00 95.44 335 ARG A N 1
ATOM 2544 C CA . ARG A 1 335 ? -16.090 -3.851 -19.939 1.00 95.44 335 ARG A CA 1
ATOM 2545 C C . ARG A 1 335 ? -17.060 -2.706 -19.681 1.00 95.44 335 ARG A C 1
ATOM 2547 O O . ARG A 1 335 ? -16.917 -1.655 -20.295 1.00 95.44 335 ARG A O 1
ATOM 2554 N N . ASN A 1 336 ? -17.988 -2.873 -18.748 1.00 97.06 336 ASN A N 1
ATOM 2555 C CA . ASN A 1 336 ? -19.038 -1.900 -18.455 1.00 97.06 336 ASN A CA 1
ATOM 2556 C C . ASN A 1 336 ? -18.652 -0.921 -17.334 1.00 97.06 336 ASN A C 1
ATOM 2558 O O . ASN A 1 336 ? -19.467 -0.093 -16.940 1.00 97.06 336 ASN A O 1
ATOM 2562 N N . ALA A 1 337 ? -17.419 -0.992 -16.816 1.00 96.25 337 ALA A N 1
ATOM 2563 C CA . ALA A 1 337 ? -16.909 0.004 -15.877 1.00 96.25 337 ALA A CA 1
ATOM 2564 C C . ALA A 1 337 ? -16.735 1.367 -16.568 1.00 96.25 337 ALA A C 1
ATOM 2566 O O . ALA A 1 337 ? -16.280 1.435 -17.717 1.00 96.25 337 ALA A O 1
ATOM 2567 N N . ASP A 1 338 ? -17.047 2.449 -15.856 1.00 96.44 338 ASP A N 1
ATOM 2568 C CA . ASP A 1 338 ? -16.704 3.802 -16.288 1.00 96.44 338 ASP A CA 1
ATOM 2569 C C . ASP A 1 338 ? -15.176 3.989 -16.363 1.00 96.44 338 ASP A C 1
ATOM 2571 O O . ASP A 1 338 ? -14.395 3.155 -15.898 1.00 96.44 338 ASP A O 1
ATOM 2575 N N . GLN A 1 339 ? -14.724 5.089 -16.970 1.00 95.69 339 GLN A N 1
ATOM 2576 C CA . GLN A 1 339 ? -13.299 5.313 -17.224 1.00 95.69 339 GLN A CA 1
ATOM 2577 C C . GLN A 1 339 ? -12.456 5.308 -15.943 1.00 95.69 339 GLN A C 1
ATOM 2579 O O . GLN A 1 339 ? -11.347 4.771 -15.945 1.00 95.69 339 GLN A O 1
ATOM 2584 N N . HIS A 1 340 ? -12.961 5.905 -14.865 1.00 94.69 340 HIS A N 1
ATOM 2585 C CA . HIS A 1 340 ? -12.231 6.009 -13.608 1.00 94.69 340 HIS A CA 1
ATOM 2586 C C . HIS A 1 340 ? -12.107 4.636 -12.950 1.00 94.69 340 HIS A C 1
ATOM 2588 O O . HIS A 1 340 ? -10.994 4.180 -12.664 1.00 94.69 340 HIS A O 1
ATOM 2594 N N . ARG A 1 341 ? -13.233 3.930 -12.824 1.00 95.50 341 ARG A N 1
ATOM 2595 C CA . ARG A 1 341 ? -13.273 2.592 -12.237 1.00 95.50 341 ARG A CA 1
ATOM 2596 C C . ARG A 1 341 ? -12.488 1.575 -13.064 1.00 95.50 341 ARG A C 1
ATOM 2598 O O . ARG A 1 341 ? -11.804 0.718 -12.507 1.00 95.50 341 ARG A O 1
ATOM 2605 N N . ARG A 1 342 ? -12.512 1.686 -14.395 1.00 96.81 342 ARG A N 1
ATOM 2606 C CA . ARG A 1 342 ? -11.723 0.823 -15.284 1.00 96.81 342 ARG A CA 1
ATOM 2607 C C . ARG A 1 342 ? -10.223 1.005 -15.067 1.00 96.81 342 ARG A C 1
ATOM 2609 O O . ARG A 1 342 ? -9.519 0.006 -14.957 1.00 96.81 342 ARG A O 1
ATOM 2616 N N . LYS A 1 343 ? -9.734 2.246 -14.962 1.00 97.44 343 LYS A N 1
ATOM 2617 C CA . LYS A 1 343 ? -8.310 2.518 -14.701 1.00 97.44 343 LYS A CA 1
ATOM 2618 C C . LYS A 1 343 ? -7.845 1.988 -13.346 1.00 97.44 343 LYS A C 1
ATOM 2620 O O . LYS A 1 343 ? -6.725 1.499 -13.242 1.00 97.44 343 LYS A O 1
ATOM 2625 N N . GLU A 1 344 ? -8.700 2.042 -12.325 1.00 97.38 344 GLU A N 1
ATOM 2626 C CA . GLU A 1 344 ? -8.446 1.373 -11.043 1.00 97.38 344 GLU A CA 1
ATOM 2627 C C . GLU A 1 344 ? -8.237 -0.137 -11.211 1.00 97.38 344 GLU A C 1
ATOM 2629 O O . GLU A 1 344 ? -7.213 -0.662 -10.768 1.00 97.38 344 GLU A O 1
ATOM 2634 N N . TYR A 1 345 ? -9.154 -0.833 -11.890 1.00 98.38 345 TYR A N 1
ATOM 2635 C CA . TYR A 1 345 ? -8.975 -2.263 -12.151 1.00 98.38 345 TYR A CA 1
ATOM 2636 C C . TYR A 1 345 ? -7.722 -2.535 -12.981 1.00 98.38 345 TYR A C 1
ATOM 2638 O O . TYR A 1 345 ? -6.968 -3.455 -12.676 1.00 98.38 345 TYR A O 1
ATOM 2646 N N . GLU A 1 346 ? -7.457 -1.726 -14.008 1.00 98.44 346 GLU A N 1
ATOM 2647 C CA . GLU A 1 346 ? -6.261 -1.867 -14.837 1.00 98.44 346 GLU A CA 1
ATOM 2648 C C . GLU A 1 346 ? -4.975 -1.709 -14.034 1.00 98.44 346 GLU A C 1
ATOM 2650 O O . GLU A 1 346 ? -4.023 -2.449 -14.293 1.00 98.44 346 GLU A O 1
ATOM 2655 N N . PHE A 1 347 ? -4.938 -0.785 -13.073 1.00 98.81 347 PHE A N 1
ATOM 2656 C CA . PHE A 1 347 ? -3.775 -0.554 -12.227 1.00 98.81 347 PHE A CA 1
ATOM 2657 C C . PHE A 1 347 ? -3.493 -1.781 -11.357 1.00 98.81 347 PHE A C 1
ATOM 2659 O O . PHE A 1 347 ? -2.430 -2.394 -11.477 1.00 98.81 347 PHE A O 1
ATOM 2666 N N . TRP A 1 348 ? -4.469 -2.196 -10.547 1.00 98.75 348 TRP A N 1
ATOM 2667 C CA . TRP A 1 348 ? -4.312 -3.330 -9.637 1.00 98.75 348 TRP A CA 1
ATOM 2668 C C . TRP A 1 348 ? -4.052 -4.637 -10.386 1.00 98.75 348 TRP A C 1
ATOM 2670 O O . TRP A 1 348 ? -3.135 -5.381 -10.031 1.00 98.75 348 TRP A O 1
ATOM 2680 N N . TYR A 1 349 ? -4.790 -4.889 -11.469 1.00 98.62 349 TYR A N 1
ATOM 2681 C CA . TYR A 1 349 ? -4.593 -6.079 -12.292 1.00 98.62 349 TYR A CA 1
ATOM 2682 C C . TYR A 1 349 ? -3.194 -6.106 -12.921 1.00 98.62 349 TYR A C 1
ATOM 2684 O O . TYR A 1 349 ? -2.550 -7.152 -12.925 1.00 98.62 349 TYR A O 1
ATOM 2692 N N . SER A 1 350 ? -2.687 -4.966 -13.408 1.00 98.69 350 SER A N 1
ATOM 2693 C CA . SER A 1 350 ? -1.334 -4.884 -13.982 1.00 98.69 350 SER A CA 1
ATOM 2694 C C . SER A 1 350 ? -0.241 -5.067 -12.931 1.00 98.69 350 SER A C 1
ATOM 2696 O O . SER A 1 350 ? 0.779 -5.681 -13.231 1.00 98.69 350 SER A O 1
ATOM 2698 N N . LEU A 1 351 ? -0.454 -4.584 -11.703 1.00 98.75 351 LEU A N 1
ATOM 2699 C CA . LEU A 1 351 ? 0.465 -4.810 -10.588 1.00 98.75 351 LEU A CA 1
ATOM 2700 C C . LEU A 1 351 ? 0.543 -6.299 -10.226 1.00 98.75 351 LEU A C 1
ATOM 2702 O O . LEU A 1 351 ? 1.633 -6.830 -10.020 1.00 98.75 351 LEU A O 1
ATOM 2706 N N . ALA A 1 352 ? -0.594 -6.994 -10.201 1.00 98.50 352 ALA A N 1
ATOM 2707 C CA . ALA A 1 352 ? -0.621 -8.433 -9.968 1.00 98.50 352 ALA A CA 1
ATOM 2708 C C . ALA A 1 352 ? 0.007 -9.232 -11.124 1.00 98.50 352 ALA A C 1
ATOM 2710 O O . ALA A 1 352 ? 0.763 -10.167 -10.866 1.00 98.50 352 ALA A O 1
ATOM 2711 N N . GLU A 1 353 ? -0.220 -8.848 -12.386 1.00 98.12 353 GLU A N 1
ATOM 2712 C CA . GLU A 1 353 ? 0.483 -9.463 -13.524 1.00 98.12 353 GLU A CA 1
ATOM 2713 C C . GLU A 1 353 ? 2.001 -9.276 -13.422 1.00 98.12 353 GLU A C 1
ATOM 2715 O O . GLU A 1 353 ? 2.745 -10.243 -13.580 1.00 98.12 353 GLU A O 1
ATOM 2720 N N . PHE A 1 354 ? 2.473 -8.075 -13.069 1.00 98.00 354 PHE A N 1
ATOM 2721 C CA . PHE A 1 354 ? 3.895 -7.817 -12.823 1.00 98.00 354 PHE A CA 1
ATOM 2722 C C . PHE A 1 354 ? 4.492 -8.784 -11.782 1.00 98.00 354 PHE A C 1
ATOM 2724 O O . PHE A 1 354 ? 5.582 -9.315 -11.986 1.00 98.00 354 PHE A O 1
ATOM 2731 N N . LEU A 1 355 ? 3.768 -9.066 -10.695 1.00 96.75 355 LEU A N 1
ATOM 2732 C CA . LEU A 1 355 ? 4.212 -9.987 -9.639 1.00 96.75 355 LEU A CA 1
ATOM 2733 C C . LEU A 1 355 ? 4.103 -11.472 -10.010 1.00 96.75 355 LEU A C 1
ATOM 2735 O O . LEU A 1 355 ? 4.698 -12.315 -9.336 1.00 96.75 355 LEU A O 1
ATOM 2739 N N . ARG A 1 356 ? 3.324 -11.803 -11.041 1.00 95.81 356 ARG A N 1
ATOM 2740 C CA . ARG A 1 356 ? 3.114 -13.171 -11.531 1.00 95.81 356 ARG A CA 1
ATOM 2741 C C . ARG A 1 356 ? 4.145 -13.569 -12.588 1.00 95.81 356 ARG A C 1
ATOM 2743 O O . ARG A 1 356 ? 4.537 -14.732 -12.659 1.00 95.81 356 ARG A O 1
ATOM 2750 N N . LEU A 1 357 ? 4.543 -12.629 -13.446 1.00 92.31 357 LEU A N 1
ATOM 2751 C CA . LEU A 1 357 ? 5.318 -12.925 -14.650 1.00 92.31 357 LEU A CA 1
ATOM 2752 C C . LEU A 1 357 ? 6.794 -13.254 -14.343 1.00 92.31 357 LEU A C 1
ATOM 2754 O O . LEU A 1 357 ? 7.516 -12.432 -13.765 1.00 92.31 357 LEU A O 1
ATOM 2758 N N . PRO A 1 358 ? 7.292 -14.433 -14.768 1.00 84.88 358 PRO A N 1
ATOM 2759 C CA . PRO A 1 358 ? 8.692 -14.804 -14.582 1.00 84.88 358 PRO A CA 1
ATOM 2760 C C . PRO A 1 358 ? 9.615 -14.105 -15.589 1.00 84.88 358 PRO A C 1
ATOM 2762 O O . PRO A 1 358 ? 10.799 -13.908 -15.307 1.00 84.88 358 PRO A O 1
ATOM 2765 N N . ASP A 1 359 ? 9.091 -13.705 -16.746 1.00 90.06 359 ASP A N 1
ATOM 2766 C CA . ASP A 1 359 ? 9.851 -13.079 -17.818 1.00 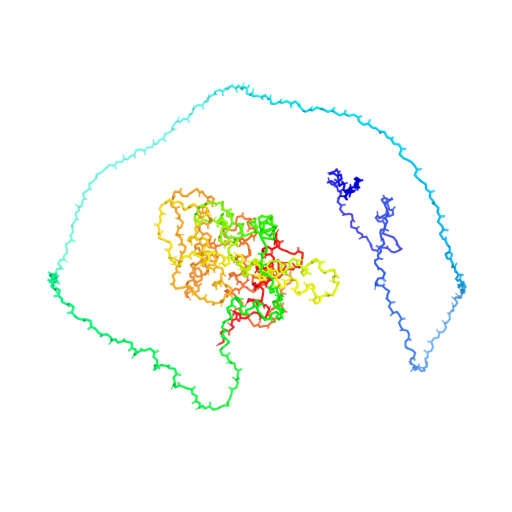90.06 359 ASP A CA 1
ATOM 2767 C C . ASP A 1 359 ? 10.001 -11.564 -17.616 1.00 90.06 359 ASP A C 1
ATOM 2769 O O . ASP A 1 359 ? 9.099 -10.863 -17.163 1.00 90.06 359 ASP A O 1
ATOM 2773 N N . GLN A 1 360 ? 11.183 -11.048 -17.949 1.00 89.00 360 GLN A N 1
ATOM 2774 C CA . GLN A 1 360 ? 11.513 -9.638 -17.744 1.00 89.00 360 GLN A CA 1
ATOM 2775 C C . GLN A 1 360 ? 10.762 -8.706 -18.709 1.00 89.00 360 GLN A C 1
ATOM 2777 O O . GLN A 1 360 ? 10.411 -7.593 -18.326 1.00 89.00 360 GLN A O 1
ATOM 2782 N N . ALA A 1 361 ? 10.505 -9.146 -19.945 1.00 92.31 361 ALA A N 1
ATOM 2783 C CA . ALA A 1 361 ? 9.859 -8.322 -20.968 1.00 92.31 361 ALA A CA 1
ATOM 2784 C C . ALA A 1 361 ? 8.396 -8.010 -20.614 1.00 92.31 361 ALA A C 1
ATOM 2786 O O . ALA A 1 361 ? 7.969 -6.859 -20.691 1.00 92.31 361 ALA A O 1
ATOM 2787 N N . GLY A 1 362 ? 7.647 -9.013 -20.158 1.00 93.19 362 GLY A N 1
ATOM 2788 C CA . GLY A 1 362 ? 6.281 -8.863 -19.678 1.00 93.19 362 GLY A CA 1
ATOM 2789 C C . GLY A 1 362 ? 6.209 -8.003 -18.418 1.00 93.19 362 GLY A C 1
ATOM 2790 O O . GLY A 1 362 ? 5.350 -7.125 -18.326 1.00 93.19 362 GLY A O 1
ATOM 2791 N N . ARG A 1 363 ? 7.153 -8.161 -17.478 1.00 94.69 363 ARG A N 1
ATOM 2792 C CA . ARG A 1 363 ? 7.236 -7.270 -16.308 1.00 94.69 363 ARG A CA 1
ATOM 2793 C C . ARG A 1 363 ? 7.465 -5.811 -16.703 1.00 94.69 363 ARG A C 1
ATOM 2795 O O . ARG A 1 363 ? 6.753 -4.946 -16.201 1.00 94.69 363 ARG A O 1
ATOM 2802 N N . GLU A 1 364 ? 8.376 -5.536 -17.636 1.00 94.94 364 GLU A N 1
ATOM 2803 C CA . GLU A 1 364 ? 8.613 -4.177 -18.150 1.00 94.94 364 GLU A CA 1
ATOM 2804 C C . GLU A 1 364 ? 7.353 -3.591 -18.812 1.00 94.94 364 GLU A C 1
ATOM 2806 O O . GLU A 1 364 ? 6.992 -2.444 -18.550 1.00 94.94 364 GLU A O 1
ATOM 2811 N N . GLN A 1 365 ? 6.623 -4.387 -19.604 1.00 96.94 365 GLN A N 1
ATOM 2812 C CA . GLN A 1 365 ? 5.357 -3.957 -20.209 1.00 96.94 365 GLN A CA 1
ATOM 2813 C C . GLN A 1 365 ? 4.333 -3.534 -19.144 1.00 96.94 365 GLN A C 1
ATOM 2815 O O . GLN A 1 365 ? 3.672 -2.500 -19.287 1.00 96.94 365 GLN A O 1
ATOM 2820 N N . HIS A 1 366 ? 4.200 -4.310 -18.066 1.00 97.88 366 HIS A N 1
ATOM 2821 C CA . HIS A 1 366 ? 3.286 -3.973 -16.979 1.00 97.88 366 HIS A CA 1
ATOM 2822 C C . HIS A 1 366 ? 3.769 -2.783 -16.142 1.00 97.88 366 HIS A C 1
ATOM 2824 O O . HIS A 1 366 ? 2.934 -1.969 -15.756 1.00 97.88 366 HIS A O 1
ATOM 2830 N N . LEU A 1 367 ? 5.077 -2.599 -15.935 1.00 97.38 367 LEU A N 1
ATOM 2831 C CA . LEU A 1 367 ? 5.622 -1.389 -15.305 1.00 97.38 367 LEU A CA 1
ATOM 2832 C C . LEU A 1 367 ? 5.316 -0.134 -16.132 1.00 97.38 367 LEU A C 1
ATOM 2834 O O . LEU A 1 367 ? 4.840 0.863 -15.586 1.00 97.38 367 LEU A O 1
ATOM 2838 N N . GLN A 1 368 ? 5.501 -0.194 -17.454 1.00 96.88 368 GLN A N 1
ATOM 2839 C CA . GLN A 1 368 ? 5.152 0.915 -18.340 1.00 96.88 368 GLN A CA 1
ATOM 2840 C C . GLN A 1 368 ? 3.652 1.223 -18.277 1.00 96.88 368 GLN A C 1
ATOM 2842 O O . GLN A 1 368 ? 3.258 2.387 -18.200 1.00 96.88 368 GLN A O 1
ATOM 2847 N N . LYS A 1 369 ? 2.804 0.186 -18.241 1.00 98.00 369 LYS A N 1
ATOM 2848 C CA . LYS A 1 369 ? 1.357 0.355 -18.069 1.00 98.00 369 LYS A CA 1
ATOM 2849 C C . LYS A 1 369 ? 1.017 1.006 -16.724 1.00 98.00 369 LYS A C 1
ATOM 2851 O O . LYS A 1 369 ? 0.254 1.970 -16.709 1.00 98.00 369 LYS A O 1
ATOM 2856 N N . LEU A 1 370 ? 1.617 0.557 -15.620 1.00 98.50 370 LEU A N 1
ATOM 2857 C CA . LEU A 1 370 ? 1.418 1.151 -14.292 1.00 98.50 370 LEU A CA 1
ATOM 2858 C C . LEU A 1 370 ? 1.760 2.646 -14.276 1.00 98.50 370 LEU A C 1
ATOM 2860 O O . LEU A 1 370 ? 0.969 3.432 -13.762 1.00 98.50 370 LEU A O 1
ATOM 2864 N N . ARG A 1 371 ? 2.867 3.059 -14.912 1.00 97.50 371 ARG A N 1
ATOM 2865 C CA . ARG A 1 371 ? 3.264 4.476 -15.014 1.00 97.50 371 ARG A CA 1
ATOM 2866 C C . ARG A 1 371 ? 2.182 5.345 -15.664 1.00 97.50 371 ARG A C 1
ATOM 2868 O O . ARG A 1 371 ? 1.976 6.478 -15.235 1.00 97.50 371 ARG A O 1
ATOM 2875 N N . THR A 1 372 ? 1.479 4.825 -16.674 1.00 97.62 372 THR A N 1
ATOM 2876 C CA . THR A 1 372 ? 0.382 5.546 -17.356 1.00 97.62 372 THR A CA 1
ATOM 2877 C C . THR A 1 372 ? -0.917 5.607 -16.549 1.00 97.62 372 THR A C 1
ATOM 2879 O O . THR A 1 372 ? -1.787 6.416 -16.858 1.00 97.62 372 THR A O 1
ATOM 2882 N N . LEU A 1 373 ? -1.041 4.773 -15.514 1.00 98.19 373 LEU A N 1
ATOM 2883 C CA . LEU A 1 373 ? -2.233 4.619 -14.676 1.00 98.19 373 LEU A CA 1
ATOM 2884 C C . LEU A 1 373 ? -2.085 5.279 -13.300 1.00 98.19 373 LEU A C 1
ATOM 2886 O O . LEU A 1 373 ? -2.921 5.075 -12.423 1.00 98.19 373 LEU A O 1
ATOM 2890 N N . LEU A 1 374 ? -1.032 6.069 -13.085 1.00 97.56 374 LEU A N 1
ATOM 2891 C CA . LEU A 1 374 ? -0.852 6.798 -11.829 1.00 97.56 374 LEU A CA 1
ATOM 2892 C C . LEU A 1 374 ? -1.945 7.850 -11.635 1.00 97.56 374 LEU A C 1
ATOM 2894 O O . LEU A 1 374 ? -2.410 8.029 -10.520 1.00 97.56 374 LEU A O 1
ATOM 2898 N N . ASP A 1 375 ? -2.392 8.505 -12.715 1.00 93.81 375 ASP A N 1
ATOM 2899 C CA . ASP A 1 375 ? -3.495 9.483 -12.714 1.00 93.81 375 ASP A CA 1
ATOM 2900 C C . ASP A 1 375 ? -3.374 10.584 -11.629 1.00 93.81 375 ASP A C 1
ATOM 2902 O O . ASP A 1 375 ? -4.380 11.111 -11.159 1.00 93.81 375 ASP A O 1
ATOM 2906 N N . GLY A 1 376 ? -2.148 10.921 -11.203 1.00 92.94 376 GLY A N 1
ATOM 2907 C CA . GLY A 1 376 ? -1.894 11.876 -10.113 1.00 92.94 376 GLY A CA 1
ATOM 2908 C C . GLY A 1 376 ? -2.317 11.378 -8.724 1.00 92.94 376 GLY A C 1
ATOM 2909 O O . GLY A 1 376 ? -2.561 12.186 -7.832 1.00 92.94 376 GLY A O 1
ATOM 2910 N N . ARG A 1 377 ? -2.464 10.061 -8.545 1.00 94.69 377 ARG A N 1
ATOM 2911 C CA . ARG A 1 377 ? -2.864 9.416 -7.290 1.00 94.69 377 ARG A CA 1
ATOM 2912 C C . ARG A 1 377 ? -1.616 9.013 -6.515 1.00 94.69 377 ARG A C 1
ATOM 2914 O O . ARG A 1 377 ? -1.008 7.991 -6.819 1.00 94.69 377 ARG A O 1
ATOM 2921 N N . GLU A 1 378 ? -1.327 9.740 -5.445 1.00 94.00 378 GLU A N 1
ATOM 2922 C CA . GLU A 1 378 ? -0.120 9.555 -4.623 1.00 94.00 378 GLU A CA 1
ATOM 2923 C C . GLU A 1 378 ? 0.062 8.102 -4.133 1.00 94.00 378 GLU A C 1
ATOM 2925 O O . GLU A 1 378 ? 1.158 7.546 -4.169 1.00 94.00 378 GLU A O 1
ATOM 2930 N N . ASN A 1 379 ? -1.023 7.411 -3.762 1.00 96.75 379 ASN A N 1
ATOM 2931 C CA . ASN A 1 379 ? -0.948 6.007 -3.327 1.00 96.75 379 ASN A CA 1
ATOM 2932 C C . ASN A 1 379 ? -0.516 5.052 -4.451 1.00 96.75 379 ASN A C 1
ATOM 2934 O O . ASN A 1 379 ? 0.139 4.038 -4.198 1.00 96.75 379 ASN A O 1
ATOM 2938 N N . ARG A 1 380 ? -0.862 5.371 -5.704 1.00 98.12 380 ARG A N 1
ATOM 2939 C CA . ARG A 1 380 ? -0.393 4.613 -6.867 1.00 98.12 380 ARG A CA 1
ATOM 2940 C C . ARG A 1 380 ? 1.083 4.892 -7.137 1.00 98.12 380 ARG A C 1
ATOM 2942 O O . ARG A 1 380 ? 1.784 3.957 -7.516 1.00 98.12 380 ARG A O 1
ATOM 2949 N N . ASP A 1 381 ? 1.567 6.111 -6.877 1.00 97.62 381 ASP A N 1
ATOM 2950 C CA . ASP A 1 381 ? 2.997 6.447 -6.959 1.00 97.62 381 ASP A CA 1
ATOM 2951 C C . ASP A 1 381 ? 3.824 5.625 -5.962 1.00 97.62 381 ASP A C 1
ATOM 2953 O O . ASP A 1 381 ? 4.893 5.122 -6.317 1.00 97.62 381 ASP A O 1
ATOM 2957 N N . VAL A 1 382 ? 3.298 5.393 -4.751 1.00 98.25 382 VAL A N 1
ATOM 2958 C CA . VAL A 1 382 ? 3.900 4.477 -3.765 1.00 98.25 382 VAL A CA 1
ATOM 2959 C C . VAL A 1 382 ? 3.989 3.065 -4.332 1.00 98.25 382 VAL A C 1
ATOM 2961 O O . VAL A 1 382 ? 5.085 2.523 -4.452 1.00 98.25 382 VAL A O 1
ATOM 2964 N N . LEU A 1 383 ? 2.867 2.474 -4.744 1.00 98.62 383 LEU A N 1
ATOM 2965 C CA . LEU A 1 383 ? 2.834 1.098 -5.254 1.00 98.62 383 LEU A CA 1
ATOM 2966 C C . LEU A 1 383 ? 3.719 0.903 -6.499 1.00 98.62 383 LEU A C 1
ATOM 2968 O O . LEU A 1 383 ? 4.436 -0.095 -6.598 1.00 98.62 383 LEU A O 1
ATOM 2972 N N . TYR A 1 384 ? 3.721 1.868 -7.420 1.00 98.62 384 TYR A N 1
ATOM 2973 C CA . TYR A 1 384 ? 4.591 1.861 -8.595 1.00 98.62 384 TYR A CA 1
ATOM 2974 C C . TYR A 1 384 ? 6.071 1.959 -8.213 1.00 98.62 384 TYR A C 1
ATOM 2976 O O . TYR A 1 384 ? 6.883 1.176 -8.704 1.00 98.62 384 TYR A O 1
ATOM 2984 N N . SER A 1 385 ? 6.430 2.860 -7.297 1.00 98.31 385 SER A N 1
ATOM 2985 C CA . SER A 1 385 ? 7.812 3.003 -6.828 1.00 98.31 385 SER A CA 1
ATOM 2986 C C . SER A 1 385 ? 8.315 1.725 -6.158 1.00 98.31 385 SER A C 1
ATOM 2988 O O . SER A 1 385 ? 9.446 1.308 -6.398 1.00 98.31 385 SER A O 1
ATOM 2990 N N . LEU A 1 386 ? 7.465 1.037 -5.390 1.00 98.06 386 LEU A N 1
ATOM 2991 C CA . LEU A 1 386 ? 7.790 -0.272 -4.818 1.00 98.06 386 LEU A CA 1
ATOM 2992 C C . LEU A 1 386 ? 8.019 -1.341 -5.894 1.00 98.06 386 LEU A C 1
ATOM 2994 O O . LEU A 1 386 ? 8.960 -2.128 -5.776 1.00 98.06 386 LEU A O 1
ATOM 2998 N N . ALA A 1 387 ? 7.213 -1.355 -6.959 1.00 97.56 387 ALA A N 1
ATOM 2999 C CA . ALA A 1 387 ? 7.418 -2.255 -8.093 1.00 97.56 387 ALA A CA 1
ATOM 3000 C C . ALA A 1 387 ? 8.750 -1.973 -8.817 1.00 97.56 387 ALA A C 1
ATOM 3002 O O . ALA A 1 387 ? 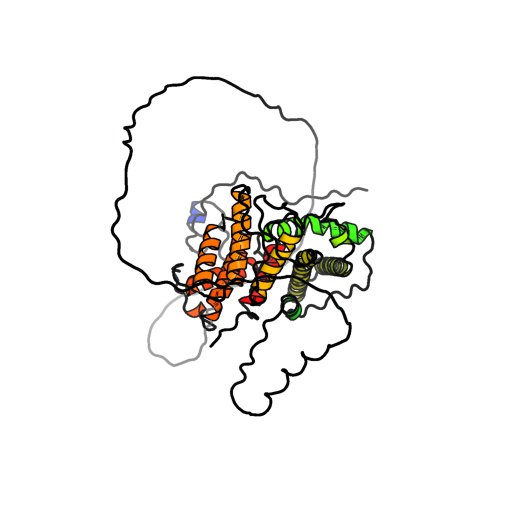9.486 -2.909 -9.132 1.00 97.56 387 ALA A O 1
ATOM 3003 N N . ILE A 1 388 ? 9.110 -0.696 -8.998 1.00 97.25 388 ILE A N 1
ATOM 3004 C CA . ILE A 1 388 ? 10.401 -0.279 -9.570 1.00 97.25 388 ILE A CA 1
ATOM 3005 C C . ILE A 1 388 ? 11.573 -0.725 -8.695 1.00 97.25 388 ILE A C 1
ATOM 3007 O O . ILE A 1 388 ? 12.518 -1.326 -9.208 1.00 97.25 388 ILE A O 1
ATOM 3011 N N . ILE A 1 389 ? 11.514 -0.477 -7.382 1.00 96.06 389 ILE A N 1
ATOM 3012 C CA . ILE A 1 389 ? 12.554 -0.916 -6.438 1.00 96.06 389 ILE A CA 1
ATOM 3013 C C . ILE A 1 389 ? 12.715 -2.430 -6.528 1.00 96.06 389 ILE A C 1
ATOM 3015 O O . ILE A 1 389 ? 13.823 -2.939 -6.670 1.00 96.06 389 ILE A O 1
ATOM 3019 N N . ARG A 1 390 ? 11.606 -3.165 -6.516 1.00 93.56 390 ARG A N 1
ATOM 3020 C CA . ARG A 1 390 ? 11.638 -4.620 -6.587 1.00 93.56 390 ARG A CA 1
ATOM 3021 C C . ARG A 1 390 ? 12.255 -5.155 -7.881 1.00 93.56 390 ARG A C 1
ATOM 3023 O O . ARG A 1 390 ? 13.005 -6.125 -7.826 1.00 93.56 390 ARG A O 1
ATOM 3030 N N . GLU A 1 391 ? 11.953 -4.546 -9.025 1.00 93.88 391 GLU A N 1
ATOM 3031 C CA . GLU A 1 391 ? 12.493 -4.979 -10.320 1.00 93.88 391 GLU A CA 1
ATOM 3032 C C . GLU A 1 391 ? 13.977 -4.627 -10.488 1.00 93.88 391 GLU A C 1
ATOM 3034 O O . GLU A 1 391 ? 14.745 -5.389 -11.086 1.00 93.88 391 GLU A O 1
ATOM 3039 N N . LEU A 1 392 ? 14.384 -3.451 -10.005 1.00 93.62 392 LEU A N 1
ATOM 3040 C CA . LEU A 1 392 ? 15.687 -2.879 -10.329 1.00 93.62 392 LEU A CA 1
ATOM 3041 C C . LEU A 1 392 ? 16.739 -3.110 -9.250 1.00 93.62 392 LEU A C 1
ATOM 3043 O O . LEU A 1 392 ? 17.899 -3.301 -9.611 1.00 93.62 392 LEU A O 1
ATOM 3047 N N . SER A 1 393 ? 16.380 -3.142 -7.963 1.00 91.94 393 SER A N 1
ATOM 3048 C CA . SER A 1 393 ? 17.360 -3.307 -6.880 1.00 91.94 393 SER A CA 1
ATOM 3049 C C . SER A 1 393 ? 18.251 -4.547 -7.029 1.00 91.94 393 SER A C 1
ATOM 3051 O O . SER A 1 393 ? 19.456 -4.403 -6.837 1.00 91.94 393 SER A O 1
ATOM 3053 N N . PRO A 1 394 ? 17.755 -5.734 -7.451 1.00 89.38 394 PRO A N 1
ATOM 3054 C CA . PRO A 1 394 ? 18.616 -6.905 -7.654 1.00 89.38 394 PRO A CA 1
ATOM 3055 C C . PRO A 1 394 ? 19.693 -6.739 -8.736 1.00 89.38 394 PRO A C 1
ATOM 3057 O O . PRO A 1 394 ? 20.576 -7.582 -8.839 1.00 89.38 394 PRO A O 1
ATOM 3060 N N . ARG A 1 395 ? 19.611 -5.699 -9.578 1.00 89.75 395 ARG A N 1
ATOM 3061 C CA . ARG A 1 395 ? 20.539 -5.453 -10.694 1.00 89.75 395 ARG A CA 1
ATOM 3062 C C . ARG A 1 395 ? 21.734 -4.581 -10.301 1.00 89.75 395 ARG A C 1
ATOM 3064 O O . ARG A 1 395 ? 22.635 -4.387 -11.116 1.00 89.75 395 ARG A O 1
ATOM 3071 N N . PHE A 1 396 ? 21.732 -4.014 -9.095 1.00 88.38 396 PHE A N 1
ATOM 3072 C CA . PHE A 1 396 ? 22.753 -3.077 -8.641 1.00 88.38 396 PHE A CA 1
ATOM 3073 C C . PHE A 1 396 ? 23.369 -3.530 -7.319 1.00 88.38 396 PHE A C 1
ATOM 3075 O O . PHE A 1 396 ? 22.687 -3.989 -6.409 1.00 88.38 396 PHE A O 1
ATOM 3082 N N . GLU A 1 397 ? 24.684 -3.369 -7.210 1.00 83.00 397 GLU A N 1
ATOM 3083 C CA . GLU A 1 397 ? 25.418 -3.680 -5.985 1.00 83.00 397 GLU A CA 1
ATOM 3084 C C . GLU A 1 397 ? 25.137 -2.642 -4.879 1.00 83.00 397 GLU A C 1
ATOM 3086 O O . GLU A 1 397 ? 24.844 -1.475 -5.180 1.00 83.00 397 GLU A O 1
ATOM 3091 N N . PRO A 1 398 ? 25.271 -3.020 -3.591 1.00 80.38 398 PRO A N 1
ATOM 3092 C CA . PRO A 1 398 ? 25.205 -2.072 -2.484 1.00 80.38 398 PRO A CA 1
ATOM 3093 C C . PRO A 1 398 ? 26.143 -0.876 -2.700 1.00 80.38 398 PRO A C 1
ATOM 3095 O O . PRO A 1 398 ? 27.277 -1.023 -3.158 1.00 80.38 398 PRO A O 1
ATOM 3098 N N . GLY A 1 399 ? 25.668 0.329 -2.376 1.00 79.62 399 GLY A N 1
ATOM 3099 C CA . GLY A 1 399 ? 26.421 1.568 -2.601 1.00 79.62 399 GLY A CA 1
ATOM 3100 C C . GLY A 1 399 ? 26.331 2.129 -4.026 1.00 79.62 399 GLY A C 1
ATOM 3101 O O . GLY A 1 399 ? 27.078 3.055 -4.350 1.00 79.62 399 GLY A O 1
ATOM 3102 N N . TYR A 1 400 ? 25.413 1.629 -4.868 1.00 86.06 400 TYR A N 1
ATOM 3103 C CA . TYR A 1 400 ? 25.131 2.208 -6.193 1.00 86.06 400 TYR A CA 1
ATOM 3104 C C . TYR A 1 400 ? 24.801 3.712 -6.138 1.00 86.06 400 TYR A C 1
ATOM 3106 O O . TYR A 1 400 ? 25.076 4.429 -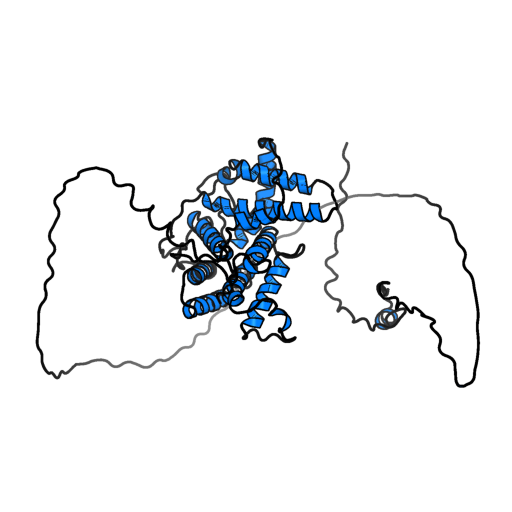7.100 1.00 86.06 400 TYR A O 1
ATOM 3114 N N . GLU A 1 401 ? 24.256 4.180 -5.009 1.00 85.50 401 GLU A N 1
ATOM 3115 C CA . GLU A 1 401 ? 23.912 5.581 -4.740 1.00 85.50 401 GLU A CA 1
ATOM 3116 C C . GLU A 1 401 ? 25.128 6.523 -4.889 1.00 85.50 401 GLU A C 1
ATOM 3118 O O . GLU A 1 401 ? 24.970 7.662 -5.312 1.00 85.50 401 GLU A O 1
ATOM 3123 N N . ASN A 1 402 ? 26.359 6.040 -4.663 1.00 84.94 402 ASN A N 1
ATOM 3124 C CA . ASN A 1 402 ? 27.591 6.838 -4.796 1.00 84.94 402 ASN A CA 1
ATOM 3125 C C . ASN A 1 402 ? 27.973 7.161 -6.253 1.00 84.94 402 ASN A C 1
ATOM 3127 O O . ASN A 1 402 ? 28.971 7.834 -6.501 1.00 84.94 402 ASN A O 1
ATOM 3131 N N . ARG A 1 403 ? 27.242 6.611 -7.228 1.00 81.50 403 ARG A N 1
ATOM 3132 C CA . ARG A 1 403 ? 27.500 6.762 -8.669 1.00 81.50 403 ARG A CA 1
ATOM 3133 C C . ARG A 1 403 ? 26.320 7.404 -9.398 1.00 81.50 403 ARG A C 1
ATOM 3135 O O . ARG A 1 403 ? 26.147 7.164 -10.594 1.00 81.50 403 ARG A O 1
ATOM 3142 N N . ILE A 1 404 ? 25.486 8.138 -8.667 1.00 84.94 404 ILE A N 1
ATOM 3143 C CA . ILE A 1 404 ? 24.343 8.870 -9.207 1.00 84.94 404 ILE A CA 1
ATOM 3144 C C . ILE A 1 404 ? 24.815 10.272 -9.628 1.00 84.94 404 ILE A C 1
ATOM 3146 O O . ILE A 1 404 ? 25.378 10.978 -8.792 1.00 84.94 404 ILE A O 1
ATOM 3150 N N . PRO A 1 405 ? 24.650 10.668 -10.904 1.00 82.94 405 PRO A N 1
ATOM 3151 C CA . PRO A 1 405 ? 24.970 12.021 -11.362 1.00 82.94 405 PRO A CA 1
ATOM 3152 C C . PRO A 1 405 ? 24.023 13.086 -10.780 1.00 82.94 405 PRO A C 1
ATOM 3154 O O . PRO A 1 405 ? 22.882 12.784 -10.440 1.00 82.94 405 PRO A O 1
ATOM 3157 N N . ASP A 1 406 ? 24.458 14.353 -10.763 1.00 78.50 406 ASP A N 1
ATOM 3158 C CA . ASP A 1 406 ? 23.642 15.493 -10.296 1.00 78.50 406 ASP A CA 1
ATOM 3159 C C . ASP A 1 406 ? 22.387 15.742 -11.157 1.00 78.50 406 ASP A C 1
ATOM 3161 O O . ASP A 1 406 ? 21.379 16.270 -10.683 1.00 78.50 406 ASP A O 1
ATOM 3165 N N . HIS A 1 407 ? 22.433 15.365 -12.439 1.00 82.81 407 HIS A N 1
ATOM 3166 C CA . HIS A 1 407 ? 21.279 15.376 -13.333 1.00 82.81 407 HIS A CA 1
ATOM 3167 C C . HIS 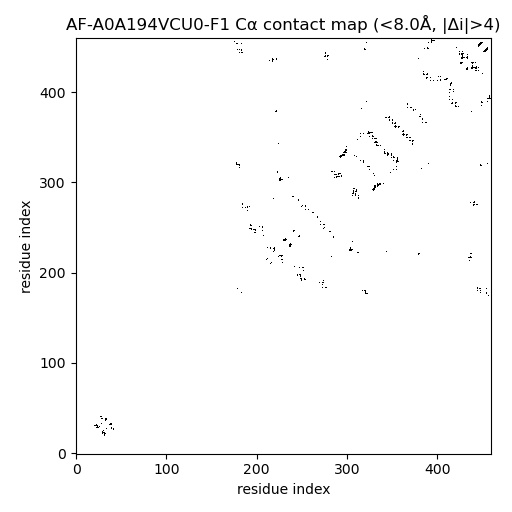A 1 407 ? 20.830 13.956 -13.647 1.00 82.81 407 HIS A C 1
ATOM 3169 O O . HIS A 1 407 ? 21.575 13.161 -14.217 1.00 82.81 407 HIS A O 1
ATOM 3175 N N . LEU A 1 408 ? 19.584 13.668 -13.274 1.00 83.12 408 LEU A N 1
ATOM 3176 C CA . LEU A 1 408 ? 18.973 12.358 -13.419 1.00 83.12 408 LEU A CA 1
ATOM 3177 C C . LEU A 1 408 ? 18.282 12.257 -14.775 1.00 83.12 408 LEU A C 1
ATOM 3179 O O . LEU A 1 408 ? 17.295 12.945 -15.031 1.00 83.12 408 LEU A O 1
ATOM 3183 N N . ASP A 1 409 ? 18.777 11.362 -15.622 1.00 84.12 409 ASP A N 1
ATOM 3184 C CA . ASP A 1 409 ? 18.005 10.869 -16.756 1.00 84.12 409 ASP A CA 1
ATOM 3185 C C . ASP A 1 409 ? 17.116 9.714 -16.277 1.00 84.12 409 ASP A C 1
ATOM 3187 O O . ASP A 1 409 ? 17.615 8.633 -15.955 1.00 84.12 409 ASP A O 1
ATOM 3191 N N . GLU A 1 410 ? 15.800 9.939 -16.218 1.00 75.19 410 GLU A N 1
ATOM 3192 C CA . GLU A 1 410 ? 14.816 8.913 -15.856 1.00 75.19 410 GLU A CA 1
ATOM 3193 C C . GLU A 1 410 ? 14.761 7.754 -16.858 1.00 75.19 410 GLU A C 1
ATOM 3195 O O . GLU A 1 410 ? 14.143 6.743 -16.553 1.00 75.19 410 GLU A O 1
ATOM 3200 N N . SER A 1 411 ? 15.387 7.838 -18.035 1.00 83.19 411 SER A N 1
ATOM 3201 C CA . SER A 1 411 ? 15.516 6.687 -18.933 1.00 83.19 411 SER A CA 1
ATOM 3202 C C . SER A 1 411 ? 16.452 5.614 -18.358 1.00 83.19 411 SER A C 1
ATOM 3204 O O . SER A 1 411 ? 16.244 4.417 -18.585 1.00 83.19 411 SER A O 1
ATOM 3206 N N . GLU A 1 412 ? 17.426 6.015 -17.533 1.00 89.62 412 GLU A N 1
ATOM 3207 C CA . GLU A 1 412 ? 18.411 5.109 -16.959 1.00 89.62 412 GLU A CA 1
ATOM 3208 C C . GLU A 1 412 ? 17.840 4.322 -15.767 1.00 89.62 412 GLU A C 1
ATOM 3210 O O . GLU A 1 412 ? 17.398 4.914 -14.774 1.00 89.62 412 GLU A O 1
ATOM 3215 N N . PRO A 1 413 ? 17.929 2.975 -15.767 1.00 92.00 413 PRO A N 1
ATOM 3216 C CA . PRO A 1 413 ? 17.396 2.154 -14.679 1.00 92.00 413 PRO A CA 1
ATOM 3217 C C . PRO A 1 413 ? 17.973 2.494 -13.297 1.00 92.00 413 PRO A C 1
ATOM 3219 O O . PRO A 1 413 ? 17.276 2.397 -12.291 1.00 92.00 413 PRO A O 1
ATOM 3222 N N . ARG A 1 414 ? 19.238 2.927 -13.230 1.00 91.62 414 ARG A N 1
ATOM 3223 C CA . ARG A 1 414 ? 19.870 3.311 -11.961 1.00 91.62 414 ARG A CA 1
ATOM 3224 C C . ARG A 1 414 ? 19.223 4.563 -11.365 1.00 91.62 414 ARG A C 1
ATOM 3226 O O . ARG A 1 414 ? 18.946 4.591 -10.168 1.00 91.62 414 ARG A O 1
ATOM 3233 N N . ASN A 1 415 ? 18.950 5.565 -12.198 1.00 92.44 415 ASN A N 1
ATOM 3234 C CA . ASN A 1 415 ? 18.314 6.809 -11.773 1.00 92.44 415 ASN A CA 1
ATOM 3235 C C . ASN A 1 415 ? 16.854 6.552 -11.386 1.00 92.44 415 ASN A C 1
ATOM 3237 O O . ASN A 1 415 ? 16.430 7.005 -10.327 1.00 92.44 415 ASN A O 1
ATOM 3241 N N . LYS A 1 416 ? 16.119 5.732 -12.159 1.00 93.75 416 LYS A N 1
ATOM 3242 C CA . LYS A 1 416 ? 14.760 5.282 -11.791 1.00 93.75 416 LYS A CA 1
ATOM 3243 C C . LYS A 1 416 ? 14.726 4.631 -10.408 1.00 93.75 416 LYS A C 1
ATOM 3245 O O . LYS A 1 416 ? 13.882 4.979 -9.584 1.00 93.75 416 LYS A O 1
ATOM 3250 N N . LEU A 1 417 ? 15.651 3.703 -10.145 1.00 94.94 417 LEU A N 1
ATOM 3251 C CA . LEU A 1 417 ? 15.761 3.042 -8.846 1.00 94.94 417 LEU A CA 1
ATOM 3252 C C . LEU A 1 417 ? 16.056 4.049 -7.727 1.00 94.94 417 LEU A C 1
ATOM 3254 O O . LEU A 1 417 ? 15.432 3.979 -6.667 1.00 94.94 417 LEU A O 1
ATOM 3258 N N . HIS A 1 418 ? 16.981 4.983 -7.958 1.00 94.31 418 HIS A N 1
ATOM 3259 C CA . HIS A 1 418 ? 17.329 6.009 -6.979 1.00 94.31 418 HIS A CA 1
ATOM 3260 C C . HIS A 1 418 ? 16.127 6.897 -6.636 1.00 94.31 418 HIS A C 1
ATOM 3262 O O . HIS A 1 418 ? 15.810 7.055 -5.459 1.00 94.31 418 HIS A O 1
ATOM 3268 N N . VAL A 1 419 ? 15.414 7.410 -7.646 1.00 94.75 419 VAL A N 1
ATOM 3269 C CA . VAL A 1 419 ? 14.215 8.244 -7.461 1.00 94.75 419 VAL A CA 1
ATOM 3270 C C . VAL A 1 419 ? 13.147 7.490 -6.674 1.00 94.75 419 VAL A C 1
ATOM 3272 O O . VAL A 1 419 ? 12.665 8.001 -5.666 1.00 94.75 419 VAL A O 1
ATOM 3275 N N . ALA A 1 420 ? 12.832 6.252 -7.064 1.00 96.69 420 ALA A N 1
ATOM 3276 C CA . ALA A 1 420 ? 11.852 5.431 -6.356 1.00 96.69 420 ALA A CA 1
ATOM 3277 C C . ALA A 1 420 ? 12.272 5.164 -4.898 1.00 96.69 420 ALA A C 1
ATOM 3279 O O . ALA A 1 420 ? 11.461 5.270 -3.980 1.00 96.69 420 ALA A O 1
ATOM 3280 N N . THR A 1 421 ? 13.556 4.875 -4.668 1.00 95.75 421 THR A N 1
ATOM 3281 C CA . THR A 1 421 ? 14.116 4.653 -3.326 1.00 95.75 421 THR A CA 1
ATOM 3282 C C . THR A 1 421 ? 13.987 5.897 -2.448 1.00 95.75 421 THR A C 1
ATOM 3284 O O . THR A 1 421 ? 13.564 5.792 -1.297 1.00 95.75 421 THR A O 1
ATOM 3287 N N . GLN A 1 422 ? 14.340 7.075 -2.969 1.00 95.25 422 GLN A N 1
ATOM 3288 C CA . GLN A 1 422 ? 14.241 8.335 -2.229 1.00 95.25 422 GLN A CA 1
ATOM 3289 C C . GLN A 1 422 ? 12.790 8.722 -1.960 1.00 95.25 422 GLN A C 1
ATOM 3291 O O . GLN A 1 422 ? 12.476 9.130 -0.846 1.00 95.25 422 GLN A O 1
ATOM 3296 N N . PHE A 1 423 ? 11.902 8.521 -2.935 1.00 96.62 423 PHE A N 1
ATOM 3297 C CA . PHE A 1 423 ? 10.473 8.753 -2.763 1.00 96.62 423 PHE A CA 1
ATOM 3298 C C . PHE A 1 423 ? 9.908 7.917 -1.607 1.00 96.62 423 PHE A C 1
ATOM 3300 O O . PHE A 1 423 ? 9.335 8.466 -0.674 1.00 96.62 423 PHE A O 1
ATOM 3307 N N . ILE A 1 424 ? 10.166 6.606 -1.581 1.00 97.75 424 ILE A N 1
ATOM 3308 C CA . ILE A 1 424 ? 9.676 5.738 -0.498 1.00 97.75 424 ILE A CA 1
ATOM 3309 C C . ILE A 1 424 ? 10.310 6.083 0.856 1.00 97.75 424 ILE A C 1
ATOM 3311 O O . ILE A 1 424 ? 9.620 6.059 1.875 1.00 97.75 424 ILE A O 1
ATOM 3315 N N . LYS A 1 425 ? 11.601 6.445 0.895 1.00 96.06 425 LYS A N 1
ATOM 3316 C CA . LYS A 1 425 ? 12.249 6.950 2.122 1.00 96.06 425 LYS A CA 1
ATOM 3317 C C . LYS A 1 425 ? 11.580 8.240 2.620 1.00 96.06 425 LYS A C 1
ATOM 3319 O O . LYS A 1 425 ? 11.397 8.390 3.826 1.00 96.06 425 LYS A O 1
ATOM 3324 N N . ALA A 1 426 ? 11.211 9.148 1.715 1.00 96.25 426 ALA A N 1
ATOM 3325 C CA . ALA A 1 426 ? 10.520 10.389 2.048 1.00 96.25 426 ALA A CA 1
ATOM 3326 C C . ALA A 1 426 ? 9.108 10.115 2.584 1.00 96.25 426 ALA A C 1
ATOM 3328 O O . ALA A 1 426 ? 8.773 10.617 3.655 1.00 96.25 426 ALA A O 1
ATOM 3329 N N . GLU A 1 427 ? 8.334 9.250 1.924 1.00 96.38 427 GLU A N 1
ATOM 3330 C CA . GLU A 1 427 ? 6.999 8.831 2.375 1.00 96.38 427 GLU A CA 1
ATOM 3331 C C . GLU A 1 427 ? 7.032 8.128 3.742 1.00 96.38 427 GLU A C 1
ATOM 3333 O O . GLU A 1 427 ? 6.137 8.310 4.560 1.00 96.38 427 GLU A O 1
ATOM 3338 N N . ALA A 1 428 ? 8.091 7.369 4.032 1.00 94.56 428 ALA A N 1
ATOM 3339 C CA . ALA A 1 428 ? 8.293 6.707 5.321 1.00 94.56 428 ALA A CA 1
ATOM 3340 C C . ALA A 1 428 ? 8.756 7.648 6.454 1.00 94.56 428 ALA A C 1
ATOM 3342 O O . ALA A 1 428 ? 8.819 7.226 7.613 1.00 94.56 428 ALA A O 1
ATOM 3343 N N . SER A 1 429 ? 9.139 8.890 6.140 1.00 91.25 429 SER A N 1
ATOM 3344 C CA . SER A 1 429 ? 9.669 9.836 7.127 1.00 91.25 429 SER A CA 1
ATOM 3345 C C . SER A 1 429 ? 8.585 10.329 8.095 1.00 91.25 429 SER A C 1
ATOM 3347 O O . SER A 1 429 ? 7.391 10.224 7.827 1.00 91.25 429 SER A O 1
ATOM 3349 N N . ALA A 1 430 ? 8.987 10.897 9.238 1.00 81.94 430 ALA A N 1
ATOM 3350 C CA . ALA A 1 430 ? 8.048 11.354 10.271 1.00 81.94 430 ALA A CA 1
ATOM 3351 C C . ALA A 1 430 ? 7.051 12.423 9.780 1.00 81.94 430 ALA A C 1
ATOM 3353 O O . ALA A 1 430 ? 5.954 12.526 10.321 1.00 81.94 430 ALA A O 1
ATOM 3354 N N . THR A 1 431 ? 7.431 13.203 8.766 1.00 82.44 431 THR A N 1
ATOM 3355 C CA . THR A 1 431 ? 6.593 14.231 8.127 1.00 82.44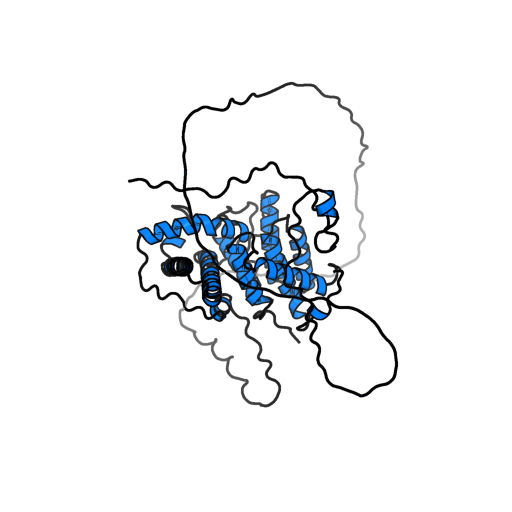 431 THR A CA 1
ATOM 3356 C C . THR A 1 431 ? 6.130 13.832 6.724 1.00 82.44 431 THR A C 1
ATOM 3358 O O . THR A 1 431 ? 5.572 14.666 6.017 1.00 82.44 431 THR A O 1
ATOM 3361 N N . GLY A 1 432 ? 6.433 12.607 6.292 1.00 84.25 432 GLY A N 1
ATOM 3362 C CA . GLY A 1 432 ? 6.017 12.056 5.006 1.00 84.25 432 GLY A CA 1
ATOM 3363 C C . GLY A 1 432 ? 4.699 11.301 5.106 1.00 84.25 432 GLY A C 1
ATOM 3364 O O . GLY A 1 432 ? 4.140 11.152 6.195 1.00 84.25 432 GLY A O 1
ATOM 3365 N N . GLY A 1 433 ? 4.221 10.795 3.970 1.00 82.69 433 GLY A N 1
ATOM 3366 C CA . GLY A 1 433 ? 2.949 10.098 3.909 1.00 82.69 433 GLY A CA 1
ATOM 3367 C C . GLY A 1 433 ? 1.783 11.071 3.907 1.00 82.69 433 GLY A C 1
ATOM 3368 O O . GLY A 1 433 ? 1.614 11.900 4.797 1.00 82.69 433 GLY A O 1
ATOM 3369 N N . THR A 1 434 ? 0.910 10.917 2.926 1.00 84.81 434 THR A N 1
ATOM 3370 C CA . THR A 1 434 ? -0.320 11.715 2.816 1.00 84.81 434 THR A CA 1
ATOM 3371 C C . THR A 1 434 ? -1.312 11.378 3.929 1.00 84.81 434 THR A C 1
ATOM 3373 O O . THR A 1 434 ? -2.119 12.205 4.348 1.00 84.81 434 THR A O 1
ATOM 3376 N N . THR A 1 435 ? -1.212 10.157 4.459 1.00 91.62 435 THR A N 1
ATOM 3377 C CA . THR A 1 435 ? -1.925 9.682 5.644 1.00 91.62 435 THR A CA 1
ATOM 3378 C C . THR A 1 435 ? -0.989 8.857 6.524 1.00 91.62 435 THR A C 1
ATOM 3380 O O . THR A 1 435 ? 0.015 8.315 6.052 1.00 91.62 435 THR A O 1
ATOM 3383 N N . ASN A 1 436 ? -1.362 8.666 7.794 1.00 91.88 436 ASN A N 1
ATOM 3384 C CA . ASN A 1 436 ? -0.654 7.744 8.688 1.00 91.88 436 ASN A CA 1
ATOM 3385 C C . ASN A 1 436 ? -0.559 6.327 8.105 1.00 91.88 436 ASN A C 1
ATOM 3387 O O . ASN A 1 436 ? 0.466 5.670 8.255 1.00 91.88 436 ASN A O 1
ATOM 3391 N N . VAL A 1 437 ? -1.589 5.872 7.384 1.00 96.81 437 VAL A N 1
ATOM 3392 C CA . VAL A 1 437 ? -1.580 4.567 6.709 1.00 96.81 437 VAL A CA 1
ATOM 3393 C C . VAL A 1 437 ? -0.472 4.513 5.660 1.00 96.81 437 VAL A C 1
ATOM 3395 O O . VAL A 1 437 ? 0.348 3.600 5.695 1.00 96.81 437 VAL A O 1
ATOM 3398 N N . VAL A 1 438 ? -0.400 5.507 4.773 1.00 96.62 438 VAL A N 1
ATOM 3399 C CA . VAL A 1 438 ? 0.617 5.571 3.711 1.00 96.62 438 VAL A CA 1
ATOM 3400 C C . VAL A 1 438 ? 2.018 5.619 4.304 1.00 96.62 438 VAL A C 1
ATOM 3402 O O . VAL A 1 438 ? 2.857 4.805 3.928 1.00 96.62 438 VAL A O 1
ATOM 3405 N N . ARG A 1 439 ? 2.244 6.490 5.295 1.00 95.88 439 ARG A N 1
ATOM 3406 C CA . ARG A 1 439 ? 3.530 6.599 5.996 1.00 95.88 439 ARG A CA 1
ATOM 3407 C C . ARG A 1 439 ? 3.971 5.257 6.573 1.00 95.88 439 ARG A C 1
ATOM 3409 O O . ARG A 1 439 ? 5.115 4.841 6.401 1.00 95.88 439 ARG A O 1
ATOM 3416 N N . GLN A 1 440 ? 3.057 4.556 7.242 1.00 95.81 440 GLN A N 1
ATOM 3417 C CA . GLN A 1 440 ? 3.373 3.297 7.910 1.00 95.81 440 GLN A CA 1
ATOM 3418 C C . GLN A 1 440 ? 3.574 2.130 6.938 1.00 95.81 440 GLN A C 1
ATOM 3420 O O . GLN A 1 440 ? 4.466 1.304 7.143 1.00 95.81 440 GLN A O 1
ATOM 3425 N N . LEU A 1 441 ? 2.809 2.079 5.847 1.00 97.00 441 LEU A N 1
ATOM 3426 C CA . LEU A 1 441 ? 3.014 1.097 4.783 1.00 97.00 441 LEU A CA 1
ATOM 3427 C C . LEU A 1 441 ? 4.303 1.373 3.992 1.00 97.00 441 LEU A C 1
ATOM 3429 O O . LEU A 1 441 ? 5.014 0.426 3.657 1.00 97.00 441 LEU A O 1
ATOM 3433 N N . ALA A 1 442 ? 4.662 2.639 3.763 1.00 96.75 442 ALA A N 1
ATOM 3434 C CA . ALA A 1 442 ? 5.940 3.027 3.169 1.00 96.75 442 ALA A CA 1
ATOM 3435 C C . ALA A 1 442 ? 7.123 2.678 4.084 1.00 96.75 442 ALA A C 1
ATOM 3437 O O . ALA A 1 442 ? 8.121 2.141 3.608 1.00 96.75 442 ALA A O 1
ATOM 3438 N N . LEU A 1 443 ? 7.004 2.892 5.401 1.00 94.44 443 LEU A N 1
ATOM 3439 C CA . LEU A 1 443 ? 8.021 2.492 6.381 1.00 94.44 443 LEU A CA 1
ATOM 3440 C C . LEU A 1 443 ? 8.246 0.978 6.381 1.00 94.44 443 LEU A C 1
ATOM 3442 O O . LEU A 1 443 ? 9.387 0.507 6.367 1.00 94.44 443 LEU A O 1
ATOM 3446 N N . LEU A 1 444 ? 7.158 0.209 6.369 1.00 94.56 444 LEU A N 1
ATOM 3447 C CA . LEU A 1 444 ? 7.222 -1.239 6.239 1.00 94.56 444 LEU A CA 1
ATOM 3448 C C . LEU A 1 444 ? 7.909 -1.650 4.928 1.00 94.56 444 LEU A C 1
ATOM 3450 O O . LEU A 1 444 ? 8.794 -2.508 4.928 1.00 94.56 444 LEU A O 1
ATOM 3454 N N . ALA A 1 445 ? 7.547 -1.003 3.822 1.00 95.19 445 ALA A N 1
ATOM 3455 C CA . ALA A 1 445 ? 8.112 -1.290 2.516 1.00 95.19 445 ALA A CA 1
ATOM 3456 C C . ALA A 1 445 ? 9.597 -0.916 2.406 1.00 95.19 445 ALA A C 1
ATOM 3458 O O . ALA A 1 445 ? 10.377 -1.664 1.819 1.00 95.19 445 ALA A O 1
ATOM 3459 N N . ALA A 1 446 ? 10.020 0.182 3.036 1.00 94.12 446 ALA A N 1
ATOM 3460 C CA . ALA A 1 446 ? 11.422 0.568 3.127 1.00 94.12 446 ALA A CA 1
ATOM 3461 C C . ALA A 1 446 ? 12.251 -0.507 3.845 1.00 94.12 446 ALA A C 1
ATOM 3463 O O . ALA A 1 446 ? 13.335 -0.855 3.380 1.00 94.12 446 ALA A O 1
ATOM 3464 N N . ARG A 1 447 ? 11.727 -1.105 4.923 1.00 92.00 447 ARG A N 1
ATOM 3465 C CA . ARG A 1 447 ? 12.395 -2.224 5.613 1.00 92.00 447 ARG A CA 1
ATOM 3466 C C . ARG A 1 447 ? 12.470 -3.474 4.747 1.00 92.00 447 ARG A C 1
ATOM 3468 O O . ARG A 1 447 ? 13.513 -4.125 4.696 1.00 92.00 447 ARG A O 1
ATOM 3475 N N . ALA A 1 448 ? 11.375 -3.782 4.057 1.00 93.12 448 ALA A N 1
ATOM 3476 C CA . ALA A 1 448 ? 11.285 -4.943 3.187 1.00 93.12 448 ALA A CA 1
ATOM 3477 C C . ALA A 1 448 ? 12.221 -4.845 1.974 1.00 93.12 448 ALA A C 1
ATOM 3479 O O . ALA A 1 448 ? 12.867 -5.833 1.636 1.00 93.12 448 ALA A O 1
ATOM 3480 N N . LEU A 1 449 ? 12.321 -3.671 1.336 1.00 92.75 449 LEU A N 1
ATOM 3481 C CA . LEU A 1 449 ? 12.916 -3.547 0.001 1.00 92.75 449 LEU A CA 1
ATOM 3482 C C . LEU A 1 449 ? 14.150 -2.638 -0.103 1.00 92.75 449 LEU A C 1
ATOM 3484 O O . LEU A 1 449 ? 14.859 -2.710 -1.100 1.00 92.75 449 LEU A O 1
ATOM 3488 N N . ILE A 1 450 ? 14.413 -1.772 0.878 1.00 91.44 450 ILE A N 1
ATOM 3489 C CA . ILE A 1 450 ? 15.462 -0.745 0.771 1.00 91.44 450 ILE A CA 1
ATOM 3490 C C . ILE A 1 450 ? 16.537 -0.929 1.839 1.00 91.44 450 ILE A C 1
ATOM 3492 O O . ILE A 1 450 ? 17.699 -1.155 1.519 1.00 91.44 450 ILE A O 1
ATOM 3496 N N . SER A 1 451 ? 16.166 -0.780 3.110 1.00 85.62 451 SER A N 1
ATOM 3497 C CA . SER A 1 451 ? 17.095 -0.864 4.232 1.00 85.62 451 SER A CA 1
ATOM 3498 C C . SER A 1 451 ? 16.392 -1.459 5.454 1.00 85.62 451 SER A C 1
ATOM 3500 O O . SER A 1 451 ? 15.473 -0.834 5.989 1.00 85.62 451 SER A O 1
ATOM 3502 N N . PRO A 1 452 ? 16.788 -2.665 5.893 1.00 81.19 452 PRO A N 1
ATOM 3503 C CA . PRO A 1 452 ? 17.921 -3.450 5.385 1.00 81.19 452 PRO A CA 1
ATOM 3504 C C . PRO A 1 452 ? 17.643 -4.174 4.055 1.00 81.19 452 PRO A C 1
ATOM 3506 O O . PRO A 1 452 ? 18.567 -4.753 3.496 1.00 81.19 452 PRO A O 1
ATOM 3509 N N . GLY A 1 453 ? 16.409 -4.134 3.535 1.00 80.31 453 GLY A N 1
ATOM 3510 C CA . GLY A 1 453 ? 16.076 -4.732 2.238 1.00 80.31 453 GLY A CA 1
ATOM 3511 C C . GLY A 1 453 ? 15.934 -6.252 2.299 1.00 80.31 453 GLY A C 1
ATOM 3512 O O . GLY A 1 453 ? 16.423 -6.951 1.417 1.00 80.31 453 GLY A O 1
ATOM 3513 N N . PHE A 1 454 ? 15.266 -6.765 3.341 1.00 82.69 454 PHE A N 1
ATOM 3514 C CA . PHE A 1 454 ? 15.140 -8.202 3.634 1.00 82.69 454 PHE A CA 1
ATOM 3515 C C . PHE A 1 454 ? 14.692 -9.076 2.455 1.00 82.69 454 PHE A C 1
ATOM 3517 O O . PHE A 1 454 ? 15.045 -10.251 2.399 1.00 82.69 454 PHE A O 1
ATOM 3524 N N . ASN A 1 455 ? 13.923 -8.511 1.525 1.00 87.25 455 ASN A N 1
ATOM 3525 C CA . ASN A 1 455 ? 13.301 -9.234 0.421 1.00 87.25 455 ASN A CA 1
ATOM 3526 C C . ASN A 1 455 ? 13.837 -8.834 -0.956 1.00 87.25 455 ASN A C 1
ATOM 3528 O O . ASN A 1 455 ? 13.243 -9.181 -1.976 1.00 87.25 455 ASN A O 1
ATOM 3532 N N . ILE A 1 456 ? 14.978 -8.143 -0.998 1.00 80.56 456 ILE A N 1
ATOM 3533 C CA . ILE A 1 456 ? 15.747 -7.917 -2.219 1.00 80.56 456 ILE A CA 1
ATOM 3534 C C . ILE A 1 456 ? 17.028 -8.735 -2.119 1.00 80.56 456 ILE A C 1
ATOM 3536 O O . ILE A 1 456 ? 17.963 -8.381 -1.405 1.00 80.56 456 ILE A O 1
ATOM 3540 N N . VAL A 1 457 ? 17.086 -9.838 -2.861 1.00 62.66 457 VAL A N 1
ATOM 3541 C CA . VAL A 1 457 ? 18.310 -10.633 -2.986 1.00 62.66 457 VAL A CA 1
ATOM 3542 C C . VAL A 1 457 ? 18.934 -10.341 -4.344 1.00 62.66 457 VAL A C 1
ATOM 3544 O O . VAL A 1 457 ? 18.319 -10.591 -5.383 1.00 62.66 457 VAL A O 1
ATOM 3547 N N . CYS A 1 458 ? 20.166 -9.831 -4.339 1.00 53.84 458 CYS A N 1
ATOM 3548 C CA . CYS A 1 458 ? 21.005 -9.781 -5.530 1.00 53.84 458 CYS A CA 1
ATOM 3549 C C . CYS A 1 458 ? 21.320 -11.233 -5.922 1.00 53.84 458 CYS A C 1
ATOM 3551 O O . CYS A 1 458 ? 22.097 -11.908 -5.243 1.00 53.84 458 CYS A O 1
ATOM 3553 N N . LYS A 1 459 ? 20.654 -11.763 -6.955 1.00 43.12 459 LYS A N 1
ATOM 3554 C CA . LYS A 1 459 ? 21.009 -13.072 -7.515 1.00 43.12 459 LYS A CA 1
ATOM 3555 C C . LYS A 1 459 ? 22.315 -12.884 -8.286 1.00 43.12 459 LYS A C 1
ATOM 3557 O O . LYS A 1 459 ? 22.279 -12.392 -9.410 1.00 43.12 459 LYS A O 1
ATOM 3562 N N . ARG A 1 460 ? 23.443 -13.204 -7.652 1.00 35.81 460 ARG A N 1
ATOM 3563 C CA . ARG A 1 460 ? 24.732 -13.339 -8.340 1.00 35.81 460 ARG A CA 1
ATOM 3564 C C . ARG A 1 460 ? 24.828 -14.681 -9.043 1.00 35.81 460 ARG A C 1
ATOM 3566 O O . ARG A 1 460 ? 24.374 -15.680 -8.440 1.00 35.81 460 ARG A O 1
#

Sequence (460 aa):
MGMRYIPPGLYDPRMTGTRHKKCDETHPTCNNCKKSKRECLGYDPIFKQQQTPTTLQPSPNGEVSPSASTTSTVPSSTTPAPYTTHPTPVLTPSDPPPPTRDQPDESAAVKYEPPEPEKPATNIDPALNKTGSDFAVAAAATAAVAANPTATTETIAQQAAEVTQLRGGGSQFTYLKTMKVDEIINIGGAPLPETNLMPTPQSVEELTKIYFEIYVPGLCQFFESQWFNFKSQGHNSISIFSQNNQLISLLGGFLVSLHTVNADPNHTSYCGHLETRVVWALAKLAYTTPSGANMPRDDPLPEDNASEVRNRVSVFETLLNGEVLATNPLIPPPRNADQHRRKEYEFWYSLAEFLRLPDQAGREQHLQKLRTLLDGRENRDVLYSLAIIRELSPRFEPGYENRIPDHLDESEPRNKLHVATQFIKAEASATGGTTNVVRQLALLAARALISPGFNIVCKR

Radius of gyration: 35.17 Å; Cα contacts (8 Å, |Δi|>4): 404; chains: 1; bounding box: 96×98×98 Å